Protein AF-A0A524CAF4-F1 (afdb_monomer)

Solvent-accessible surface area (backbone atoms only — not comparable to full-atom values): 29674 Å² total; per-residue (Å²): 131,69,71,62,37,31,37,41,36,33,40,44,87,54,69,48,62,70,62,27,50,52,53,35,39,77,72,39,95,65,76,50,52,75,45,46,44,61,58,38,34,19,66,76,68,76,43,53,47,80,82,45,52,65,73,47,59,65,72,56,47,36,50,42,46,53,53,22,48,51,52,51,50,52,57,52,68,76,43,79,85,58,38,35,37,42,36,45,64,45,46,44,76,36,73,95,76,74,41,79,46,64,62,75,58,63,76,65,56,53,75,47,36,72,27,42,60,36,37,39,35,46,43,70,32,53,63,64,28,48,46,53,23,42,34,90,94,32,91,44,26,66,54,81,69,52,93,46,38,67,60,36,26,54,52,34,52,51,50,48,46,49,48,51,52,47,49,54,49,30,54,49,44,47,52,49,53,23,60,76,45,72,36,55,68,44,83,42,43,37,61,40,48,29,65,57,57,44,42,61,72,78,43,62,74,88,68,46,42,26,32,21,52,42,56,64,61,68,56,48,68,73,55,67,47,82,87,41,67,56,51,68,58,54,53,29,56,49,56,56,55,50,74,80,40,76,52,51,46,78,47,58,65,73,48,46,70,70,89,31,69,34,73,56,98,93,38,40,46,73,44,68,50,85,73,74,80,75,67,63,58,49,89,44,21,25,49,57,58,80,62,80,85,64,76,74,53,47,67,56,32,53,65,68,57,64,65,86,82,45,55,69,70,56,50,51,52,52,16,52,55,48,47,55,44,50,54,52,48,53,54,46,51,51,56,48,53,50,51,49,45,64,68,12,57,42,19,39,35,39,60,44,49,82,60,48,67,81,77,44,75,65,53,52,50,50,48,52,50,54,47,56,45,32,78,72,69,44,77,63,42,42,46,36,37,42,31,24,48,69,29,57,22,39,23,31,53,52,46,44,54,51,48,48,60,72,35,36,77,66,80,94,50,71,68,57,54,54,50,51,56,54,49,51,58,49,40,69,69,35,66,72,47,42,58,30,53,65,40,69,69,48,32,64,74,43,41,67,61,53,46,54,51,49,36,74,66,68,47,90,82,52,56,42,61,83,77,67,83,52,95,68,80,83,88,62,96,46,69,70,56,55,50,50,48,43,53,55,46,49,53,52,44,55,54,55,46,70,48,56,77,58,60,82,65,42,80,50,80,84,35,58,46,78,33,87,48,74,88,70,63,48,69,62,64,69,63,74,78,111

Mean predicted aligned error: 7.25 Å

Sequence (530 aa):
MTKENIILFTGQSGIQVKKCLSRINETMDNSYQSISIEETMSELSGRDFRKEILKEKLSYQYKLWADSFKEILRRIENDNDSGFFVNLHGIFYHQDKREYVSVIDYNLIQKLKNRIKFLIVFIDDIYDIYQRLLGENEMFHEIMLNERPLDALFESIFNLKSLLEWRQIEITISRIISRMLGIRMFIIATKHPTYMIKRLVENELNDLEFYYISHPISEIRRNSNTTYETYPGELNMFIQDIKKYPQKIFFLPTTIDEYRIQNENELIIPEFYPRWPLHFDKAELINGSFSLDLSNPNPLNPLNLDYNGSQKEIKESISILLKLLLNSLYNQITSRDLSLVEQSTNGLILYRPDYPSEYSGGVVRELRYNIDLYKKGEENRNVFRLSLEKECVRNRIYSFFNLIKKYSEMPQKDEKMKKIYREIENWISEYNWLDLFEDKEKLESGISKIRELIENYLGEYSFDDTLFDLEYSLKGDDLAEKEKNRSNGYDIIIEKIFQDLLSSFMIRKEDFRKFKLSSEINLSIIFNNI

Foldseek 3Di:
DQAQQEEEEEEAALLPVVLLLVLLQVPAPAHAAEEELQVLLCVVVVDHSQPPVLQDDLVSNLVSSLVSLVVVVVVCVVDRPHHHYYYYYLWDQRLVVRDIDGSDDLVSLLVCLVRHQAYEYEDAALQSSLLSQCDVSHSLVVLVVDPDQLVSLLVLLVVSLSSLVSRVVRVVSRVVSCVSSVHYYHYDYLLDFSLLVNLSNVDRPVLAAFEEEDEDDVVLLVPVDPLSVCVLVLVLVQVVLVVVPSRYHYDYLLRHFHLFFDDDPNFTDLDGRDRRDRSDQLSGGSNSDDDPVSPQASSNRGPPPPLVPDDPVSSNVSRVSVVVSNVSVVVSSLVVLLVSQVVRLQAYEHDDARDQEDDDPSSVSSLVSLVVVCVVPSVNYFYAYEYALLSLLLNLLVLLVVLCVVFKPADPDPVLVVVVVVVSVVLSVDPLNSVCSSDLVSVVVCVVVVVVVVCVSRPDIFTHPVLPPDPDDPPDPDPVVRVVRVVVSSVSSSVVSVPDPCVVSGPDPVSYDYDNDSVVDHCCVVPVVD

pLDDT: mean 87.48, std 11.42, range [44.06, 98.69]

Structure (mmCIF, N/CA/C/O backbone):
data_AF-A0A524CAF4-F1
#
_entry.id   AF-A0A524CAF4-F1
#
loop_
_atom_site.group_PDB
_atom_site.id
_atom_site.type_symbol
_atom_site.label_atom_id
_atom_site.label_alt_id
_atom_site.label_comp_id
_atom_site.label_asym_id
_atom_site.label_entity_id
_atom_site.label_seq_id
_atom_site.pdbx_PDB_ins_code
_atom_site.Cartn_x
_atom_site.Cartn_y
_atom_site.Cartn_z
_atom_site.occupancy
_atom_site.B_iso_or_equiv
_atom_site.auth_seq_id
_atom_site.auth_comp_id
_atom_site.auth_asym_id
_atom_site.auth_atom_id
_atom_site.pdbx_PDB_model_num
ATOM 1 N N . MET A 1 1 ? -30.599 -14.657 15.084 1.00 50.91 1 MET A N 1
ATOM 2 C CA . MET A 1 1 ? -29.179 -14.321 14.852 1.00 50.91 1 MET A CA 1
ATOM 3 C C . MET A 1 1 ? -28.948 -12.932 15.415 1.00 50.91 1 MET A C 1
ATOM 5 O O . MET A 1 1 ? -29.815 -12.088 15.227 1.00 50.91 1 MET A O 1
ATOM 9 N N . THR A 1 2 ? -27.873 -12.710 16.170 1.00 60.72 2 THR A N 1
ATOM 10 C CA . THR A 1 2 ? -27.474 -11.354 16.578 1.00 60.72 2 THR A CA 1
ATOM 11 C C . THR A 1 2 ? -27.074 -10.565 15.335 1.00 60.72 2 THR A C 1
ATOM 13 O O . THR A 1 2 ? -26.378 -11.103 14.480 1.00 60.72 2 THR A O 1
ATOM 16 N N . LYS A 1 3 ? -27.550 -9.322 15.210 1.00 81.75 3 LYS A N 1
ATOM 17 C CA . LYS A 1 3 ? -27.194 -8.425 14.104 1.00 81.75 3 LYS A CA 1
ATOM 18 C C . LYS A 1 3 ? -25.697 -8.113 14.187 1.00 81.75 3 LYS A C 1
ATOM 20 O O . LYS A 1 3 ? -25.232 -7.650 15.229 1.00 81.75 3 LYS A O 1
ATOM 25 N N . GLU A 1 4 ? -24.957 -8.362 13.111 1.00 91.06 4 GLU A N 1
ATOM 26 C CA . GLU A 1 4 ? -23.572 -7.908 12.973 1.00 91.06 4 GLU A CA 1
ATOM 27 C C . GLU A 1 4 ? -23.581 -6.388 12.803 1.00 91.06 4 GLU A C 1
ATOM 29 O O . GLU A 1 4 ? -23.865 -5.858 11.732 1.00 91.06 4 GLU A O 1
ATOM 34 N N . ASN A 1 5 ? -23.359 -5.671 13.899 1.00 94.00 5 ASN A N 1
ATOM 35 C CA . ASN A 1 5 ? -23.489 -4.220 13.947 1.00 94.00 5 ASN A CA 1
ATOM 36 C C . ASN A 1 5 ? -22.183 -3.515 14.335 1.00 94.00 5 ASN A C 1
ATOM 38 O O . ASN A 1 5 ? -22.195 -2.306 14.538 1.00 94.00 5 ASN A O 1
ATOM 42 N N . ILE A 1 6 ? -21.066 -4.242 14.436 1.00 97.12 6 ILE A N 1
ATOM 43 C CA . ILE A 1 6 ? -19.755 -3.699 14.806 1.00 97.12 6 ILE A CA 1
ATOM 44 C C . ILE A 1 6 ? -18.764 -3.897 13.664 1.00 97.12 6 ILE A C 1
ATOM 46 O O . ILE A 1 6 ? -18.604 -5.003 13.146 1.00 97.12 6 ILE A O 1
ATOM 50 N N . ILE A 1 7 ? -18.031 -2.836 13.340 1.00 98.00 7 ILE A N 1
ATOM 51 C CA . ILE A 1 7 ? -16.816 -2.903 12.531 1.00 98.00 7 ILE A CA 1
ATOM 52 C C . ILE A 1 7 ? -15.633 -2.542 13.425 1.00 98.00 7 ILE A C 1
ATOM 54 O O . ILE A 1 7 ? -15.642 -1.490 14.073 1.00 98.00 7 ILE A O 1
ATOM 58 N N . LEU A 1 8 ? -14.626 -3.416 13.470 1.00 98.12 8 LEU A N 1
ATOM 59 C CA . LEU A 1 8 ? -13.391 -3.144 14.202 1.00 98.12 8 LEU A CA 1
ATOM 60 C C . LEU A 1 8 ? -12.385 -2.423 13.309 1.00 98.12 8 LEU A C 1
ATOM 62 O O . LEU A 1 8 ? -12.172 -2.822 12.164 1.00 98.12 8 LEU A O 1
ATOM 66 N N . PHE A 1 9 ? -11.719 -1.415 13.863 1.00 98.31 9 PHE A N 1
ATOM 67 C CA . PHE A 1 9 ? -10.649 -0.685 13.195 1.00 98.31 9 PHE A CA 1
ATOM 68 C C . PHE A 1 9 ? -9.374 -0.695 14.025 1.00 98.31 9 PHE A C 1
ATOM 70 O O . PHE A 1 9 ? -9.400 -0.421 15.224 1.00 98.31 9 PHE A O 1
ATOM 77 N N . THR A 1 10 ? -8.257 -0.948 13.356 1.00 97.69 10 THR A N 1
ATOM 78 C CA . THR A 1 10 ? -6.910 -0.842 13.919 1.00 97.69 10 THR A CA 1
ATOM 79 C C . THR A 1 10 ? -6.009 -0.037 12.983 1.00 97.69 10 THR A C 1
ATOM 81 O O . THR A 1 10 ? -6.394 0.319 11.862 1.00 97.69 10 THR A O 1
ATOM 84 N N . GLY A 1 11 ? -4.809 0.302 13.439 1.00 96.56 11 GLY A N 1
ATOM 85 C CA . GLY A 1 11 ? -3.849 1.094 12.683 1.00 96.56 11 GLY A CA 1
ATOM 86 C C . GLY A 1 11 ? -2.781 1.673 13.598 1.00 96.56 11 GLY A C 1
ATOM 87 O O . GLY A 1 11 ? -3.042 1.985 14.754 1.00 96.56 11 GLY A O 1
ATOM 88 N N . GLN A 1 12 ? -1.568 1.847 13.085 1.00 95.00 12 GLN A N 1
ATOM 89 C CA . GLN A 1 12 ? -0.477 2.431 13.868 1.00 95.00 12 GLN A CA 1
ATOM 90 C C . GLN A 1 12 ? -0.740 3.905 14.220 1.00 95.00 12 GLN A C 1
ATOM 92 O O . GLN A 1 12 ? -1.501 4.603 13.537 1.00 95.00 12 GLN A O 1
ATOM 97 N N . SER A 1 13 ? -0.074 4.418 15.258 1.00 91.38 13 SER A N 1
ATOM 98 C CA . SER A 1 13 ? -0.129 5.852 15.565 1.00 91.38 13 SER A CA 1
ATOM 99 C C . SER A 1 13 ? 0.326 6.696 14.371 1.00 91.38 13 SER A C 1
ATOM 101 O O . SER A 1 13 ? 1.130 6.276 13.543 1.00 91.38 13 SER A O 1
ATOM 103 N N . GLY A 1 14 ? -0.243 7.895 14.249 1.00 91.50 14 GLY A N 1
ATOM 104 C CA . GLY A 1 14 ? -0.050 8.768 13.087 1.00 91.50 14 GLY A CA 1
ATOM 105 C C . GLY A 1 14 ? -1.022 8.499 11.930 1.00 91.50 14 GLY A C 1
ATOM 106 O O . GLY A 1 14 ? -1.263 9.405 11.138 1.00 91.50 14 GLY A O 1
ATOM 107 N N . ILE A 1 15 ? -1.689 7.335 11.868 1.00 93.62 15 ILE A N 1
ATOM 108 C CA . ILE A 1 15 ? -2.769 7.083 10.889 1.00 93.62 15 ILE A CA 1
ATOM 109 C C . ILE A 1 15 ? -3.937 8.057 11.075 1.00 93.62 15 ILE A C 1
ATOM 111 O O . ILE A 1 15 ? -4.566 8.452 10.096 1.00 93.62 15 ILE A O 1
ATOM 115 N N . GLN A 1 16 ? -4.189 8.482 12.319 1.00 92.56 16 GLN A N 1
ATOM 116 C CA . GLN A 1 16 ? -5.338 9.308 12.706 1.00 92.56 16 GLN A CA 1
ATOM 117 C C . GLN A 1 16 ? -6.673 8.600 12.411 1.00 92.56 16 GLN A C 1
ATOM 119 O O . GLN A 1 16 ? -7.558 9.158 11.761 1.00 92.56 16 GLN A O 1
ATOM 124 N N . VAL A 1 17 ? -6.832 7.366 12.913 1.00 94.81 17 VAL A N 1
ATOM 125 C CA . VAL A 1 17 ? -8.022 6.518 12.687 1.00 94.81 17 VAL A CA 1
ATOM 126 C C . VAL A 1 17 ? -9.323 7.272 12.979 1.00 94.81 17 VAL A C 1
ATOM 128 O O . VAL A 1 17 ? -10.223 7.249 12.150 1.00 94.81 17 VAL A O 1
ATOM 131 N N . LYS A 1 18 ? -9.406 8.038 14.076 1.00 92.88 18 LYS A N 1
ATOM 132 C CA . LYS A 1 18 ? -10.582 8.872 14.392 1.00 92.88 18 LYS A CA 1
ATOM 133 C C . LYS A 1 18 ? -10.983 9.810 13.245 1.00 92.88 18 LYS A C 1
ATOM 135 O O . LYS A 1 18 ? -12.155 9.892 12.891 1.00 92.88 18 LYS A O 1
ATOM 140 N N . LYS A 1 19 ? -10.009 10.501 12.643 1.00 93.56 19 LYS A N 1
ATOM 141 C CA . LYS A 1 19 ? -10.244 11.407 11.509 1.00 93.56 19 LYS A CA 1
ATOM 142 C C . LYS A 1 19 ? -10.722 10.631 10.281 1.00 93.56 19 LYS A C 1
ATOM 144 O O . LYS A 1 19 ? -11.634 11.085 9.596 1.00 93.56 19 LYS A O 1
ATOM 149 N N . CYS A 1 20 ? -10.142 9.456 10.037 1.00 96.31 20 CYS A N 1
ATOM 150 C CA . CYS A 1 20 ? -10.582 8.553 8.974 1.00 96.31 20 CYS A CA 1
ATOM 151 C C . CYS A 1 20 ? -12.046 8.132 9.179 1.00 96.31 20 CYS A C 1
ATOM 153 O O . CYS A 1 20 ? -12.844 8.228 8.253 1.00 96.31 20 CYS A O 1
ATOM 155 N N . LEU A 1 21 ? -12.420 7.733 10.401 1.00 96.25 21 LEU A N 1
ATOM 156 C CA . LEU A 1 21 ? -13.783 7.312 10.735 1.00 96.25 21 LEU A CA 1
ATOM 157 C C . LEU A 1 21 ? -14.806 8.441 10.603 1.00 96.25 21 LEU A C 1
ATOM 159 O O . LEU A 1 21 ? -15.880 8.192 10.069 1.00 96.25 21 LEU A O 1
ATOM 163 N N . SER A 1 22 ? -14.469 9.672 11.009 1.00 94.69 22 SER A N 1
ATOM 164 C CA . SER A 1 22 ? -15.334 10.846 10.791 1.00 94.69 22 SER A CA 1
ATOM 165 C C . SER A 1 22 ? -15.679 11.008 9.312 1.00 94.69 22 SER A C 1
ATOM 167 O O . SER A 1 22 ? -16.848 11.068 8.947 1.00 94.69 22 SER A O 1
ATOM 169 N N . ARG A 1 23 ? -14.659 10.979 8.447 1.00 94.69 23 ARG A N 1
ATOM 170 C CA . ARG A 1 23 ? -14.829 11.136 6.995 1.00 94.69 23 ARG A CA 1
ATOM 171 C C . ARG A 1 23 ? -15.598 9.986 6.363 1.00 94.69 23 ARG A C 1
ATOM 173 O O . ARG A 1 23 ? -16.382 10.196 5.448 1.00 94.69 23 ARG A O 1
ATOM 180 N N . ILE A 1 24 ? -15.368 8.764 6.834 1.00 95.88 24 ILE A N 1
ATOM 181 C CA . ILE A 1 24 ? -16.136 7.598 6.399 1.00 95.88 24 ILE A CA 1
ATOM 182 C C . ILE A 1 24 ? -17.611 7.795 6.774 1.00 95.88 24 ILE A C 1
ATOM 184 O O . ILE A 1 24 ? -18.466 7.686 5.900 1.00 95.88 24 ILE A O 1
ATOM 188 N N . ASN A 1 25 ? -17.900 8.163 8.024 1.00 94.56 25 ASN A N 1
ATOM 189 C CA . ASN A 1 25 ? -19.255 8.425 8.516 1.00 94.56 25 ASN A CA 1
ATOM 190 C C . ASN A 1 25 ? -19.984 9.529 7.745 1.00 94.56 25 ASN A C 1
ATOM 192 O O . ASN A 1 25 ? -21.169 9.381 7.478 1.00 94.56 25 ASN A O 1
ATOM 196 N N . GLU A 1 26 ? -19.286 10.594 7.344 1.00 93.81 26 GLU A N 1
ATOM 197 C CA . GLU A 1 26 ? -19.842 11.670 6.507 1.00 93.81 26 GLU A CA 1
ATOM 198 C C . GLU A 1 26 ? -20.372 11.167 5.151 1.00 93.81 26 GLU A C 1
ATOM 200 O O . GLU A 1 26 ? -21.187 11.840 4.523 1.00 93.81 26 GLU A O 1
ATOM 205 N N . THR A 1 27 ? -19.925 9.993 4.689 1.00 92.00 27 THR A N 1
ATOM 206 C CA . THR A 1 27 ? -20.344 9.405 3.404 1.00 92.00 27 THR A CA 1
ATOM 207 C C . THR A 1 27 ? -21.363 8.273 3.518 1.00 92.00 27 THR A C 1
ATOM 209 O O . THR A 1 27 ? -21.895 7.840 2.492 1.00 92.00 27 THR A O 1
ATOM 212 N N . MET A 1 28 ? -21.624 7.781 4.730 1.00 92.12 28 MET A N 1
ATOM 213 C CA . MET A 1 28 ? -22.539 6.663 4.983 1.00 92.12 28 MET A CA 1
ATOM 214 C C . MET A 1 28 ? -23.995 7.124 4.948 1.00 92.12 28 MET A C 1
ATOM 216 O O . MET A 1 28 ? -24.298 8.249 5.341 1.00 92.12 28 MET A O 1
ATOM 220 N N . ASP A 1 29 ? -24.903 6.239 4.534 1.00 87.44 29 AS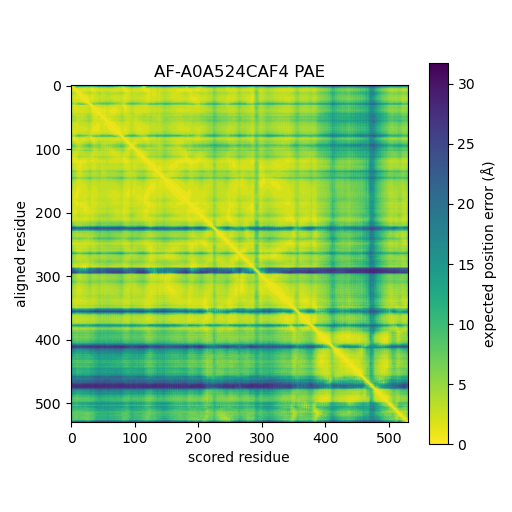P A N 1
ATOM 221 C CA . ASP A 1 29 ? -26.340 6.550 4.563 1.00 87.44 29 ASP A CA 1
ATOM 222 C C . ASP A 1 29 ? -26.890 6.517 6.000 1.00 87.44 29 ASP A C 1
ATOM 224 O O . ASP A 1 29 ? -27.790 7.278 6.355 1.00 87.44 29 ASP A O 1
ATOM 228 N N . ASN A 1 30 ? -26.306 5.663 6.847 1.00 85.50 30 ASN A N 1
ATOM 229 C CA . ASN A 1 30 ? -26.596 5.579 8.275 1.00 85.50 30 ASN A CA 1
ATOM 230 C C . ASN A 1 30 ? -25.362 5.982 9.084 1.00 85.50 30 ASN A C 1
ATOM 232 O O . ASN A 1 30 ? -24.268 5.464 8.859 1.00 85.50 30 ASN A O 1
ATOM 236 N N . SER A 1 31 ? -25.530 6.864 10.069 1.00 86.62 31 SER A N 1
ATOM 237 C CA . SER A 1 31 ? -24.428 7.259 10.948 1.00 86.62 31 SER A CA 1
ATOM 238 C C . SER A 1 31 ? -24.041 6.111 11.883 1.00 86.62 31 SER A C 1
ATOM 240 O O . SER A 1 31 ? -24.881 5.637 12.651 1.00 86.62 31 SER A O 1
ATOM 242 N N . TYR A 1 32 ? -22.769 5.710 11.877 1.00 94.81 32 TYR A N 1
ATOM 243 C CA . TYR A 1 32 ? -22.233 4.779 12.868 1.00 94.81 32 TYR A CA 1
ATOM 244 C C . TYR A 1 32 ? -21.690 5.549 14.069 1.00 94.81 32 TYR A C 1
ATOM 246 O O . TYR A 1 32 ? -20.997 6.561 13.923 1.00 94.81 32 TYR A O 1
ATOM 254 N N . GLN A 1 33 ? -21.939 5.043 15.273 1.00 95.81 33 GLN A N 1
ATOM 255 C CA . GLN A 1 33 ? -21.311 5.580 16.474 1.00 95.81 33 GLN A CA 1
ATOM 256 C C . GLN A 1 33 ? -19.833 5.181 16.481 1.00 95.81 33 GLN A C 1
ATOM 258 O O . GLN A 1 33 ? -19.495 3.998 16.499 1.00 95.81 33 GLN A O 1
ATOM 263 N N . SER A 1 34 ? -18.942 6.172 16.437 1.00 96.31 34 SER A N 1
ATOM 264 C CA . SER A 1 34 ? -17.501 5.939 16.541 1.00 96.31 34 SER A CA 1
ATOM 265 C C . SER A 1 34 ? -17.084 5.922 18.004 1.00 96.31 34 SER A C 1
ATOM 267 O O . SER A 1 34 ? -17.324 6.885 18.726 1.00 96.31 34 SER A O 1
ATOM 269 N N . ILE A 1 35 ? -16.449 4.834 18.427 1.00 96.62 35 ILE A N 1
ATOM 270 C CA . ILE A 1 35 ? -16.002 4.616 19.799 1.00 96.62 35 ILE A CA 1
ATOM 271 C C . ILE A 1 35 ? -14.516 4.247 19.770 1.00 96.62 35 ILE A C 1
ATOM 273 O O . ILE A 1 35 ? -14.118 3.327 19.057 1.00 96.62 35 ILE A O 1
ATOM 277 N N . SER A 1 36 ? -13.701 4.957 20.550 1.00 96.25 36 SER A N 1
ATOM 278 C CA . SER A 1 36 ? -12.273 4.676 20.723 1.00 96.25 36 SER A CA 1
ATOM 279 C C . SER A 1 36 ? -11.992 4.139 22.119 1.00 96.25 36 SER A C 1
ATOM 281 O O . SER A 1 36 ? -12.476 4.684 23.119 1.00 96.25 36 SER A O 1
ATOM 283 N N . ILE A 1 37 ? -11.185 3.079 22.192 1.00 95.75 37 ILE A N 1
ATOM 284 C CA . ILE A 1 37 ? -10.692 2.566 23.473 1.00 95.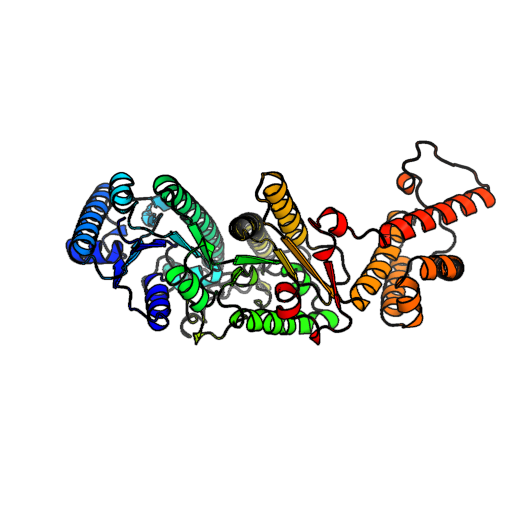75 37 ILE A CA 1
ATOM 285 C C . ILE A 1 37 ? -9.856 3.632 24.177 1.00 95.75 37 ILE A C 1
ATOM 287 O O . ILE A 1 37 ? -10.064 3.884 25.358 1.00 95.75 37 ILE A O 1
ATOM 291 N N . GLU A 1 38 ? -8.956 4.289 23.453 1.00 94.06 38 GLU A N 1
ATOM 292 C CA . GLU A 1 38 ? -8.028 5.285 23.980 1.00 94.06 38 GLU A CA 1
ATOM 293 C C . GLU A 1 38 ? -8.767 6.512 24.533 1.00 94.06 38 GLU A C 1
ATOM 295 O O . GLU A 1 38 ? -8.424 7.011 25.604 1.00 94.06 38 GLU A O 1
ATOM 300 N N . GLU A 1 39 ? -9.832 6.959 23.862 1.00 95.56 39 GLU A N 1
ATOM 301 C CA . GLU A 1 39 ? -10.689 8.037 24.378 1.00 95.56 39 GLU A CA 1
ATOM 302 C C . GLU A 1 39 ? -11.427 7.613 25.642 1.00 95.56 39 GLU A C 1
ATOM 304 O O . GLU A 1 39 ? -11.466 8.364 26.613 1.00 95.56 39 GLU A O 1
ATOM 309 N N . THR A 1 40 ? -11.932 6.379 25.678 1.00 97.31 40 THR A N 1
ATOM 310 C CA . THR A 1 40 ? -12.592 5.838 26.871 1.00 97.31 40 THR A CA 1
ATOM 311 C C . THR A 1 40 ? -11.604 5.703 28.040 1.00 97.31 40 THR A C 1
ATOM 313 O O . THR A 1 40 ? -11.960 5.981 29.184 1.00 97.31 40 THR A O 1
ATOM 316 N N . MET A 1 41 ? -10.338 5.360 27.773 1.00 96.81 41 MET A N 1
ATOM 317 C CA . MET A 1 41 ? -9.274 5.358 28.786 1.00 96.81 41 MET A CA 1
ATOM 318 C C . MET A 1 41 ? -9.045 6.763 29.351 1.00 96.81 41 MET A C 1
ATOM 320 O O . MET A 1 41 ? -8.918 6.925 30.570 1.00 96.81 41 MET A O 1
ATOM 324 N N . SER A 1 42 ? -9.023 7.782 28.489 1.00 97.06 42 SER A N 1
ATOM 325 C CA . SER A 1 42 ? -8.939 9.180 28.916 1.00 97.06 42 SER A CA 1
ATOM 326 C C . SER A 1 42 ? -10.156 9.620 29.729 1.00 97.06 42 SER A C 1
ATOM 328 O O . SER A 1 42 ? -9.985 10.214 30.791 1.00 97.06 42 SER A O 1
ATOM 330 N N . GLU A 1 43 ? -11.370 9.272 29.298 1.00 97.56 43 GLU A N 1
ATOM 331 C CA . GLU A 1 43 ? -12.617 9.571 30.015 1.00 97.56 43 GLU A CA 1
ATOM 332 C C . GLU A 1 43 ? -12.631 8.957 31.423 1.00 97.56 43 GLU A C 1
ATOM 334 O O . GLU A 1 43 ? -12.938 9.645 32.396 1.00 97.56 43 GLU A O 1
ATOM 339 N N . LEU A 1 44 ? -12.273 7.675 31.552 1.00 97.56 44 LEU A N 1
ATOM 340 C CA . LEU A 1 44 ? -12.315 6.958 32.830 1.00 97.56 44 LEU A CA 1
ATOM 341 C C . LEU A 1 44 ? -11.217 7.393 33.806 1.00 97.56 44 LEU A C 1
ATOM 343 O O . LEU A 1 44 ? -11.427 7.373 35.019 1.00 97.56 44 LEU A O 1
ATOM 347 N N . SER A 1 45 ? -10.035 7.742 33.298 1.00 97.19 45 SER A N 1
ATOM 348 C CA . SER A 1 45 ? -8.901 8.152 34.136 1.00 97.19 45 SER A CA 1
ATOM 349 C C . SER A 1 45 ? -8.867 9.652 34.433 1.00 97.19 45 SER A C 1
ATOM 351 O O . SER A 1 45 ? -8.216 10.057 35.397 1.00 97.19 45 SER A O 1
ATOM 353 N N . GLY A 1 46 ? -9.530 10.470 33.608 1.00 96.94 46 GLY A N 1
ATOM 354 C CA . GLY A 1 46 ? -9.412 11.927 33.624 1.00 96.94 46 GLY A CA 1
ATOM 355 C C . GLY A 1 46 ? -8.054 12.447 33.136 1.00 96.94 46 GLY A C 1
ATOM 356 O O . GLY A 1 46 ? -7.697 13.573 33.471 1.00 96.94 46 GLY A O 1
ATOM 357 N N . ARG A 1 47 ? -7.281 11.634 32.400 1.00 96.00 47 ARG A N 1
ATOM 358 C CA . ARG A 1 47 ? -5.911 11.944 31.951 1.00 96.00 47 ARG A CA 1
ATOM 359 C C . ARG A 1 47 ? -5.773 11.878 30.437 1.00 96.00 47 ARG A C 1
ATOM 361 O O . ARG A 1 47 ? -6.455 11.094 29.773 1.00 96.00 47 ARG A O 1
ATOM 368 N N . ASP A 1 48 ? -4.846 12.649 29.880 1.00 93.19 48 ASP A N 1
ATOM 369 C CA . ASP A 1 48 ? -4.557 12.593 28.448 1.00 93.19 48 ASP A CA 1
ATOM 370 C C . ASP A 1 48 ? -3.865 11.272 28.073 1.00 93.19 48 ASP A C 1
ATOM 372 O O . ASP A 1 48 ? -2.853 10.876 28.664 1.00 93.19 48 ASP A O 1
ATOM 376 N N . PHE A 1 49 ? -4.405 10.582 27.064 1.00 89.88 49 PHE A N 1
ATOM 377 C CA . PHE A 1 49 ? -3.892 9.283 26.641 1.00 89.88 49 PHE A CA 1
ATOM 378 C C . PHE A 1 49 ? -2.416 9.339 26.232 1.00 89.88 49 PHE A C 1
ATOM 380 O O . PHE A 1 49 ? -1.611 8.508 26.656 1.00 89.88 49 PHE A O 1
ATOM 387 N N . ARG A 1 50 ? -2.041 10.340 25.433 1.00 86.38 50 ARG A N 1
ATOM 388 C CA . ARG A 1 50 ? -0.711 10.420 24.823 1.00 86.38 50 ARG A CA 1
ATOM 389 C C . ARG A 1 50 ? 0.330 10.961 25.794 1.00 86.38 50 ARG A C 1
ATOM 391 O O . ARG A 1 50 ? 1.448 10.453 25.837 1.00 86.38 50 ARG A O 1
ATOM 398 N N . LYS A 1 51 ? -0.024 11.998 26.554 1.00 86.25 51 LYS A N 1
ATOM 399 C CA . LYS A 1 51 ? 0.900 12.726 27.433 1.00 86.25 51 LYS A CA 1
ATOM 400 C C . LYS A 1 51 ? 1.106 12.035 28.773 1.00 86.25 51 LYS A C 1
ATOM 402 O O . LYS A 1 51 ? 2.202 12.133 29.324 1.00 86.25 51 LYS A O 1
ATOM 407 N N . GLU A 1 52 ? 0.082 11.350 29.278 1.00 90.81 52 GLU A N 1
ATOM 408 C CA . GLU A 1 52 ? 0.082 10.796 30.631 1.00 90.81 52 GLU A CA 1
ATOM 409 C C . GLU A 1 52 ? -0.034 9.269 30.620 1.00 90.81 52 GLU A C 1
ATOM 411 O O . GLU A 1 52 ? 0.865 8.594 31.116 1.00 90.81 52 GLU A O 1
ATOM 416 N N . ILE A 1 53 ? -1.090 8.700 30.023 1.00 91.38 53 ILE A N 1
ATOM 417 C CA . ILE A 1 53 ? -1.370 7.255 30.136 1.00 91.38 53 ILE A CA 1
ATOM 418 C C . ILE A 1 53 ? -0.259 6.400 29.511 1.00 91.38 53 ILE A C 1
ATOM 420 O O . ILE A 1 53 ? 0.168 5.423 30.126 1.00 91.38 53 ILE A O 1
ATOM 424 N N . LEU A 1 54 ? 0.245 6.756 28.325 1.00 88.00 54 LEU A N 1
ATOM 425 C CA . LEU A 1 54 ? 1.301 5.981 27.653 1.00 88.00 54 LEU A CA 1
ATOM 426 C C . LEU A 1 54 ? 2.633 5.938 28.422 1.00 88.00 54 LEU A C 1
ATOM 428 O O . LEU A 1 54 ? 3.433 5.037 28.176 1.00 88.00 54 LEU A O 1
ATOM 432 N N . LYS A 1 55 ? 2.862 6.872 29.354 1.00 86.75 55 LYS A N 1
ATOM 433 C CA . LYS A 1 55 ? 4.068 6.931 30.199 1.00 86.75 55 LYS A CA 1
ATOM 434 C C . LYS A 1 55 ? 3.915 6.174 31.520 1.00 86.75 55 LYS A C 1
ATOM 436 O O . LYS A 1 55 ? 4.878 6.015 32.268 1.00 86.75 55 LYS A O 1
ATOM 441 N N . GLU A 1 56 ? 2.706 5.716 31.835 1.00 90.19 56 GLU A N 1
ATOM 442 C CA . GLU A 1 56 ? 2.436 4.968 33.058 1.00 90.19 56 GLU A CA 1
ATOM 443 C C . GLU A 1 56 ? 2.969 3.534 32.988 1.00 90.19 56 GLU A C 1
ATOM 445 O O . GLU A 1 56 ? 3.262 2.984 31.927 1.00 90.19 56 GLU A O 1
ATOM 450 N N . LYS A 1 57 ? 3.043 2.872 34.147 1.00 90.31 57 LYS A N 1
ATOM 451 C CA . LYS A 1 57 ? 3.423 1.453 34.213 1.00 90.31 57 LYS A CA 1
ATOM 452 C C . LYS A 1 57 ? 2.470 0.599 33.373 1.00 90.31 57 LYS A C 1
ATOM 454 O O . LYS A 1 57 ? 1.254 0.743 33.472 1.00 90.31 57 LYS A O 1
ATOM 459 N N . LEU A 1 58 ? 3.012 -0.385 32.653 1.00 90.25 58 LEU A N 1
ATOM 460 C CA . LEU A 1 58 ? 2.212 -1.271 31.797 1.00 90.25 58 LEU A CA 1
ATOM 461 C C . LEU A 1 58 ? 1.046 -1.936 32.536 1.00 90.25 58 LEU A C 1
ATOM 463 O O . LEU A 1 58 ? -0.046 -2.011 31.994 1.00 90.25 58 LEU A O 1
ATOM 467 N N . SER A 1 59 ? 1.232 -2.365 33.789 1.00 92.75 59 SER A N 1
ATOM 468 C CA . SER A 1 59 ? 0.150 -2.958 34.590 1.00 92.75 59 SER A CA 1
ATOM 469 C C . SER A 1 59 ? -1.050 -2.023 34.777 1.00 92.75 59 SER A C 1
ATOM 471 O O . SER A 1 59 ? -2.189 -2.488 34.797 1.00 92.75 59 SER A O 1
ATOM 473 N N . TYR A 1 60 ? -0.811 -0.713 34.882 1.00 93.62 60 TYR A N 1
ATOM 474 C CA . TYR A 1 60 ? -1.870 0.290 34.911 1.00 93.62 60 TYR A CA 1
ATOM 475 C C . TYR A 1 60 ? -2.539 0.424 33.540 1.00 93.62 60 TYR A C 1
ATOM 477 O O . TYR A 1 60 ? -3.766 0.401 33.472 1.00 93.62 60 TYR A O 1
ATOM 485 N N . GLN A 1 61 ? -1.753 0.474 32.459 1.00 92.19 61 GLN A N 1
ATOM 486 C CA . GLN A 1 61 ? -2.278 0.538 31.090 1.00 92.19 61 GLN A CA 1
ATOM 487 C C . GLN A 1 61 ? -3.170 -0.675 30.764 1.00 92.19 61 GLN A C 1
ATOM 489 O O . GLN A 1 61 ? -4.285 -0.485 30.289 1.00 92.19 61 GLN A O 1
ATOM 494 N N . TYR A 1 62 ? -2.747 -1.901 31.107 1.00 94.06 62 TYR A N 1
ATOM 495 C CA . TYR A 1 62 ? -3.553 -3.124 30.955 1.00 94.06 62 TYR A CA 1
ATOM 496 C C . TYR A 1 62 ? -4.883 -3.038 31.710 1.00 94.06 62 TYR A C 1
ATOM 498 O O . TYR A 1 62 ? -5.936 -3.356 31.159 1.00 94.06 62 TYR A O 1
ATOM 506 N N . LYS A 1 63 ? -4.849 -2.599 32.976 1.00 96.25 63 LYS A N 1
ATOM 507 C CA . LYS A 1 63 ? -6.062 -2.456 33.788 1.00 96.25 63 LYS A CA 1
ATOM 508 C C . LYS A 1 63 ? -7.017 -1.434 33.169 1.00 96.25 63 LYS A C 1
ATOM 510 O O . LYS A 1 63 ? -8.197 -1.729 33.002 1.00 96.25 63 LYS A O 1
ATOM 515 N N . LEU A 1 64 ? -6.505 -0.255 32.820 1.00 96.31 64 LEU A N 1
ATOM 516 C CA . LEU A 1 64 ? -7.308 0.829 32.264 1.00 96.31 64 LEU A CA 1
ATOM 517 C C . LEU A 1 64 ? -7.884 0.456 30.893 1.00 96.31 64 LEU A C 1
ATOM 519 O O . LEU A 1 64 ? -9.043 0.760 30.626 1.00 96.31 64 LEU A O 1
ATOM 523 N N . TRP A 1 65 ? -7.121 -0.257 30.061 1.00 96.00 65 TRP A N 1
ATOM 524 C CA . TRP A 1 65 ? -7.604 -0.798 28.791 1.00 96.00 65 TRP A CA 1
ATOM 525 C C . TRP A 1 65 ? -8.767 -1.768 29.020 1.00 96.00 65 TRP A C 1
ATOM 527 O O . TRP A 1 65 ? -9.828 -1.615 28.418 1.00 96.00 65 TRP A O 1
ATOM 537 N N . ALA A 1 66 ? -8.617 -2.719 29.950 1.00 96.50 66 ALA A N 1
ATOM 538 C CA . ALA A 1 66 ? -9.659 -3.694 30.266 1.00 96.50 66 ALA A CA 1
ATOM 539 C C . ALA A 1 66 ? -10.935 -3.032 30.810 1.00 96.50 66 ALA A C 1
ATOM 541 O O . ALA A 1 66 ? -12.042 -3.423 30.439 1.00 96.50 66 ALA A O 1
ATOM 542 N N . ASP A 1 67 ? -10.797 -2.030 31.679 1.00 97.75 67 ASP A N 1
ATOM 543 C CA . ASP A 1 67 ? -11.933 -1.291 32.232 1.00 97.75 67 ASP A CA 1
ATOM 544 C C . ASP A 1 67 ? -12.625 -0.428 31.161 1.00 97.75 67 ASP A C 1
ATOM 546 O O . ASP A 1 67 ? -13.854 -0.418 31.082 1.00 97.75 67 ASP A O 1
ATOM 550 N N . SER A 1 68 ? -11.856 0.184 30.257 1.00 97.69 68 SER A N 1
ATOM 551 C CA . SER A 1 68 ? -12.381 0.934 29.105 1.00 97.69 68 SER A CA 1
ATOM 552 C C . SER A 1 68 ? -13.126 0.035 28.126 1.00 97.69 68 SER A C 1
ATOM 554 O O . SER A 1 68 ? -14.221 0.366 27.676 1.00 97.69 68 SER A O 1
ATOM 556 N N . PHE A 1 69 ? -12.588 -1.153 27.850 1.00 96.94 69 PHE A N 1
ATOM 557 C CA . PHE A 1 69 ? -13.252 -2.126 26.993 1.00 96.94 69 PHE A CA 1
ATOM 558 C C . PHE A 1 69 ? -14.581 -2.601 27.600 1.00 96.94 69 PHE A C 1
ATOM 560 O O . PHE A 1 69 ? -15.576 -2.712 26.887 1.00 96.94 69 PHE A O 1
ATOM 567 N N . LYS A 1 70 ? -14.644 -2.844 28.919 1.00 96.94 70 LYS A N 1
ATOM 568 C CA . LYS A 1 70 ? -15.907 -3.193 29.604 1.00 96.94 70 LYS A CA 1
ATOM 569 C C . LYS A 1 70 ? -16.947 -2.079 29.499 1.00 96.94 70 LYS A C 1
ATOM 571 O O . LYS A 1 70 ? -18.123 -2.373 29.303 1.00 96.94 70 LYS A O 1
ATOM 576 N N . GLU A 1 71 ? -16.529 -0.823 29.620 1.00 97.38 71 GLU A N 1
ATOM 577 C CA . GLU A 1 71 ? -17.429 0.317 29.441 1.00 97.38 71 GLU A CA 1
ATOM 578 C C . GLU A 1 71 ? -17.958 0.391 28.001 1.00 97.38 71 GLU A C 1
ATOM 580 O O . GLU A 1 71 ? -19.150 0.605 27.789 1.00 97.38 71 GLU A O 1
ATOM 585 N N . ILE A 1 72 ? -17.113 0.112 27.008 1.00 96.25 72 ILE A N 1
ATOM 586 C CA . ILE A 1 72 ? -17.525 0.048 25.600 1.00 96.25 72 ILE A CA 1
ATOM 587 C C . ILE A 1 72 ? -18.510 -1.096 25.351 1.00 96.25 72 ILE A C 1
ATOM 589 O O . ILE A 1 72 ? -19.533 -0.878 24.703 1.00 96.25 72 ILE A O 1
ATOM 593 N N . LEU A 1 73 ? -18.265 -2.282 25.918 1.00 95.12 73 LEU A N 1
ATOM 594 C CA . LEU A 1 73 ? -19.227 -3.389 25.882 1.00 95.12 73 LEU A CA 1
ATOM 595 C C . LEU A 1 73 ? -20.587 -2.952 26.429 1.00 95.12 73 LEU A C 1
ATOM 597 O O . LEU A 1 73 ? -21.601 -3.144 25.764 1.00 95.12 73 LEU A O 1
ATOM 601 N N . ARG A 1 74 ? -20.603 -2.288 27.591 1.00 95.38 74 ARG A N 1
ATOM 602 C CA . ARG A 1 74 ? -21.830 -1.782 28.213 1.00 95.38 74 ARG A CA 1
ATOM 603 C C . ARG A 1 74 ? -22.557 -0.777 27.312 1.00 95.38 74 ARG A C 1
ATOM 605 O O . ARG A 1 74 ? -23.779 -0.831 27.212 1.00 95.38 74 ARG A O 1
ATOM 612 N N . ARG A 1 75 ? -21.837 0.138 26.648 1.00 94.75 75 ARG A N 1
ATOM 613 C CA . ARG A 1 75 ? -22.425 1.098 25.690 1.00 94.75 75 ARG A CA 1
ATOM 614 C C . ARG A 1 75 ? -23.084 0.375 24.509 1.00 94.75 75 ARG A C 1
ATOM 616 O O . ARG A 1 75 ? -24.225 0.677 24.184 1.00 94.75 75 ARG A O 1
ATOM 623 N N . ILE A 1 76 ? -22.407 -0.622 23.940 1.00 94.12 76 ILE A N 1
ATOM 624 C CA . ILE A 1 76 ? -22.890 -1.407 22.790 1.00 94.12 76 ILE A CA 1
ATOM 625 C C . ILE A 1 76 ? -24.047 -2.357 23.169 1.00 94.12 76 ILE A C 1
ATOM 627 O O . ILE A 1 76 ? -24.901 -2.676 22.343 1.00 94.12 76 ILE A O 1
ATOM 631 N N . GLU A 1 77 ? -24.101 -2.843 24.408 1.00 91.44 77 GLU A N 1
ATOM 632 C CA . GLU A 1 77 ? -25.213 -3.664 24.917 1.00 91.44 77 GLU A CA 1
ATOM 633 C C . GLU A 1 77 ? -26.485 -2.844 25.175 1.00 91.44 77 GLU A C 1
ATOM 635 O O . GLU A 1 77 ? -27.591 -3.355 24.988 1.00 91.44 77 GLU A O 1
ATOM 640 N N . ASN A 1 78 ? -26.335 -1.575 25.567 1.00 93.00 78 ASN A N 1
ATOM 641 C CA . ASN A 1 78 ? -27.457 -0.669 25.825 1.00 93.00 78 ASN A CA 1
ATOM 642 C C . ASN A 1 78 ? -28.091 -0.089 24.550 1.00 93.00 78 ASN A C 1
ATOM 644 O O . ASN A 1 78 ? -29.195 0.445 24.623 1.00 93.00 78 ASN A O 1
ATOM 648 N N . ASP A 1 79 ? -27.419 -0.190 23.403 1.00 89.38 79 ASP A N 1
ATOM 649 C CA . ASP A 1 79 ? -27.911 0.279 22.107 1.00 89.38 79 ASP A CA 1
ATOM 650 C C . ASP A 1 79 ? -27.692 -0.809 21.044 1.00 89.38 79 ASP A C 1
ATOM 652 O O . ASP A 1 79 ? -26.610 -0.978 20.480 1.00 89.38 79 ASP A O 1
ATOM 656 N N . ASN A 1 80 ? -28.739 -1.603 20.805 1.00 82.19 80 ASN A N 1
ATOM 657 C CA . ASN A 1 80 ? -28.695 -2.723 19.862 1.00 82.19 80 ASN A CA 1
ATOM 658 C C . ASN A 1 80 ? -29.098 -2.342 18.433 1.00 82.19 80 ASN A C 1
ATOM 660 O O . ASN A 1 80 ? -28.878 -3.136 17.514 1.00 82.19 80 ASN A O 1
ATOM 664 N N . ASP A 1 81 ? -29.663 -1.152 18.238 1.00 85.88 81 ASP A N 1
ATOM 665 C CA . ASP A 1 81 ? -30.187 -0.729 16.942 1.00 85.88 81 ASP A CA 1
ATOM 666 C C . ASP A 1 81 ? -29.112 -0.022 16.106 1.00 85.88 81 ASP A C 1
ATOM 668 O O . ASP A 1 81 ? -29.063 -0.212 14.881 1.00 85.88 81 ASP A O 1
ATOM 672 N N . SER A 1 82 ? -28.201 0.700 16.769 1.00 90.25 82 SER A N 1
ATOM 673 C CA . SER A 1 82 ? -27.092 1.421 16.142 1.00 90.25 82 SER A CA 1
ATOM 674 C C . SER A 1 82 ? -25.999 0.508 15.575 1.00 90.25 82 SER A C 1
ATOM 676 O O . SER A 1 82 ? -25.729 -0.594 16.064 1.00 90.25 82 SER A O 1
ATOM 678 N N . GLY A 1 83 ? -25.326 1.000 14.534 1.00 95.38 83 GLY A N 1
ATOM 679 C CA . GLY A 1 83 ? -24.039 0.480 14.079 1.00 95.38 83 GLY A CA 1
ATOM 680 C C . GLY A 1 83 ? -22.879 1.153 14.818 1.00 95.38 83 GLY A C 1
ATOM 681 O O . GLY A 1 83 ? -22.940 2.346 15.116 1.00 95.38 83 GLY A O 1
ATOM 682 N N . PHE A 1 84 ? -21.807 0.407 15.081 1.00 97.19 84 PHE A N 1
ATOM 683 C CA . PHE A 1 84 ? -20.631 0.884 15.808 1.00 97.19 84 PHE A CA 1
ATOM 684 C C . PHE A 1 84 ? -19.349 0.728 14.996 1.00 97.19 84 PHE A C 1
ATOM 686 O O . PHE A 1 84 ? -19.051 -0.344 14.465 1.00 97.19 84 PHE A O 1
ATOM 693 N N . PHE A 1 85 ? -18.548 1.788 14.971 1.00 97.81 85 PHE A N 1
ATOM 694 C CA . PHE A 1 85 ? -17.146 1.742 14.577 1.00 97.81 85 PHE A CA 1
ATOM 695 C C . PHE A 1 85 ? -16.301 1.761 15.839 1.00 97.81 85 PHE A C 1
ATOM 697 O O . PHE A 1 85 ? -16.152 2.801 16.478 1.00 97.81 85 PHE A O 1
ATOM 704 N N . VAL A 1 86 ? -15.761 0.606 16.210 1.00 97.56 86 VAL A N 1
ATOM 705 C CA . VAL A 1 86 ? -14.905 0.486 17.390 1.00 97.56 86 VAL A CA 1
ATOM 706 C C . VAL A 1 86 ? -13.462 0.510 16.919 1.00 97.56 86 VAL A C 1
ATOM 708 O O . VAL A 1 86 ? -13.042 -0.373 16.172 1.00 97.56 86 VAL A O 1
ATOM 711 N N . ASN A 1 87 ? -12.707 1.521 17.339 1.00 96.62 87 ASN A N 1
ATOM 712 C CA . ASN A 1 87 ? -11.278 1.595 17.072 1.00 96.62 87 ASN A CA 1
ATOM 713 C C . ASN A 1 87 ? -10.450 1.293 18.321 1.00 96.62 87 ASN A C 1
ATOM 715 O O . ASN A 1 87 ? -10.846 1.594 19.449 1.00 96.62 87 ASN A O 1
ATOM 719 N N . LEU A 1 88 ? -9.312 0.652 18.077 1.00 95.44 88 LEU A N 1
ATOM 720 C CA . LEU A 1 88 ? -8.300 0.332 19.071 1.00 95.44 88 LEU A CA 1
ATOM 721 C C . LEU A 1 88 ? -6.952 0.151 18.377 1.00 95.44 88 LEU A C 1
ATOM 723 O O . LEU A 1 88 ? -6.895 -0.319 17.240 1.00 95.44 88 LEU A O 1
ATOM 727 N N . HIS A 1 89 ? -5.861 0.461 19.062 1.00 93.81 89 HIS A N 1
ATOM 728 C CA . HIS A 1 89 ? -4.534 0.072 18.594 1.00 93.81 89 HIS A CA 1
ATOM 729 C C . HIS A 1 89 ? -4.255 -1.408 18.890 1.00 93.81 89 HIS A C 1
ATOM 731 O O . HIS A 1 89 ? -4.434 -1.881 20.017 1.00 93.81 89 HIS A O 1
ATOM 737 N N . GLY A 1 90 ? -3.784 -2.148 17.881 1.00 92.06 90 GLY A N 1
ATOM 738 C CA . GLY A 1 90 ? -3.278 -3.510 18.058 1.00 92.06 90 GLY A CA 1
ATOM 739 C C . GLY A 1 90 ? -2.031 -3.531 18.942 1.00 92.06 90 GLY A C 1
ATOM 740 O O . GLY A 1 90 ? -1.853 -4.402 19.803 1.00 92.06 90 GLY A O 1
ATOM 741 N N . ILE A 1 91 ? -1.167 -2.540 18.735 1.00 94.00 91 ILE A N 1
ATOM 742 C CA . ILE A 1 91 ? 0.075 -2.384 19.470 1.00 94.00 91 ILE A CA 1
ATOM 743 C C . ILE A 1 91 ? 0.469 -0.916 19.647 1.00 94.00 91 ILE A C 1
ATOM 745 O O . ILE A 1 91 ? 0.352 -0.095 18.736 1.00 94.00 91 ILE A O 1
ATOM 749 N N . PHE A 1 92 ? 1.000 -0.603 20.825 1.00 90.38 92 PHE A N 1
ATOM 750 C CA . PHE A 1 92 ? 1.587 0.688 21.158 1.00 90.38 92 PHE A CA 1
ATOM 751 C C . PHE A 1 92 ? 3.109 0.627 21.069 1.00 90.38 92 PHE A C 1
ATOM 753 O O . PHE A 1 92 ? 3.714 -0.396 21.388 1.00 90.38 92 PHE A O 1
ATOM 760 N N . TYR A 1 93 ? 3.737 1.738 20.689 1.00 88.19 93 TYR A N 1
ATOM 761 C CA . TYR A 1 93 ? 5.180 1.918 20.823 1.00 88.19 93 TYR A CA 1
ATOM 762 C C . TYR A 1 93 ? 5.480 2.781 22.050 1.00 88.19 93 TYR A C 1
ATOM 764 O O . TYR A 1 93 ? 5.127 3.962 22.099 1.00 88.19 93 TYR A O 1
ATOM 772 N N . HIS A 1 94 ? 6.128 2.190 23.049 1.00 83.12 94 HIS A N 1
ATOM 773 C CA . HIS A 1 94 ? 6.511 2.881 24.272 1.00 83.12 94 HIS A CA 1
ATOM 774 C C . HIS A 1 94 ? 7.842 3.605 24.055 1.00 83.12 94 HIS A C 1
ATOM 776 O O . HIS A 1 94 ? 8.897 2.975 24.035 1.00 83.12 94 HIS A O 1
ATOM 782 N N . GLN A 1 95 ? 7.809 4.934 23.937 1.00 72.94 95 GLN A N 1
ATOM 783 C CA . GLN A 1 95 ? 8.973 5.746 23.547 1.00 72.94 95 GLN A CA 1
ATOM 784 C C . GLN A 1 95 ? 10.159 5.606 24.511 1.00 72.94 95 GLN A C 1
ATOM 786 O O . GLN A 1 95 ? 11.260 5.295 24.063 1.00 72.94 95 GLN A O 1
ATOM 791 N N . ASP A 1 96 ? 9.925 5.728 25.823 1.00 76.88 96 ASP A N 1
ATOM 792 C CA . ASP A 1 96 ? 11.012 5.704 26.819 1.00 76.88 96 ASP A CA 1
ATOM 793 C C . ASP A 1 96 ? 11.775 4.373 26.848 1.00 76.88 96 ASP A C 1
ATOM 795 O O . ASP A 1 96 ? 12.983 4.331 27.064 1.00 76.88 96 ASP A O 1
ATOM 799 N N . LYS A 1 97 ? 11.062 3.268 26.621 1.00 81.62 97 LYS A N 1
ATOM 800 C CA . LYS A 1 97 ? 11.616 1.911 26.654 1.00 81.62 97 LYS A CA 1
ATOM 801 C C . LYS A 1 97 ? 11.975 1.370 25.275 1.00 81.62 97 LYS A C 1
ATOM 803 O O . LYS A 1 97 ? 12.617 0.329 25.188 1.00 81.62 97 LYS A O 1
ATOM 808 N N . ARG A 1 98 ? 11.543 2.059 24.215 1.00 81.88 98 ARG A N 1
ATOM 809 C CA . ARG A 1 98 ? 11.669 1.644 22.813 1.00 81.88 98 ARG A CA 1
ATOM 810 C C . ARG A 1 98 ? 11.155 0.219 22.574 1.00 81.88 98 ARG A C 1
ATOM 812 O O . ARG A 1 98 ? 11.760 -0.552 21.835 1.00 81.88 98 ARG A O 1
ATOM 819 N N . GLU A 1 99 ? 10.043 -0.130 23.220 1.00 87.44 99 GLU A N 1
ATOM 820 C CA . GLU A 1 99 ? 9.417 -1.454 23.128 1.00 87.44 99 GLU A CA 1
ATOM 821 C C . GLU A 1 99 ? 8.016 -1.371 22.515 1.00 87.44 99 GLU A C 1
ATOM 823 O O . GLU A 1 99 ? 7.289 -0.394 22.709 1.00 87.44 99 GLU A O 1
ATOM 828 N N . TYR A 1 100 ? 7.627 -2.419 21.790 1.00 91.56 100 TYR A N 1
ATOM 829 C CA . TYR A 1 100 ? 6.263 -2.581 21.305 1.00 91.56 100 TYR A CA 1
ATOM 830 C C . TYR A 1 100 ? 5.432 -3.365 22.322 1.00 91.56 100 TYR A C 1
ATOM 832 O O . TYR A 1 100 ? 5.826 -4.456 22.736 1.00 91.56 100 TYR A O 1
ATOM 840 N N . VAL A 1 101 ? 4.270 -2.835 22.705 1.00 91.06 101 VAL A N 1
ATOM 841 C CA . VAL A 1 101 ? 3.408 -3.424 23.737 1.00 91.06 101 VAL A CA 1
ATOM 842 C C . VAL A 1 101 ? 1.980 -3.544 23.239 1.00 91.06 101 VAL A C 1
ATOM 844 O O . VAL A 1 101 ? 1.356 -2.556 22.858 1.00 91.06 101 VAL A O 1
ATOM 847 N N . SER A 1 102 ? 1.440 -4.761 23.270 1.00 91.94 102 SER A N 1
ATOM 848 C CA . SER A 1 102 ? 0.016 -4.996 23.038 1.00 91.94 102 SER A CA 1
ATOM 849 C C . SER A 1 102 ? -0.679 -5.144 24.384 1.00 91.94 102 SER A C 1
ATOM 851 O O . SER A 1 102 ? -0.365 -6.057 25.143 1.00 91.94 102 SER A O 1
ATOM 853 N N . VAL A 1 103 ? -1.611 -4.239 24.685 1.00 89.50 103 VAL A N 1
ATOM 854 C CA . VAL A 1 103 ? -2.401 -4.270 25.932 1.00 89.50 103 VAL A CA 1
ATOM 855 C C . VAL A 1 103 ? -3.762 -4.948 25.767 1.00 89.50 103 VAL A C 1
ATOM 857 O O . VAL A 1 103 ? -4.606 -4.881 26.658 1.00 89.50 103 VAL A O 1
ATOM 860 N N . ILE A 1 104 ? -3.978 -5.601 24.625 1.00 92.56 104 ILE A N 1
ATOM 861 C CA . ILE A 1 104 ? -5.236 -6.259 24.293 1.00 92.56 104 ILE A CA 1
ATOM 862 C C . ILE A 1 104 ? -5.489 -7.438 25.234 1.00 92.56 104 ILE A C 1
ATOM 864 O O . ILE A 1 104 ? -4.714 -8.393 25.285 1.00 92.56 104 ILE A O 1
ATOM 868 N N . ASP A 1 105 ? -6.644 -7.418 25.897 1.00 93.69 105 ASP A N 1
ATOM 869 C CA . ASP A 1 105 ? -7.216 -8.609 26.519 1.00 93.69 105 ASP A CA 1
ATOM 870 C C . ASP A 1 105 ? -8.115 -9.334 25.511 1.00 93.69 105 ASP A C 1
ATOM 872 O O . ASP A 1 105 ? -9.266 -8.958 25.257 1.00 93.69 105 ASP A O 1
ATOM 876 N N . TYR A 1 106 ? -7.582 -10.410 24.938 1.00 92.62 106 TYR A N 1
ATOM 877 C CA . TYR A 1 106 ? -8.295 -11.209 23.951 1.00 92.62 106 TYR A CA 1
ATOM 878 C C . TYR A 1 106 ? -9.575 -11.857 24.499 1.00 92.62 106 TYR A C 1
ATOM 880 O O . TYR A 1 106 ? -10.518 -12.055 23.735 1.00 92.62 106 TYR A O 1
ATOM 888 N N . ASN A 1 107 ? -9.661 -12.145 25.805 1.00 94.38 107 ASN A N 1
ATOM 889 C CA . ASN A 1 107 ? -10.881 -12.706 26.396 1.00 94.38 107 ASN A CA 1
ATOM 890 C C . ASN A 1 107 ? -12.019 -11.685 26.390 1.00 94.38 107 ASN A C 1
ATOM 892 O O . ASN A 1 107 ? -13.184 -12.053 26.236 1.00 94.38 107 ASN A O 1
ATOM 896 N N . LEU A 1 108 ? -11.692 -10.402 26.561 1.00 94.38 108 LEU A N 1
ATOM 897 C CA . LEU A 1 108 ? -12.672 -9.327 26.471 1.00 94.38 108 LEU A CA 1
ATOM 898 C C . LEU A 1 108 ? -13.106 -9.103 25.024 1.00 94.38 108 LEU A C 1
ATOM 900 O O . LEU A 1 108 ? -14.309 -9.067 24.770 1.00 94.38 108 LEU A O 1
ATOM 904 N N . ILE A 1 109 ? -12.163 -9.054 24.077 1.00 94.06 109 ILE A N 1
ATOM 905 C CA . ILE A 1 109 ? -12.486 -8.922 22.647 1.00 94.06 109 ILE A CA 1
ATOM 906 C C . ILE A 1 109 ? -13.385 -10.066 22.164 1.00 94.06 109 ILE A C 1
ATOM 908 O O . ILE A 1 109 ? -14.349 -9.820 21.438 1.00 94.06 109 ILE A O 1
ATOM 912 N N . GLN A 1 110 ? -13.147 -11.299 22.623 1.00 95.06 110 GLN A N 1
ATOM 913 C CA . GLN A 1 110 ? -13.952 -12.469 22.258 1.00 95.06 110 GLN A CA 1
ATOM 914 C C . GLN A 1 110 ? -15.450 -12.293 22.561 1.00 95.06 110 GLN A C 1
ATOM 916 O O . GLN A 1 110 ? -16.286 -12.887 21.878 1.00 95.06 110 GLN A O 1
ATOM 921 N N . LYS A 1 111 ? -15.816 -11.451 23.540 1.00 94.44 111 LYS A N 1
ATOM 922 C CA . LYS A 1 111 ? -17.220 -11.166 23.883 1.00 94.44 111 LYS A CA 1
ATOM 923 C C . LYS A 1 111 ? -17.989 -10.485 22.748 1.00 94.44 111 LYS A C 1
ATOM 925 O O . LYS A 1 111 ? -19.211 -10.576 22.714 1.00 94.44 111 LYS A O 1
ATOM 930 N N . LEU A 1 112 ? -17.292 -9.854 21.801 1.00 92.00 112 LEU A N 1
ATOM 931 C CA . LEU A 1 112 ? -17.892 -9.204 20.635 1.00 92.00 112 LEU A CA 1
ATOM 932 C C . LEU A 1 112 ? -18.041 -10.119 19.411 1.00 92.00 112 LEU A C 1
ATOM 934 O O . LEU A 1 112 ? -18.636 -9.698 18.422 1.00 92.00 112 LEU A O 1
ATOM 938 N N . LYS A 1 113 ? -17.530 -11.359 19.452 1.00 92.44 113 LYS A N 1
ATOM 939 C CA . LYS A 1 113 ? -17.378 -12.241 18.279 1.00 92.44 113 LYS A CA 1
ATOM 940 C C . LYS A 1 113 ? -18.595 -12.306 17.349 1.00 92.44 113 LYS A C 1
ATOM 942 O O . LYS A 1 113 ? -18.433 -12.166 16.148 1.00 92.44 113 LYS A O 1
ATOM 947 N N . ASN A 1 114 ? -19.802 -12.457 17.890 1.00 92.94 114 ASN A N 1
ATOM 948 C CA . ASN A 1 114 ? -21.025 -12.637 17.089 1.00 92.94 114 ASN A CA 1
ATOM 949 C C . ASN A 1 114 ? -21.714 -11.320 16.681 1.00 92.94 114 ASN A C 1
ATOM 951 O O . ASN A 1 114 ? -22.858 -11.342 16.225 1.00 92.94 114 ASN A O 1
ATOM 955 N N . ARG A 1 115 ? -21.073 -10.174 16.932 1.00 94.81 115 ARG A N 1
ATOM 956 C CA . ARG A 1 115 ? -21.558 -8.839 16.552 1.00 94.81 115 ARG A CA 1
ATOM 957 C C . ARG A 1 115 ? -20.623 -8.134 15.573 1.00 94.81 115 ARG A C 1
ATOM 959 O O . ARG A 1 115 ? -21.010 -7.109 15.018 1.00 94.81 115 ARG A O 1
ATOM 966 N N . ILE A 1 116 ? -19.406 -8.644 15.385 1.00 96.69 116 ILE A N 1
ATOM 967 C CA . ILE A 1 116 ? -18.408 -8.027 14.513 1.00 96.69 116 ILE A CA 1
ATOM 968 C C . ILE A 1 116 ? -18.530 -8.605 13.109 1.00 96.69 116 ILE A C 1
ATOM 970 O O . ILE A 1 116 ? -18.357 -9.804 12.928 1.00 96.69 116 ILE A O 1
ATOM 974 N N . LYS A 1 117 ? -18.743 -7.732 12.123 1.00 96.75 117 LYS A N 1
ATOM 975 C CA . LYS A 1 117 ? -18.823 -8.111 10.706 1.00 96.75 117 LYS A CA 1
ATOM 976 C C . LYS A 1 117 ? -17.438 -8.427 10.127 1.00 96.75 117 LYS A C 1
ATOM 978 O O . LYS A 1 117 ? -17.216 -9.448 9.485 1.00 96.75 117 LYS A O 1
ATOM 983 N N . PHE A 1 118 ? -16.475 -7.535 10.357 1.00 98.06 118 PHE A N 1
ATOM 984 C CA . PHE A 1 118 ? -15.079 -7.680 9.932 1.00 98.06 118 PHE A CA 1
ATOM 985 C C . PHE A 1 118 ? -14.168 -6.692 10.671 1.00 98.06 118 PHE A C 1
ATOM 987 O O . PHE A 1 118 ? -14.626 -5.807 11.401 1.00 98.06 118 PHE A O 1
ATOM 994 N N . LEU A 1 119 ? -12.861 -6.849 10.455 1.00 98.50 119 LEU A N 1
ATOM 995 C CA . LEU A 1 119 ? -11.814 -5.953 10.939 1.00 98.50 119 LEU A CA 1
ATOM 996 C C . LEU A 1 119 ? -11.139 -5.235 9.763 1.00 98.50 119 LEU A C 1
ATOM 998 O O . LEU A 1 119 ? -10.777 -5.872 8.774 1.00 98.50 119 LEU A O 1
ATOM 1002 N N . ILE A 1 120 ? -10.918 -3.927 9.879 1.00 98.69 120 ILE A N 1
ATOM 1003 C CA . ILE A 1 120 ? -10.104 -3.139 8.946 1.00 98.69 120 ILE A CA 1
ATOM 1004 C C . ILE A 1 120 ? -8.835 -2.661 9.651 1.00 98.69 120 ILE A C 1
ATOM 1006 O O . ILE A 1 120 ? -8.900 -2.003 10.686 1.00 98.69 120 ILE A O 1
ATOM 1010 N N . VAL A 1 121 ? -7.682 -2.937 9.047 1.00 98.44 121 VAL A N 1
ATOM 1011 C CA . VAL A 1 121 ? -6.393 -2.356 9.432 1.00 98.44 121 VAL A CA 1
ATOM 1012 C C . VAL A 1 121 ? -6.086 -1.212 8.483 1.00 98.44 121 VAL A C 1
ATOM 1014 O O . VAL A 1 121 ? -5.854 -1.435 7.289 1.00 98.44 121 VAL A O 1
ATOM 1017 N N . PHE A 1 122 ? -6.056 0.011 9.004 1.00 98.38 122 PHE A N 1
ATOM 1018 C CA . PHE A 1 122 ? -5.583 1.146 8.230 1.00 98.38 122 PHE A CA 1
ATOM 1019 C C . PHE A 1 122 ? -4.061 1.186 8.192 1.00 98.38 122 PHE A C 1
ATOM 1021 O O . PHE A 1 122 ? -3.384 1.132 9.220 1.00 98.38 122 PHE A O 1
ATOM 1028 N N . ILE A 1 123 ? -3.532 1.329 6.982 1.00 97.50 123 ILE A N 1
ATOM 1029 C CA . ILE A 1 123 ? -2.103 1.492 6.731 1.00 97.50 123 ILE A CA 1
ATOM 1030 C C . ILE A 1 123 ? -1.844 2.729 5.877 1.00 97.50 123 ILE A C 1
ATOM 1032 O O . ILE A 1 123 ? -2.750 3.297 5.265 1.00 97.50 123 ILE A O 1
ATOM 1036 N N . ASP A 1 124 ? -0.598 3.178 5.851 1.00 95.69 124 ASP A N 1
ATOM 1037 C CA . ASP A 1 124 ? -0.200 4.318 5.042 1.00 95.69 124 ASP A CA 1
ATOM 1038 C C . ASP A 1 124 ? 1.298 4.269 4.730 1.00 95.69 124 ASP A C 1
ATOM 1040 O O . ASP A 1 124 ? 2.032 3.386 5.191 1.00 95.69 124 ASP A O 1
ATOM 1044 N N . ASP A 1 125 ? 1.716 5.232 3.925 1.00 94.12 125 ASP A N 1
ATOM 1045 C CA . ASP A 1 125 ? 3.099 5.542 3.601 1.00 94.12 125 ASP A CA 1
ATOM 1046 C C . ASP A 1 125 ? 3.859 5.988 4.852 1.00 94.12 125 ASP A C 1
ATOM 1048 O O . ASP A 1 125 ? 3.411 6.878 5.582 1.00 94.12 125 ASP A O 1
ATOM 1052 N N . ILE A 1 126 ? 5.006 5.363 5.118 1.00 95.69 126 ILE A N 1
ATOM 1053 C CA . ILE A 1 126 ? 5.777 5.657 6.329 1.00 95.69 126 ILE A CA 1
ATOM 1054 C C . ILE A 1 126 ? 6.265 7.103 6.378 1.00 95.69 126 ILE A C 1
ATOM 1056 O O . ILE A 1 126 ? 6.391 7.651 7.469 1.00 95.69 126 ILE A O 1
ATOM 1060 N N . TYR A 1 127 ? 6.489 7.738 5.225 1.00 94.69 127 TYR A N 1
ATOM 1061 C CA . TYR A 1 127 ? 6.913 9.132 5.158 1.00 94.69 127 TYR A CA 1
ATOM 1062 C C . TYR A 1 127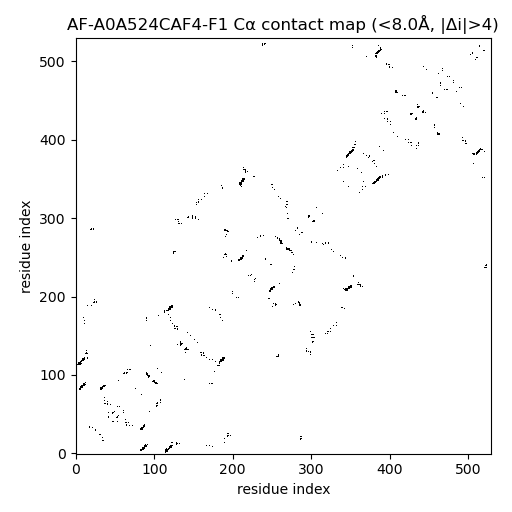 ? 5.795 10.051 5.644 1.00 94.69 127 TYR A C 1
ATOM 1064 O O . TYR A 1 127 ? 6.028 10.969 6.426 1.00 94.69 127 TYR A O 1
ATOM 1072 N N . ASP A 1 128 ? 4.563 9.732 5.256 1.00 92.56 128 ASP A N 1
ATOM 1073 C CA . ASP A 1 128 ? 3.375 10.492 5.619 1.00 92.56 128 ASP A CA 1
ATOM 1074 C C . ASP A 1 128 ? 3.010 10.321 7.097 1.00 92.56 128 ASP A C 1
ATOM 1076 O O . ASP A 1 128 ? 2.471 11.226 7.740 1.00 92.56 128 ASP A O 1
ATOM 1080 N N . ILE A 1 129 ? 3.277 9.136 7.642 1.00 94.25 129 ILE A N 1
ATOM 1081 C CA . ILE A 1 129 ? 3.111 8.849 9.066 1.00 94.25 129 ILE A CA 1
ATOM 1082 C C . ILE A 1 129 ? 4.191 9.556 9.874 1.00 94.25 129 ILE A C 1
ATOM 1084 O O . ILE A 1 129 ? 3.867 10.229 10.848 1.00 94.25 129 ILE A O 1
ATOM 1088 N N . TYR A 1 130 ? 5.446 9.470 9.438 1.00 94.50 130 TYR A N 1
ATOM 1089 C CA . TYR A 1 130 ? 6.562 10.147 10.084 1.00 94.50 130 TYR A CA 1
ATOM 1090 C C . TYR A 1 130 ? 6.333 11.655 10.166 1.00 94.50 130 TYR A C 1
ATOM 1092 O O . TYR A 1 130 ? 6.415 12.217 11.251 1.00 94.50 130 TYR A O 1
ATOM 1100 N N . GLN A 1 131 ? 5.928 12.294 9.064 1.00 91.94 131 GLN A N 1
ATOM 1101 C CA . GLN A 1 131 ? 5.613 13.726 9.053 1.00 91.94 131 GLN A CA 1
ATOM 1102 C C . GLN A 1 131 ? 4.520 14.097 10.055 1.00 91.94 131 GLN A C 1
ATOM 1104 O O . GLN A 1 131 ? 4.661 15.075 10.780 1.00 91.94 131 GLN A O 1
ATOM 1109 N N . ARG A 1 132 ? 3.448 13.302 10.154 1.00 90.50 132 ARG A N 1
ATOM 1110 C CA . ARG A 1 132 ? 2.408 13.533 11.170 1.00 90.50 132 ARG A CA 1
ATOM 1111 C C . ARG A 1 132 ? 2.945 13.401 12.588 1.00 90.50 132 ARG A C 1
ATOM 1113 O O . ARG A 1 132 ? 2.522 14.148 13.459 1.00 90.50 132 ARG A O 1
ATOM 1120 N N . LEU A 1 133 ? 3.876 12.482 12.803 1.00 92.25 133 LEU A N 1
ATOM 1121 C CA . LEU A 1 133 ? 4.491 12.224 14.099 1.00 92.25 133 LEU A CA 1
ATOM 1122 C C . LEU A 1 133 ? 5.629 13.200 14.456 1.00 92.25 133 LEU A C 1
ATOM 1124 O O . LEU A 1 133 ? 6.102 13.171 15.589 1.00 92.25 133 LEU A O 1
ATOM 1128 N N . LEU A 1 134 ? 6.041 14.072 13.528 1.00 91.00 134 LEU A N 1
ATOM 1129 C CA . LEU A 1 134 ? 6.934 15.214 13.778 1.00 91.00 134 LEU A CA 1
ATOM 1130 C C . LEU A 1 134 ? 6.200 16.448 14.331 1.00 91.00 134 LEU A C 1
ATOM 1132 O O . LEU A 1 134 ? 6.850 17.407 14.755 1.00 91.00 134 LEU A O 1
ATOM 1136 N N . GLY A 1 135 ? 4.863 16.448 14.291 1.00 88.06 135 GLY A N 1
ATOM 1137 C CA . GLY A 1 135 ? 4.040 17.554 14.774 1.00 88.06 135 GLY A CA 1
ATOM 1138 C C . GLY A 1 135 ? 4.323 17.916 16.234 1.00 88.06 135 GLY A C 1
ATOM 1139 O O . GLY A 1 135 ? 4.860 17.120 17.003 1.00 88.06 135 GLY A O 1
ATOM 1140 N N . GLU A 1 136 ? 3.961 19.132 16.635 1.00 85.31 136 GLU A N 1
ATOM 1141 C CA . GLU A 1 136 ? 4.121 19.558 18.026 1.00 85.31 136 GLU A CA 1
ATOM 1142 C C . GLU A 1 136 ? 3.382 18.599 18.976 1.00 85.31 136 GLU A C 1
ATOM 1144 O O . GLU A 1 136 ? 2.222 18.257 18.746 1.00 85.31 136 GLU A O 1
ATOM 1149 N N . ASN A 1 137 ? 4.040 18.188 20.064 1.00 85.00 137 ASN A N 1
ATOM 1150 C CA . ASN A 1 137 ? 3.551 17.183 21.020 1.00 85.00 137 ASN A CA 1
ATOM 1151 C C . ASN A 1 137 ? 3.393 15.753 20.459 1.00 85.00 137 ASN A C 1
ATOM 1153 O O . ASN A 1 137 ? 2.816 14.901 21.140 1.00 85.00 137 ASN A O 1
ATOM 1157 N N . GLU A 1 138 ? 3.889 15.469 19.255 1.00 89.06 138 GLU A N 1
ATOM 1158 C CA . GLU A 1 138 ? 3.936 14.116 18.700 1.00 89.06 138 GLU A CA 1
ATOM 1159 C C . GLU A 1 138 ? 5.293 13.444 18.971 1.00 89.06 138 GLU A C 1
ATOM 1161 O O . GLU A 1 138 ? 6.270 14.076 19.375 1.00 89.06 138 GLU A O 1
ATOM 1166 N N . MET A 1 139 ? 5.351 12.124 18.782 1.00 88.12 139 MET A N 1
ATOM 1167 C CA . MET A 1 139 ? 6.443 11.283 19.292 1.00 88.12 139 MET A CA 1
ATOM 1168 C C . MET A 1 139 ? 7.842 11.578 18.746 1.00 88.12 139 MET A C 1
ATOM 1170 O O . MET A 1 139 ? 8.824 11.207 19.378 1.00 88.12 139 MET A O 1
ATOM 1174 N N . PHE A 1 140 ? 7.942 12.176 17.560 1.00 91.38 140 PHE A N 1
ATOM 1175 C CA . PHE A 1 140 ? 9.219 12.483 16.917 1.00 91.38 140 PHE A CA 1
ATOM 1176 C C . PHE A 1 140 ? 9.503 13.984 16.883 1.00 91.38 140 PHE A C 1
ATOM 1178 O O . PHE A 1 140 ? 10.442 14.404 16.213 1.00 91.38 140 PHE A O 1
ATOM 1185 N N . HIS A 1 141 ? 8.734 14.798 17.612 1.00 90.81 141 HIS A N 1
ATOM 1186 C CA . HIS A 1 141 ? 8.919 16.246 17.632 1.00 90.81 141 HIS A CA 1
ATOM 1187 C C . HIS A 1 141 ? 10.349 16.667 18.012 1.00 90.81 141 HIS A C 1
ATOM 1189 O O . HIS A 1 141 ? 10.875 17.624 17.450 1.00 90.81 141 HIS A O 1
ATOM 1195 N N . GLU A 1 142 ? 11.011 15.917 18.900 1.00 90.19 142 GLU A N 1
ATOM 1196 C CA . GLU A 1 142 ? 12.388 16.187 19.343 1.00 90.19 142 GLU A CA 1
ATOM 1197 C C . GLU A 1 142 ? 13.407 16.224 18.192 1.00 90.19 142 GLU A C 1
ATOM 1199 O O . GLU A 1 142 ? 14.394 16.951 18.279 1.00 90.19 142 GLU A O 1
ATOM 1204 N N . ILE A 1 143 ? 13.139 15.539 17.073 1.00 91.88 143 ILE A N 1
ATOM 1205 C CA . ILE A 1 143 ? 13.978 15.601 15.865 1.00 91.88 143 ILE A CA 1
ATOM 1206 C C . ILE A 1 143 ? 14.074 17.033 15.332 1.00 91.88 143 ILE A C 1
ATOM 1208 O O . ILE A 1 143 ? 15.136 17.464 14.888 1.00 91.88 143 ILE A O 1
ATOM 1212 N N . MET A 1 144 ? 12.974 17.786 15.407 1.00 90.81 144 MET A N 1
ATOM 1213 C CA . MET A 1 144 ? 12.915 19.176 14.952 1.00 90.81 144 MET A CA 1
ATOM 1214 C C . MET A 1 144 ? 13.626 20.143 15.906 1.00 90.81 144 MET A C 1
ATOM 1216 O O . MET A 1 144 ? 13.862 21.290 15.537 1.00 90.81 144 MET A O 1
ATOM 1220 N N . LEU A 1 145 ? 13.962 19.693 17.119 1.00 90.88 145 LEU A N 1
ATOM 1221 C CA . LEU A 1 145 ? 14.680 20.466 18.136 1.00 90.88 145 LEU A CA 1
ATOM 1222 C C . LEU A 1 145 ? 16.187 20.162 18.149 1.00 90.88 145 LEU A C 1
ATOM 1224 O O . LEU A 1 145 ? 16.926 20.756 18.931 1.00 90.88 145 LEU A O 1
ATOM 1228 N N . ASN A 1 146 ? 16.648 19.231 17.311 1.00 90.00 146 ASN A N 1
ATOM 1229 C CA . ASN A 1 146 ? 18.049 18.840 17.250 1.00 90.00 146 ASN A CA 1
ATOM 1230 C C . ASN A 1 146 ? 18.900 19.953 16.605 1.00 90.00 146 ASN A C 1
ATOM 1232 O O . ASN A 1 146 ? 18.535 20.528 15.582 1.00 90.00 146 ASN A O 1
ATOM 1236 N N . GLU A 1 147 ? 20.066 20.244 17.182 1.00 92.94 147 GLU A N 1
ATOM 1237 C CA . GLU A 1 147 ? 20.994 21.264 16.672 1.00 92.94 147 GLU A CA 1
ATOM 1238 C C . GLU A 1 147 ? 21.927 20.728 15.571 1.00 92.94 147 GLU A C 1
ATOM 1240 O O . GLU A 1 147 ? 22.622 21.499 14.907 1.00 92.94 147 GLU A O 1
ATOM 1245 N N . ARG A 1 148 ? 21.977 19.403 15.375 1.00 96.00 148 ARG A N 1
ATOM 1246 C CA . ARG A 1 148 ? 22.907 18.723 14.465 1.00 96.00 148 ARG A CA 1
ATOM 1247 C C . ARG A 1 148 ? 22.149 18.051 13.316 1.00 96.00 148 ARG A C 1
ATOM 1249 O O . ARG A 1 148 ? 21.594 16.967 13.503 1.00 96.00 148 ARG A O 1
ATOM 1256 N N . PRO A 1 149 ? 22.178 18.623 12.095 1.00 95.56 149 PRO A N 1
ATOM 1257 C CA . PRO A 1 149 ? 21.429 18.088 10.957 1.00 95.56 149 PRO A CA 1
ATOM 1258 C C . PRO A 1 149 ? 21.760 16.635 10.595 1.00 95.56 149 PRO A C 1
ATOM 1260 O O . PRO A 1 149 ? 20.872 15.890 10.189 1.00 95.56 149 PRO A O 1
ATOM 1263 N N . LEU A 1 150 ? 23.020 16.218 10.762 1.00 96.25 150 LEU A N 1
ATOM 1264 C CA . LEU A 1 150 ? 23.437 14.839 10.494 1.00 96.25 150 LEU A CA 1
ATOM 1265 C C . LEU A 1 150 ? 22.824 13.844 11.492 1.00 96.25 150 LEU A C 1
ATOM 1267 O O . LEU A 1 150 ? 22.320 12.802 11.076 1.00 96.25 150 LEU A O 1
ATOM 1271 N N . ASP A 1 151 ? 22.818 14.188 12.783 1.00 96.50 151 ASP A N 1
ATOM 1272 C CA . ASP A 1 151 ? 22.241 13.345 13.835 1.00 96.50 151 ASP A CA 1
ATOM 1273 C C . ASP A 1 151 ? 20.722 13.216 13.627 1.00 96.50 151 ASP A C 1
ATOM 1275 O O . ASP A 1 151 ? 20.187 12.108 13.633 1.00 96.50 151 ASP A O 1
ATOM 1279 N N . ALA A 1 152 ? 20.041 14.325 13.312 1.00 96.06 152 ALA A N 1
ATOM 1280 C CA . ALA A 1 152 ? 18.613 14.331 12.987 1.00 96.06 152 ALA A CA 1
ATOM 1281 C C . ALA A 1 152 ? 18.271 13.469 11.757 1.00 96.06 152 ALA A C 1
ATOM 1283 O O . ALA A 1 152 ? 17.257 12.768 11.746 1.00 96.06 152 ALA A O 1
ATOM 1284 N N . LEU A 1 153 ? 19.117 13.490 10.720 1.00 96.75 153 LEU A N 1
ATOM 1285 C CA . LEU A 1 153 ? 18.956 12.641 9.539 1.00 96.75 153 LEU A CA 1
ATOM 1286 C C . LEU A 1 153 ? 19.097 11.158 9.902 1.00 96.75 153 LEU A C 1
ATOM 1288 O O . LEU A 1 153 ? 18.253 10.350 9.509 1.00 96.75 153 LEU A O 1
ATOM 1292 N N . PHE A 1 154 ? 20.127 10.787 10.668 1.00 97.06 154 PHE A N 1
ATOM 1293 C CA . PHE A 1 154 ? 20.320 9.404 11.108 1.00 97.06 154 PHE A CA 1
ATOM 1294 C C . PHE A 1 154 ? 19.149 8.912 11.959 1.00 97.06 154 PHE A C 1
ATOM 1296 O O . PHE A 1 154 ? 18.595 7.846 11.680 1.00 97.06 154 PHE A O 1
ATOM 1303 N N . GLU A 1 155 ? 18.726 9.699 12.947 1.00 95.94 155 GLU A N 1
ATOM 1304 C CA . GLU A 1 155 ? 17.573 9.378 13.785 1.00 95.94 155 GLU A CA 1
ATOM 1305 C C . GLU A 1 155 ? 16.287 9.248 12.963 1.00 95.94 155 GLU A C 1
ATOM 1307 O O . GLU A 1 155 ? 15.516 8.314 13.185 1.00 95.94 155 GLU A O 1
ATOM 1312 N N . SER A 1 156 ? 16.077 10.106 11.961 1.00 96.62 156 SER A N 1
ATOM 1313 C CA . SER A 1 156 ? 14.938 9.984 11.051 1.00 96.62 156 SER A CA 1
ATOM 1314 C C . SER A 1 156 ? 14.932 8.657 10.285 1.00 96.62 156 SER A C 1
ATOM 1316 O O . SER A 1 156 ? 13.908 7.972 10.247 1.00 96.62 156 SER A O 1
ATOM 1318 N N . ILE A 1 157 ? 16.075 8.226 9.735 1.00 97.31 157 ILE A N 1
ATOM 1319 C CA . ILE A 1 157 ? 16.174 6.937 9.028 1.00 97.31 157 ILE A CA 1
ATOM 1320 C C . ILE A 1 157 ? 15.836 5.769 9.968 1.00 97.31 157 ILE A C 1
ATOM 1322 O O . ILE A 1 157 ? 15.096 4.857 9.581 1.00 97.31 157 ILE A O 1
ATOM 1326 N N . PHE A 1 158 ? 16.326 5.796 11.212 1.00 95.88 158 PHE A N 1
ATOM 1327 C CA . PHE A 1 158 ? 15.983 4.777 12.206 1.00 95.88 158 PHE A CA 1
ATOM 1328 C C . PHE A 1 158 ? 14.500 4.813 12.584 1.00 95.88 158 PHE A C 1
ATOM 1330 O O . PHE A 1 158 ? 13.868 3.759 12.637 1.00 95.88 158 PHE A O 1
ATOM 1337 N N . ASN A 1 159 ? 13.918 5.998 12.771 1.00 95.12 159 ASN A N 1
ATOM 1338 C CA . ASN A 1 159 ? 12.496 6.155 13.070 1.00 95.12 159 ASN A CA 1
ATOM 1339 C C . ASN A 1 159 ? 11.611 5.642 11.927 1.00 95.12 159 ASN A C 1
ATOM 1341 O O . ASN A 1 159 ? 10.640 4.933 12.179 1.00 95.12 159 ASN A O 1
ATOM 1345 N N . LEU A 1 160 ? 11.970 5.914 10.670 1.00 96.94 160 LEU A N 1
ATOM 1346 C CA . LEU A 1 160 ? 11.288 5.370 9.492 1.00 96.94 160 LEU A CA 1
ATOM 1347 C C . LEU A 1 160 ? 11.335 3.836 9.461 1.00 96.94 160 LEU A C 1
ATOM 1349 O O . LEU A 1 160 ? 10.327 3.193 9.165 1.00 96.94 160 LEU A O 1
ATOM 1353 N N . LYS A 1 161 ? 12.474 3.234 9.824 1.00 95.75 161 LYS A N 1
ATOM 1354 C CA . LYS A 1 161 ? 12.584 1.776 9.970 1.00 95.75 161 LYS A CA 1
ATOM 1355 C C . LYS A 1 161 ? 11.706 1.246 11.111 1.00 95.75 161 LYS A C 1
ATOM 1357 O O . LYS A 1 161 ? 11.035 0.233 10.926 1.00 95.75 161 LYS A O 1
ATOM 1362 N N . SER A 1 162 ? 11.653 1.931 12.251 1.00 94.62 162 SER A N 1
ATOM 1363 C CA . SER A 1 162 ? 10.749 1.569 13.351 1.00 94.62 162 SER A CA 1
ATOM 1364 C C . SER A 1 162 ? 9.280 1.667 12.928 1.00 94.62 162 SER A C 1
ATOM 1366 O O . SER A 1 162 ? 8.496 0.776 13.225 1.00 94.62 162 SER A O 1
ATOM 1368 N N . LEU A 1 163 ? 8.889 2.684 12.152 1.00 96.00 163 LEU A N 1
ATOM 1369 C CA . LEU A 1 163 ? 7.524 2.795 11.622 1.00 96.00 163 LEU A CA 1
ATOM 1370 C C . LEU A 1 163 ? 7.158 1.645 10.678 1.00 96.00 163 LEU A C 1
ATOM 1372 O O . LEU A 1 163 ? 6.023 1.170 10.701 1.00 96.00 163 LEU A O 1
ATOM 1376 N N . LEU A 1 164 ? 8.109 1.164 9.874 1.00 96.31 164 LEU A N 1
ATOM 1377 C CA . LEU A 1 164 ? 7.914 -0.050 9.084 1.00 96.31 164 LEU A CA 1
ATOM 1378 C C . LEU A 1 164 ? 7.622 -1.243 10.002 1.00 96.31 164 LEU A C 1
ATOM 1380 O O . LEU A 1 164 ? 6.634 -1.956 9.805 1.00 96.31 164 LEU A O 1
ATOM 1384 N N . GLU A 1 165 ? 8.462 -1.479 11.006 1.00 95.06 165 GLU A N 1
ATOM 1385 C CA . GLU A 1 165 ? 8.277 -2.583 11.954 1.00 95.06 165 GLU A CA 1
ATOM 1386 C C . GLU A 1 165 ? 6.939 -2.488 12.688 1.00 95.06 165 GLU A C 1
ATOM 1388 O O . GLU A 1 165 ? 6.201 -3.473 12.732 1.00 95.06 165 GLU A O 1
ATOM 1393 N N . TRP A 1 166 ? 6.579 -1.297 13.168 1.00 95.75 166 TRP A N 1
ATOM 1394 C CA . TRP A 1 166 ? 5.301 -1.048 13.821 1.00 95.75 166 TRP A CA 1
ATOM 1395 C C . TRP A 1 166 ? 4.128 -1.439 12.922 1.00 95.75 166 TRP A C 1
ATOM 1397 O O . TRP A 1 166 ? 3.297 -2.249 13.334 1.00 95.75 166 TRP A O 1
ATOM 1407 N N . ARG A 1 167 ? 4.091 -0.962 11.671 1.00 96.62 167 ARG A N 1
ATOM 1408 C CA . ARG A 1 167 ? 3.042 -1.317 10.702 1.00 96.62 167 ARG A CA 1
ATOM 1409 C C . ARG A 1 167 ? 2.900 -2.829 10.552 1.00 96.62 167 ARG A C 1
ATOM 1411 O O . ARG A 1 167 ? 1.786 -3.352 10.554 1.00 96.62 167 ARG A O 1
ATOM 1418 N N . GLN A 1 168 ? 4.018 -3.543 10.429 1.00 96.00 168 GLN A N 1
ATOM 1419 C CA . GLN A 1 168 ? 4.011 -4.996 10.263 1.00 96.00 168 GLN A CA 1
ATOM 1420 C C . GLN A 1 168 ? 3.489 -5.717 11.513 1.00 96.00 168 GLN A C 1
ATOM 1422 O O . GLN A 1 168 ? 2.738 -6.693 11.393 1.00 96.00 168 GLN A O 1
ATOM 1427 N N . ILE A 1 169 ? 3.864 -5.253 12.707 1.00 96.31 169 ILE A N 1
ATOM 1428 C CA . ILE A 1 169 ? 3.377 -5.839 13.956 1.00 96.31 169 ILE A CA 1
ATOM 1429 C C . ILE A 1 169 ? 1.884 -5.533 14.142 1.00 96.31 169 ILE A C 1
ATOM 1431 O O . ILE A 1 169 ? 1.129 -6.445 14.467 1.00 96.31 169 ILE A O 1
ATOM 1435 N N . GLU A 1 170 ? 1.428 -4.318 13.833 1.00 97.12 170 GLU A N 1
ATOM 1436 C CA . GLU A 1 170 ? 0.011 -3.928 13.876 1.00 97.12 170 GLU A CA 1
ATOM 1437 C C . GLU A 1 170 ? -0.852 -4.827 12.974 1.00 97.12 170 GLU A C 1
ATOM 1439 O O . GLU A 1 170 ? -1.866 -5.373 13.418 1.00 97.12 170 GLU A O 1
ATOM 1444 N N . ILE A 1 171 ? -0.419 -5.065 11.728 1.00 97.12 171 ILE A N 1
ATOM 1445 C CA . ILE A 1 171 ? -1.078 -6.009 10.807 1.00 97.12 171 ILE A CA 1
ATOM 1446 C C . ILE A 1 171 ? -1.093 -7.424 11.402 1.00 97.12 171 ILE A C 1
ATOM 1448 O O . ILE A 1 171 ? -2.089 -8.141 11.294 1.00 97.12 171 ILE A O 1
ATOM 1452 N N . THR A 1 172 ? 0.003 -7.844 12.034 1.00 96.81 172 THR A N 1
ATOM 1453 C CA . THR A 1 172 ? 0.133 -9.189 12.611 1.00 96.81 172 THR A CA 1
ATOM 1454 C C . THR A 1 172 ? -0.812 -9.390 13.792 1.00 96.81 172 THR A C 1
ATOM 1456 O O . THR A 1 172 ? -1.536 -10.385 13.818 1.00 96.81 172 THR A O 1
ATOM 1459 N N . ILE A 1 173 ? -0.864 -8.443 14.732 1.00 97.25 173 ILE A N 1
ATOM 1460 C CA . ILE A 1 173 ? -1.796 -8.485 15.864 1.00 97.25 173 ILE A CA 1
ATOM 1461 C C . ILE A 1 173 ? -3.241 -8.445 15.366 1.00 97.25 173 ILE A C 1
ATOM 1463 O O . ILE A 1 173 ? -4.061 -9.258 15.787 1.00 97.25 173 ILE A O 1
ATOM 1467 N N . SER A 1 174 ? -3.542 -7.591 14.390 1.00 97.56 174 SER A N 1
ATOM 1468 C CA . SER A 1 174 ? -4.874 -7.521 13.784 1.00 97.56 174 SER A CA 1
ATOM 1469 C C . SER A 1 174 ? -5.294 -8.845 13.134 1.00 97.56 174 SER A C 1
ATOM 1471 O O . SER A 1 174 ? -6.445 -9.265 13.259 1.00 97.56 174 SER A O 1
ATOM 1473 N N . ARG A 1 175 ? -4.348 -9.563 12.513 1.00 97.25 175 ARG A N 1
ATOM 1474 C CA . ARG A 1 175 ? -4.572 -10.909 11.965 1.00 97.25 175 ARG A CA 1
ATOM 1475 C C . ARG A 1 175 ? -4.820 -11.952 13.059 1.00 97.25 175 ARG A C 1
ATOM 1477 O O . ARG A 1 175 ? -5.566 -12.902 12.838 1.00 97.25 175 ARG A O 1
ATOM 1484 N N . ILE A 1 176 ? -4.200 -11.808 14.231 1.00 97.19 176 ILE A N 1
ATOM 1485 C CA . ILE A 1 176 ? -4.475 -12.674 15.388 1.00 97.19 176 ILE A CA 1
ATOM 1486 C C . ILE A 1 176 ? -5.892 -12.410 15.902 1.00 97.19 176 ILE A C 1
ATOM 1488 O O . ILE A 1 176 ? -6.660 -13.361 16.048 1.00 97.19 176 ILE A O 1
ATOM 1492 N N . ILE A 1 177 ? -6.266 -11.139 16.090 1.00 97.12 177 ILE A N 1
ATOM 1493 C CA . ILE A 1 177 ? -7.619 -10.740 16.504 1.00 97.12 177 ILE A CA 1
ATOM 1494 C C . ILE A 1 177 ? -8.662 -11.324 15.546 1.00 97.12 177 ILE A C 1
ATOM 1496 O O . ILE A 1 177 ? -9.603 -11.984 15.987 1.00 97.12 177 ILE A O 1
ATOM 1500 N N . SER A 1 178 ? -8.480 -11.140 14.235 1.00 97.38 178 SER A N 1
ATOM 1501 C CA . SER A 1 178 ? -9.444 -11.616 13.241 1.00 97.38 178 SER A CA 1
ATOM 1502 C C . SER A 1 178 ? -9.598 -13.138 13.254 1.00 97.38 178 SER A C 1
ATOM 1504 O O . SER A 1 178 ? -10.722 -13.637 13.250 1.00 97.38 178 SER A O 1
ATOM 1506 N N . ARG A 1 179 ? -8.494 -13.890 13.375 1.00 96.75 179 ARG A N 1
ATOM 1507 C CA . ARG A 1 179 ? -8.519 -15.359 13.497 1.00 96.75 179 ARG A CA 1
ATOM 1508 C C . ARG A 1 179 ? -9.223 -15.836 14.763 1.00 96.75 179 ARG A C 1
ATOM 1510 O O . ARG A 1 179 ? -10.015 -16.770 14.690 1.00 96.75 179 ARG A O 1
ATOM 1517 N N . MET A 1 180 ? -8.964 -15.208 15.910 1.00 96.31 180 MET A N 1
ATOM 1518 C CA . MET A 1 180 ? -9.609 -15.571 17.181 1.00 96.31 180 MET A CA 1
ATOM 1519 C C . MET A 1 180 ? -11.125 -15.350 17.145 1.00 96.31 180 MET A C 1
ATOM 1521 O O . MET A 1 180 ? -11.913 -16.174 17.630 1.00 96.31 180 MET A O 1
ATOM 1525 N N . LEU A 1 181 ? -11.530 -14.252 16.512 1.00 96.38 181 LEU A N 1
ATOM 1526 C CA . LEU A 1 181 ? -12.926 -13.908 16.300 1.00 96.38 181 LEU A CA 1
ATOM 1527 C C . LEU A 1 181 ? -13.561 -14.694 15.143 1.00 96.38 181 LEU A C 1
ATOM 1529 O O . LEU A 1 181 ? -14.777 -14.805 15.093 1.00 96.38 181 LEU A O 1
ATOM 1533 N N . GLY A 1 182 ? -12.775 -15.310 14.259 1.00 96.44 182 GLY A N 1
ATOM 1534 C CA . GLY A 1 182 ? -13.292 -15.997 13.074 1.00 96.44 182 GLY A CA 1
ATOM 1535 C C . GLY A 1 182 ? -13.944 -15.042 12.071 1.00 96.44 182 GLY A C 1
ATOM 1536 O O . GLY A 1 182 ? -14.901 -15.426 11.410 1.00 96.44 182 GLY A O 1
ATOM 1537 N N . ILE A 1 183 ? -13.447 -13.805 11.985 1.00 96.81 183 ILE A N 1
ATOM 1538 C CA . ILE A 1 183 ? -13.960 -12.750 11.099 1.00 96.81 183 ILE A CA 1
ATOM 1539 C C . ILE A 1 183 ? -12.956 -12.441 9.986 1.00 96.81 183 ILE A C 1
ATOM 1541 O O . ILE A 1 183 ? -11.750 -12.660 10.137 1.00 96.81 183 ILE A O 1
ATOM 1545 N N . ARG A 1 184 ? -13.434 -11.875 8.872 1.00 96.94 184 ARG A N 1
ATOM 1546 C CA . ARG A 1 184 ? -12.554 -11.408 7.791 1.00 96.94 184 ARG A CA 1
ATOM 1547 C C . ARG A 1 184 ? -11.780 -10.160 8.228 1.00 96.94 184 ARG A C 1
ATOM 1549 O O . ARG A 1 184 ? -12.293 -9.321 8.968 1.00 96.94 184 ARG A O 1
ATOM 1556 N N . MET A 1 185 ? -10.543 -10.039 7.750 1.00 98.06 185 MET A N 1
ATOM 1557 C CA . MET A 1 185 ? -9.702 -8.856 7.922 1.00 98.06 185 MET A CA 1
ATOM 1558 C C . MET A 1 185 ? -9.400 -8.226 6.565 1.00 98.06 185 MET A C 1
ATOM 1560 O O . MET A 1 185 ? -9.082 -8.947 5.621 1.00 98.06 185 MET A O 1
ATOM 1564 N N . PHE A 1 186 ? -9.428 -6.898 6.498 1.00 98.50 186 PHE A N 1
ATOM 1565 C CA . PHE A 1 186 ? -8.993 -6.124 5.340 1.00 98.50 186 PHE A CA 1
ATOM 1566 C C . PHE A 1 186 ? -7.828 -5.213 5.704 1.00 98.50 186 PHE A C 1
ATOM 1568 O O . PHE A 1 186 ? -7.864 -4.525 6.722 1.00 98.50 186 PHE A O 1
ATOM 1575 N N . ILE A 1 187 ? -6.814 -5.174 4.845 1.00 98.31 187 ILE A N 1
ATOM 1576 C CA . ILE A 1 187 ? -5.742 -4.182 4.906 1.00 98.31 187 ILE A CA 1
ATOM 1577 C C . ILE A 1 187 ? -6.081 -3.089 3.897 1.00 98.31 187 ILE A C 1
ATOM 1579 O O . ILE A 1 187 ? -6.211 -3.364 2.701 1.00 98.31 187 ILE A O 1
ATOM 1583 N N . ILE A 1 188 ? -6.248 -1.855 4.377 1.00 98.25 188 ILE A N 1
ATOM 1584 C CA . ILE A 1 188 ? -6.698 -0.736 3.547 1.00 98.25 188 ILE A CA 1
ATOM 1585 C C . ILE A 1 188 ? -5.788 0.467 3.769 1.00 98.25 188 ILE A C 1
ATOM 1587 O O . ILE A 1 188 ? -5.659 0.982 4.879 1.00 98.25 188 ILE A O 1
ATOM 1591 N N . ALA A 1 189 ? -5.160 0.941 2.696 1.00 97.00 189 ALA A N 1
ATOM 1592 C CA . ALA A 1 189 ? -4.416 2.190 2.736 1.00 97.00 189 ALA A CA 1
ATOM 1593 C C . ALA A 1 189 ? -5.360 3.388 2.902 1.00 97.00 189 ALA A C 1
ATOM 1595 O O . ALA A 1 189 ? -6.389 3.459 2.233 1.00 97.00 189 ALA A O 1
ATOM 1596 N N . THR A 1 190 ? -4.999 4.383 3.713 1.00 96.38 190 THR A N 1
ATOM 1597 C CA . THR A 1 190 ? -5.867 5.563 3.919 1.00 96.38 190 THR A CA 1
ATOM 1598 C C . THR A 1 190 ? -5.995 6.476 2.688 1.00 96.38 190 THR A C 1
ATOM 1600 O O . THR A 1 190 ? -6.810 7.401 2.674 1.00 96.38 190 THR A O 1
ATOM 1603 N N . LYS A 1 191 ? -5.219 6.204 1.630 1.00 94.44 191 LYS A N 1
ATOM 1604 C CA . LYS A 1 191 ? -5.342 6.843 0.310 1.00 94.44 191 LYS A CA 1
ATOM 1605 C C . LYS A 1 191 ? -6.285 6.103 -0.641 1.00 94.44 191 LYS A C 1
ATOM 1607 O O . LYS A 1 191 ? -6.392 6.470 -1.808 1.00 94.44 191 LYS A O 1
ATOM 1612 N N . HIS A 1 192 ? -6.966 5.066 -0.164 1.00 95.75 192 HIS A N 1
ATOM 1613 C CA . HIS A 1 192 ? -8.175 4.585 -0.814 1.00 95.75 192 HIS A CA 1
ATOM 1614 C C . HIS A 1 192 ? -9.346 5.549 -0.568 1.00 95.75 192 HIS A C 1
ATOM 1616 O O . HIS A 1 192 ? -9.317 6.333 0.386 1.00 95.75 192 HIS A O 1
ATOM 1622 N N . PRO A 1 193 ? -10.377 5.514 -1.424 1.00 95.12 193 PRO A N 1
ATOM 1623 C CA . PRO A 1 193 ? -11.537 6.377 -1.291 1.00 95.12 193 PRO A CA 1
ATOM 1624 C C . PRO A 1 193 ? -12.523 5.849 -0.237 1.00 95.12 193 PRO A C 1
ATOM 1626 O O . PRO A 1 193 ? -12.668 4.640 -0.053 1.00 95.12 193 PRO A O 1
ATOM 1629 N N . THR A 1 194 ? -13.248 6.745 0.433 1.00 96.25 194 THR A N 1
ATOM 1630 C CA . THR A 1 194 ? -14.227 6.417 1.488 1.00 96.25 194 THR A CA 1
ATOM 1631 C C . THR A 1 194 ? -15.343 5.498 0.998 1.00 96.25 194 THR A C 1
ATOM 1633 O O . THR A 1 194 ? -15.778 4.623 1.751 1.00 96.25 194 THR A O 1
ATOM 1636 N N . TYR A 1 195 ? -15.746 5.610 -0.277 1.00 94.75 195 TYR A N 1
ATOM 1637 C CA . TYR A 1 195 ? -16.779 4.745 -0.861 1.00 94.75 195 TYR A CA 1
ATOM 1638 C C . TYR A 1 195 ? -16.418 3.257 -0.769 1.00 94.75 195 TYR A C 1
ATOM 1640 O O . TYR A 1 195 ? -17.304 2.407 -0.740 1.00 94.75 195 TYR A O 1
ATOM 1648 N N . MET A 1 196 ? -15.125 2.922 -0.732 1.00 96.19 196 MET A N 1
ATOM 1649 C CA . MET A 1 196 ? -14.669 1.544 -0.597 1.00 96.19 196 MET A CA 1
ATOM 1650 C C . MET A 1 196 ? -15.077 0.972 0.762 1.00 96.19 196 MET A C 1
ATOM 1652 O O . MET A 1 196 ? -15.588 -0.141 0.828 1.00 96.19 196 MET A O 1
ATOM 1656 N N . ILE A 1 197 ? -14.915 1.752 1.836 1.00 97.19 197 ILE A N 1
ATOM 1657 C CA . ILE A 1 197 ? -15.364 1.355 3.175 1.00 97.19 197 ILE A CA 1
ATOM 1658 C C . ILE A 1 197 ? -16.887 1.326 3.233 1.00 97.19 197 ILE A C 1
ATOM 1660 O O . ILE A 1 197 ? -17.444 0.363 3.749 1.00 97.19 197 ILE A O 1
ATOM 1664 N N . LYS A 1 198 ? -17.557 2.324 2.640 1.00 96.31 198 LYS A N 1
ATOM 1665 C CA . LYS A 1 198 ? -19.021 2.349 2.509 1.00 96.31 198 LYS A CA 1
ATOM 1666 C C . LYS A 1 198 ? -19.565 1.049 1.928 1.00 96.31 198 LYS A C 1
ATOM 1668 O O . LYS A 1 198 ? -20.385 0.393 2.560 1.00 96.31 198 LYS A O 1
ATOM 1673 N N . ARG A 1 199 ? -19.019 0.606 0.793 1.00 95.81 199 ARG A N 1
ATOM 1674 C CA . ARG A 1 199 ? -19.408 -0.656 0.149 1.00 95.81 199 ARG A CA 1
ATOM 1675 C C . ARG A 1 199 ? -19.231 -1.864 1.070 1.00 95.81 199 ARG A C 1
ATOM 1677 O O . ARG A 1 199 ? -20.158 -2.657 1.179 1.00 95.81 199 ARG A O 1
ATOM 1684 N N . LEU A 1 200 ? -18.093 -1.983 1.760 1.00 96.62 200 LEU A N 1
ATOM 1685 C CA . LEU A 1 200 ? -17.846 -3.082 2.709 1.00 96.62 200 LEU A CA 1
ATOM 1686 C C . LEU A 1 200 ? -18.862 -3.092 3.860 1.00 96.62 200 LEU A C 1
ATOM 1688 O O . LEU A 1 200 ? -19.344 -4.145 4.277 1.00 96.62 200 LEU A O 1
ATOM 1692 N N . VAL A 1 201 ? -19.172 -1.914 4.397 1.00 95.81 201 VAL A N 1
ATOM 1693 C CA . VAL A 1 201 ? -20.061 -1.762 5.552 1.00 95.81 201 VAL A CA 1
ATOM 1694 C C . VAL A 1 201 ? -21.515 -2.039 5.171 1.00 95.81 201 VAL A C 1
ATOM 1696 O O . VAL A 1 201 ? -22.181 -2.801 5.871 1.00 95.81 201 VAL A O 1
ATOM 1699 N N . GLU A 1 202 ? -21.983 -1.490 4.052 1.00 93.94 202 GLU A N 1
ATOM 1700 C CA . GLU A 1 202 ? -23.400 -1.501 3.663 1.00 93.94 202 GLU A CA 1
ATOM 1701 C C . GLU A 1 202 ? -23.832 -2.739 2.860 1.00 93.94 202 GLU A C 1
ATOM 1703 O O . GLU A 1 202 ? -25.023 -3.024 2.810 1.00 93.94 202 GLU A O 1
ATOM 1708 N N . ASN A 1 203 ? -22.902 -3.497 2.265 1.00 94.44 203 ASN A N 1
ATOM 1709 C CA . ASN A 1 203 ? -23.224 -4.691 1.468 1.00 94.44 203 ASN A CA 1
ATOM 1710 C C . ASN A 1 203 ? -22.774 -5.974 2.169 1.00 94.44 203 ASN A C 1
ATOM 1712 O O . ASN A 1 203 ? -21.838 -5.963 2.975 1.00 94.44 203 ASN A O 1
ATOM 1716 N N . GLU A 1 204 ? -23.410 -7.097 1.851 1.00 94.31 204 GLU A N 1
ATOM 1717 C CA . GLU A 1 204 ? -22.938 -8.406 2.297 1.00 94.31 204 GLU A CA 1
ATOM 1718 C C . GLU A 1 204 ? -21.619 -8.762 1.606 1.00 94.31 204 GLU A C 1
ATOM 1720 O O . GLU A 1 204 ? -21.430 -8.521 0.416 1.00 94.31 204 GLU A O 1
ATOM 1725 N N . LEU A 1 205 ? -20.677 -9.354 2.348 1.00 93.94 205 LEU A N 1
ATOM 1726 C CA . LEU A 1 205 ? -19.337 -9.626 1.812 1.00 93.94 205 LEU A CA 1
ATOM 1727 C C . LEU A 1 205 ? -19.344 -10.620 0.642 1.00 93.94 205 LEU A C 1
ATOM 1729 O O . LEU A 1 205 ? -18.419 -10.592 -0.164 1.00 93.94 205 LEU A O 1
ATOM 1733 N N . ASN A 1 206 ? -20.359 -11.483 0.567 1.00 93.38 206 ASN A N 1
ATOM 1734 C CA . ASN A 1 206 ? -20.521 -12.464 -0.508 1.00 93.38 206 ASN A CA 1
ATOM 1735 C C . ASN A 1 206 ? -21.058 -11.844 -1.806 1.00 93.38 206 ASN A C 1
ATOM 1737 O O . ASN A 1 206 ? -20.898 -12.449 -2.862 1.00 93.38 206 ASN A O 1
ATOM 1741 N N . ASP A 1 207 ? -21.650 -10.649 -1.732 1.00 94.94 207 ASP A N 1
ATOM 1742 C CA . ASP A 1 207 ? -22.155 -9.917 -2.899 1.00 94.94 207 ASP A CA 1
ATOM 1743 C C . ASP A 1 207 ? -21.068 -9.035 -3.534 1.00 94.94 207 ASP A C 1
ATOM 1745 O O . ASP A 1 207 ? -21.259 -8.471 -4.612 1.00 94.94 207 ASP A O 1
ATOM 1749 N N . LEU A 1 208 ? -19.919 -8.907 -2.862 1.00 96.12 208 LEU A N 1
ATOM 1750 C CA . LEU A 1 208 ? -18.795 -8.094 -3.298 1.00 96.12 208 LEU A CA 1
ATOM 1751 C C . LEU A 1 208 ? -17.716 -8.942 -3.972 1.00 96.12 208 LEU A C 1
ATOM 1753 O O . LEU A 1 208 ? -17.282 -9.971 -3.455 1.00 96.12 208 LEU A O 1
ATOM 1757 N N . GLU A 1 209 ? -17.193 -8.431 -5.082 1.00 95.62 209 GLU A N 1
ATOM 1758 C CA . GLU A 1 209 ? -16.007 -8.972 -5.736 1.00 95.62 209 GLU A CA 1
ATOM 1759 C C . GLU A 1 209 ? -14.766 -8.132 -5.413 1.00 95.62 209 GLU A C 1
ATOM 1761 O O . GLU A 1 209 ? -14.803 -6.900 -5.430 1.00 95.62 209 GLU A O 1
ATOM 1766 N N . PHE A 1 210 ? -13.641 -8.795 -5.156 1.00 96.94 210 PHE A N 1
ATOM 1767 C CA . PHE A 1 210 ? -12.398 -8.175 -4.707 1.00 96.94 210 PHE A CA 1
ATOM 1768 C C . PHE A 1 210 ? -11.275 -8.402 -5.716 1.00 96.94 210 PHE A C 1
ATOM 1770 O O . PHE A 1 210 ? -10.863 -9.541 -5.942 1.00 96.94 210 PHE A O 1
ATOM 1777 N N . TYR A 1 211 ? -10.738 -7.312 -6.260 1.00 97.12 211 TYR A N 1
ATOM 1778 C CA . TYR A 1 211 ? -9.670 -7.330 -7.256 1.00 97.12 211 TYR A CA 1
ATOM 1779 C C . TYR A 1 211 ? -8.455 -6.522 -6.802 1.00 97.12 211 TYR A C 1
ATOM 1781 O O . TYR A 1 211 ? -8.588 -5.475 -6.168 1.00 97.12 211 TYR A O 1
ATOM 1789 N N . TYR A 1 212 ? -7.264 -6.957 -7.205 1.00 97.31 212 TYR A N 1
ATOM 1790 C CA . TYR A 1 212 ? -6.036 -6.170 -7.083 1.00 97.31 212 TYR A CA 1
ATOM 1791 C C . TYR A 1 212 ? -5.577 -5.699 -8.463 1.00 97.31 212 TYR A C 1
ATOM 1793 O O . TYR A 1 212 ? -5.457 -6.504 -9.390 1.00 97.31 212 TYR A O 1
ATOM 1801 N N . ILE A 1 213 ? -5.320 -4.396 -8.606 1.00 95.50 213 ILE A N 1
ATOM 1802 C CA . ILE A 1 213 ? -4.855 -3.811 -9.871 1.00 95.50 213 ILE A CA 1
ATOM 1803 C C . ILE A 1 213 ? -3.327 -3.757 -9.866 1.00 95.50 213 ILE A C 1
ATOM 1805 O O . ILE A 1 213 ? -2.709 -2.828 -9.343 1.00 95.50 213 ILE A O 1
ATOM 1809 N N . SER A 1 214 ? -2.724 -4.761 -10.491 1.00 94.12 214 SER A N 1
ATOM 1810 C CA . SER A 1 214 ? -1.279 -4.916 -10.621 1.00 94.12 214 SER A CA 1
ATOM 1811 C C . SER A 1 214 ? -0.744 -4.099 -11.800 1.00 94.12 214 SER A C 1
ATOM 1813 O O . SER A 1 214 ? -1.273 -4.168 -12.914 1.00 94.12 214 SER A O 1
ATOM 1815 N N . HIS A 1 215 ? 0.305 -3.311 -11.554 1.00 91.44 215 HIS A N 1
ATOM 1816 C CA . HIS A 1 215 ? 0.967 -2.479 -12.561 1.00 91.44 215 HIS A CA 1
ATOM 1817 C C . HIS A 1 215 ? 2.410 -2.109 -12.140 1.00 91.44 215 HIS A C 1
ATOM 1819 O O . HIS A 1 215 ? 2.722 -2.059 -10.948 1.00 91.44 215 HIS A O 1
ATOM 1825 N N . PRO A 1 216 ? 3.333 -1.862 -13.089 1.00 87.94 216 PRO A N 1
ATOM 1826 C CA . PRO A 1 216 ? 4.747 -1.621 -12.790 1.00 87.94 216 PRO A CA 1
ATOM 1827 C C . PRO A 1 216 ? 5.024 -0.193 -12.279 1.00 87.94 216 PRO A C 1
ATOM 1829 O O . PRO A 1 216 ? 5.271 0.709 -13.064 1.00 87.94 216 PRO A O 1
ATOM 1832 N N . ILE A 1 217 ? 5.072 0.019 -10.961 1.00 88.19 217 ILE A N 1
ATOM 1833 C CA . ILE A 1 217 ? 5.333 1.355 -10.379 1.00 88.19 217 ILE A CA 1
ATOM 1834 C C . ILE A 1 217 ? 6.810 1.767 -10.518 1.00 88.19 217 ILE A C 1
ATOM 1836 O O . ILE A 1 217 ? 7.137 2.751 -11.181 1.00 88.19 217 ILE A O 1
ATOM 1840 N N . SER A 1 218 ? 7.723 1.008 -9.895 1.00 84.81 218 SER A N 1
ATOM 1841 C CA . SER A 1 218 ? 9.146 1.377 -9.814 1.00 84.81 218 SER A CA 1
ATOM 1842 C C . SER A 1 218 ? 9.849 1.383 -11.167 1.00 84.81 218 SER A C 1
ATOM 1844 O O . SER A 1 218 ? 10.834 2.097 -11.330 1.00 84.81 218 SER A O 1
ATOM 1846 N N . GLU A 1 219 ? 9.379 0.592 -12.136 1.00 81.88 219 GLU A N 1
ATOM 1847 C CA . GLU A 1 219 ? 9.967 0.641 -13.473 1.00 81.88 219 GLU A CA 1
ATOM 1848 C C . GLU A 1 219 ? 9.578 1.923 -14.207 1.00 81.88 219 GLU A C 1
ATOM 1850 O O . GLU A 1 219 ? 10.462 2.634 -14.678 1.00 81.88 219 GLU A O 1
ATOM 1855 N N . ILE A 1 220 ? 8.281 2.247 -14.256 1.00 83.81 220 ILE A N 1
ATOM 1856 C CA . ILE A 1 220 ? 7.788 3.460 -14.922 1.00 83.81 220 ILE A CA 1
ATOM 1857 C C . ILE A 1 220 ? 8.501 4.698 -14.366 1.00 83.81 220 ILE A C 1
ATOM 1859 O O . ILE A 1 220 ? 8.928 5.564 -15.122 1.00 83.81 220 ILE A O 1
ATOM 1863 N N . ARG A 1 221 ? 8.721 4.737 -13.046 1.00 84.69 221 ARG A N 1
ATOM 1864 C CA . ARG A 1 221 ? 9.484 5.800 -12.379 1.00 84.69 221 ARG A CA 1
ATOM 1865 C C . ARG A 1 221 ? 10.941 5.903 -12.839 1.00 84.69 221 ARG A C 1
ATOM 1867 O O . ARG A 1 221 ? 11.444 7.012 -12.960 1.00 84.69 221 ARG A O 1
ATOM 1874 N N . ARG A 1 222 ? 11.638 4.777 -13.020 1.00 78.00 222 ARG A N 1
ATOM 1875 C CA . ARG A 1 222 ? 13.067 4.763 -13.390 1.00 78.00 222 ARG A CA 1
ATOM 1876 C C . ARG A 1 222 ? 13.294 5.052 -14.870 1.00 78.00 222 ARG A C 1
ATOM 1878 O O . ARG A 1 222 ? 14.329 5.604 -15.220 1.00 78.00 222 ARG A O 1
ATOM 1885 N N . ASN A 1 223 ? 12.329 4.695 -15.712 1.00 71.81 223 ASN A N 1
ATOM 1886 C CA . ASN A 1 223 ? 12.422 4.795 -17.163 1.00 71.81 223 ASN A CA 1
ATOM 1887 C C . ASN A 1 223 ? 11.551 5.935 -17.707 1.00 71.81 223 ASN A C 1
ATOM 1889 O O . ASN A 1 223 ? 10.885 5.731 -18.713 1.00 71.81 223 ASN A O 1
ATOM 1893 N N . SER A 1 224 ? 11.514 7.110 -17.068 1.00 60.34 224 SER A N 1
ATOM 1894 C CA . SER A 1 224 ? 10.659 8.249 -17.456 1.00 60.34 224 SER A CA 1
ATOM 1895 C C . SER A 1 224 ? 11.087 8.936 -18.771 1.00 60.34 224 SER A C 1
ATOM 1897 O O . SER A 1 224 ? 11.274 10.149 -18.825 1.00 60.34 224 SER A O 1
ATOM 1899 N N . ASN A 1 225 ? 11.285 8.157 -19.830 1.00 59.66 225 ASN A N 1
ATOM 1900 C CA . ASN A 1 225 ? 11.342 8.628 -21.205 1.00 59.66 225 ASN A CA 1
ATOM 1901 C C . ASN A 1 225 ? 9.911 8.991 -21.653 1.00 59.66 225 ASN A C 1
ATOM 1903 O O . ASN A 1 225 ? 8.937 8.504 -21.074 1.00 59.66 225 ASN A O 1
ATOM 1907 N N . THR A 1 226 ? 9.777 9.787 -22.716 1.00 53.34 226 THR A N 1
ATOM 1908 C CA . THR A 1 226 ? 8.497 10.335 -23.219 1.00 53.34 226 THR A CA 1
ATOM 1909 C C . THR A 1 226 ? 7.362 9.311 -23.360 1.00 53.34 226 THR A C 1
ATOM 1911 O O . THR A 1 226 ? 6.209 9.646 -23.110 1.00 53.34 226 THR A O 1
ATOM 1914 N N . THR A 1 227 ? 7.664 8.052 -23.697 1.00 56.00 227 THR A N 1
ATOM 1915 C CA . THR A 1 227 ? 6.675 6.963 -23.832 1.00 56.00 227 THR A CA 1
ATOM 1916 C C . THR A 1 227 ? 5.918 6.647 -22.536 1.00 56.00 227 THR A C 1
ATOM 1918 O O . THR A 1 227 ? 4.788 6.179 -22.595 1.00 56.00 227 THR A O 1
ATOM 1921 N N . TYR A 1 228 ? 6.503 6.904 -21.363 1.00 67.00 228 TYR A N 1
ATOM 1922 C CA . TYR A 1 228 ? 5.918 6.527 -20.070 1.00 67.00 228 TYR A CA 1
ATOM 1923 C C . TYR A 1 228 ? 5.334 7.709 -19.284 1.00 67.00 228 TYR A C 1
ATOM 1925 O O . TYR A 1 228 ? 4.762 7.507 -18.212 1.00 67.00 228 TYR A O 1
ATOM 1933 N N . GLU A 1 229 ? 5.445 8.937 -19.803 1.00 67.50 229 GLU A N 1
ATOM 1934 C CA . GLU A 1 229 ? 4.964 10.150 -19.127 1.00 67.50 229 GLU A CA 1
ATOM 1935 C C . GLU A 1 229 ? 3.436 10.168 -18.958 1.00 67.50 229 GLU A C 1
ATOM 1937 O O . GLU A 1 229 ? 2.930 10.656 -17.946 1.00 67.50 229 GLU A O 1
ATOM 1942 N N . THR A 1 230 ? 2.686 9.598 -19.907 1.00 77.38 230 THR A N 1
ATOM 1943 C CA . THR A 1 230 ? 1.212 9.561 -19.867 1.00 77.38 230 THR A CA 1
ATOM 1944 C C . THR A 1 230 ? 0.656 8.421 -19.017 1.00 77.38 230 THR A C 1
ATOM 1946 O O . THR A 1 230 ? -0.494 8.496 -18.579 1.00 77.38 230 THR A O 1
ATOM 1949 N N . TYR A 1 231 ? 1.468 7.400 -18.715 1.00 83.94 231 TYR A N 1
ATOM 1950 C CA . TYR A 1 231 ? 1.027 6.168 -18.054 1.00 83.94 231 TYR A CA 1
ATOM 1951 C C . TYR A 1 231 ? 0.280 6.413 -16.728 1.00 83.94 231 TYR A C 1
ATOM 1953 O O . TYR A 1 231 ? -0.795 5.834 -16.534 1.00 83.94 231 TYR A O 1
ATOM 1961 N N . PRO A 1 232 ? 0.763 7.273 -15.802 1.00 84.62 232 PRO A N 1
ATOM 1962 C CA . PRO A 1 232 ? 0.024 7.559 -14.574 1.00 84.62 232 PRO A CA 1
ATOM 1963 C C . PRO A 1 232 ? -1.348 8.193 -14.834 1.00 84.62 232 PRO A C 1
ATOM 1965 O O . PRO A 1 232 ? -2.305 7.880 -14.129 1.00 84.62 232 PRO A O 1
ATOM 1968 N N . GLY A 1 233 ? -1.458 9.060 -15.846 1.00 84.56 233 GLY A N 1
ATOM 1969 C CA . GLY A 1 233 ? -2.712 9.714 -16.220 1.00 84.56 233 GLY A CA 1
ATOM 1970 C C . GLY A 1 233 ? -3.741 8.726 -16.769 1.00 84.56 233 GLY A C 1
ATOM 1971 O O . GLY A 1 233 ? -4.892 8.730 -16.336 1.00 84.56 233 GLY A O 1
ATOM 1972 N N . GLU A 1 234 ? -3.316 7.829 -17.654 1.00 85.88 234 GLU A N 1
ATOM 1973 C CA . GLU A 1 234 ? -4.183 6.788 -18.217 1.00 85.88 234 GLU A CA 1
ATOM 1974 C C . GLU A 1 234 ? -4.652 5.797 -17.150 1.00 85.88 234 GLU A C 1
ATOM 1976 O O . GLU A 1 234 ? -5.843 5.499 -17.056 1.00 85.88 234 GLU A O 1
ATOM 1981 N N . LEU A 1 235 ? -3.740 5.350 -16.279 1.00 88.06 235 LEU A N 1
ATOM 1982 C CA . LEU A 1 235 ? -4.095 4.502 -15.143 1.00 88.06 235 LEU A CA 1
ATOM 1983 C C . LEU A 1 235 ? -5.102 5.204 -14.217 1.00 88.06 235 LEU A C 1
ATOM 1985 O O . LEU A 1 235 ? -6.044 4.568 -13.746 1.00 88.06 235 LEU A O 1
ATOM 1989 N N . ASN A 1 236 ? -4.942 6.508 -13.964 1.00 87.06 236 ASN A N 1
ATOM 1990 C CA . ASN A 1 236 ? -5.902 7.279 -13.171 1.00 87.06 236 ASN A CA 1
ATOM 1991 C C . ASN A 1 236 ? -7.287 7.301 -13.827 1.00 87.06 236 ASN A C 1
ATOM 1993 O O . ASN A 1 236 ? -8.281 7.093 -13.133 1.00 87.06 236 ASN A O 1
ATOM 1997 N N . MET A 1 237 ? -7.363 7.508 -15.145 1.00 86.38 237 MET A N 1
ATOM 1998 C CA . MET A 1 237 ? -8.628 7.460 -15.886 1.00 86.38 237 MET A CA 1
ATOM 1999 C C . MET A 1 237 ? -9.280 6.077 -15.791 1.00 86.38 237 MET A C 1
ATOM 2001 O O . MET A 1 237 ? -10.462 5.977 -15.462 1.00 86.38 237 MET A O 1
ATOM 2005 N N . PHE A 1 238 ? -8.498 5.013 -15.982 1.00 88.00 238 PHE A N 1
ATOM 2006 C CA . PHE A 1 238 ? -8.959 3.634 -15.825 1.00 88.00 238 PHE A CA 1
ATOM 2007 C C . PHE A 1 238 ? -9.480 3.349 -14.406 1.00 88.00 238 PHE A C 1
ATOM 2009 O O . PHE A 1 238 ? -10.520 2.715 -14.230 1.00 88.00 238 PHE A O 1
ATOM 2016 N N . ILE A 1 239 ? -8.794 3.850 -13.375 1.00 89.00 239 ILE A N 1
ATOM 2017 C CA . ILE A 1 239 ? -9.190 3.674 -11.971 1.00 89.00 239 ILE A CA 1
ATOM 2018 C C . ILE A 1 239 ? -10.444 4.481 -11.625 1.00 89.00 239 ILE A C 1
ATOM 2020 O O . ILE A 1 239 ? -11.254 4.026 -10.821 1.00 89.00 239 ILE A O 1
ATOM 2024 N N . GLN A 1 240 ? -10.665 5.651 -12.222 1.00 86.06 240 GLN A N 1
ATOM 2025 C CA . GLN A 1 240 ? -11.879 6.437 -11.969 1.00 86.06 240 GLN A CA 1
ATOM 2026 C C . GLN A 1 240 ? -13.156 5.707 -12.416 1.00 86.06 240 GLN A C 1
ATOM 2028 O O . GLN A 1 240 ? -14.201 5.834 -11.770 1.00 86.06 240 GLN A O 1
ATOM 2033 N N . ASP A 1 241 ? -13.066 4.850 -13.436 1.00 85.94 241 ASP A N 1
ATOM 2034 C CA . ASP A 1 241 ? -14.184 4.018 -13.889 1.00 85.94 241 ASP A CA 1
ATOM 2035 C C . ASP A 1 241 ? -14.648 2.985 -12.849 1.00 85.94 241 ASP A C 1
ATOM 2037 O O . ASP A 1 241 ? -15.793 2.534 -12.909 1.00 85.94 241 ASP A O 1
ATOM 2041 N N . ILE A 1 242 ? -13.825 2.651 -11.849 1.00 85.62 242 ILE A N 1
ATOM 2042 C CA . ILE A 1 242 ? -14.160 1.714 -10.760 1.00 85.62 242 ILE A CA 1
ATOM 2043 C C . ILE A 1 242 ? -15.427 2.135 -10.007 1.00 85.62 242 ILE A C 1
ATOM 2045 O O . ILE A 1 242 ? -16.210 1.291 -9.554 1.00 85.62 242 ILE A O 1
ATOM 2049 N N . LYS A 1 243 ? -15.668 3.446 -9.893 1.00 84.44 243 LYS A N 1
ATOM 2050 C CA . LYS A 1 243 ? -16.850 3.995 -9.216 1.00 84.44 243 LYS A CA 1
ATOM 2051 C C . LYS A 1 243 ? -18.156 3.476 -9.824 1.00 84.44 243 LYS A C 1
ATOM 2053 O O . LYS A 1 243 ? -19.126 3.316 -9.090 1.00 84.44 243 LYS A O 1
ATOM 2058 N N . LYS A 1 244 ? -18.154 3.129 -11.117 1.00 88.19 244 LYS A N 1
ATOM 2059 C CA . LYS A 1 244 ? -19.313 2.606 -11.859 1.00 88.19 244 LYS A CA 1
ATOM 2060 C C . LYS A 1 244 ? -19.716 1.182 -11.447 1.00 88.19 244 LYS A C 1
ATOM 2062 O O . LYS A 1 244 ? -20.801 0.744 -11.809 1.00 88.19 244 LYS A O 1
ATOM 2067 N N . TYR A 1 245 ? -18.884 0.470 -10.680 1.00 91.56 245 TYR A N 1
ATOM 2068 C CA . TYR A 1 245 ? -19.122 -0.919 -10.272 1.00 91.56 245 TYR A CA 1
ATOM 2069 C C . TYR A 1 245 ? -19.322 -1.016 -8.752 1.00 91.56 245 TYR A C 1
ATOM 2071 O O . TYR A 1 245 ? -18.356 -1.273 -8.033 1.00 91.56 245 TYR A O 1
ATOM 2079 N N . PRO A 1 246 ? -20.546 -0.797 -8.230 1.00 91.62 246 PRO A N 1
ATOM 2080 C CA . PRO A 1 246 ? -20.810 -0.762 -6.788 1.00 91.62 246 PRO A CA 1
ATOM 2081 C C . PRO A 1 246 ? -20.515 -2.086 -6.072 1.00 91.62 246 PRO A C 1
ATOM 2083 O O . PRO A 1 246 ? -20.077 -2.054 -4.929 1.00 91.62 246 PRO A O 1
ATOM 2086 N N . GLN A 1 247 ? -20.653 -3.219 -6.766 1.00 94.19 247 GLN A N 1
ATOM 2087 C CA . GLN A 1 247 ? -20.390 -4.556 -6.218 1.00 94.19 247 GLN A CA 1
ATOM 2088 C C . GLN A 1 247 ? -18.924 -4.994 -6.306 1.00 94.19 247 GLN A C 1
ATOM 2090 O O . GLN A 1 247 ? -18.605 -6.170 -6.173 1.00 94.19 247 GLN A O 1
ATOM 2095 N N . LYS A 1 248 ? -18.007 -4.063 -6.591 1.00 94.69 248 LYS A N 1
ATOM 2096 C CA . LYS A 1 248 ? -16.590 -4.373 -6.787 1.00 94.69 248 LYS A CA 1
ATOM 2097 C C . LYS A 1 248 ? -15.705 -3.498 -5.909 1.00 94.69 248 LYS A C 1
ATOM 2099 O O . LYS A 1 248 ? -15.908 -2.285 -5.798 1.00 94.69 248 LYS A O 1
ATOM 2104 N N . ILE A 1 249 ? -14.702 -4.118 -5.305 1.00 96.44 249 ILE A N 1
ATOM 2105 C CA . ILE A 1 249 ? -13.676 -3.499 -4.472 1.00 96.44 249 ILE A CA 1
ATOM 2106 C C . ILE A 1 249 ? -12.327 -3.706 -5.147 1.00 96.44 249 ILE A C 1
ATOM 2108 O O . ILE A 1 249 ? -11.980 -4.822 -5.527 1.00 96.44 249 ILE A O 1
ATOM 2112 N N . PHE A 1 250 ? -11.559 -2.626 -5.279 1.00 95.88 250 PHE A N 1
ATOM 2113 C CA . PHE A 1 250 ? -10.274 -2.649 -5.963 1.00 95.88 250 PHE A CA 1
ATOM 2114 C C . PHE A 1 250 ? -9.169 -2.140 -5.049 1.00 95.88 250 PHE A C 1
ATOM 2116 O O . PHE A 1 250 ? -9.220 -1.012 -4.551 1.00 95.88 250 PHE A O 1
ATOM 2123 N N . PHE A 1 251 ? -8.151 -2.971 -4.864 1.00 96.94 251 PHE A N 1
ATOM 2124 C CA . PHE A 1 251 ? -6.945 -2.630 -4.127 1.00 96.94 251 PHE A CA 1
ATOM 2125 C C . PHE A 1 251 ? -5.865 -2.131 -5.087 1.00 96.94 251 PHE A C 1
ATOM 2127 O O . PHE A 1 251 ? -5.678 -2.677 -6.177 1.00 96.94 251 PHE A O 1
ATOM 2134 N N . LEU A 1 252 ? -5.177 -1.065 -4.680 1.00 94.62 252 LEU A N 1
ATOM 2135 C CA . LEU A 1 252 ? -4.274 -0.290 -5.526 1.00 94.62 252 LEU A CA 1
ATOM 2136 C C . LEU A 1 252 ? -2.922 -0.155 -4.815 1.00 94.62 252 LEU A C 1
ATOM 2138 O O . LEU A 1 252 ? -2.867 0.522 -3.783 1.00 94.62 252 LEU A O 1
ATOM 2142 N N . PRO A 1 253 ? -1.827 -0.731 -5.336 1.00 93.50 253 PRO A N 1
ATOM 2143 C CA . PRO A 1 253 ? -0.522 -0.659 -4.669 1.00 93.50 253 PRO A CA 1
ATOM 2144 C C . PRO A 1 253 ? 0.030 0.768 -4.556 1.00 93.50 253 PRO A C 1
ATOM 2146 O O . PRO A 1 253 ? 0.666 1.124 -3.568 1.00 93.50 253 PRO A O 1
ATOM 2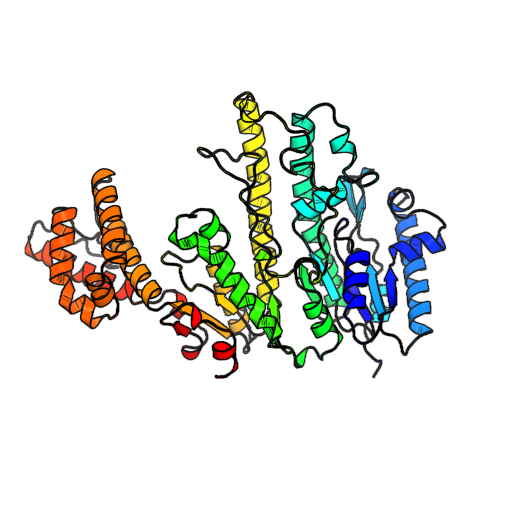149 N N . THR A 1 254 ? -0.282 1.624 -5.525 1.00 91.75 254 THR A N 1
ATOM 2150 C CA . THR A 1 254 ? 0.077 3.053 -5.599 1.00 91.75 254 THR A CA 1
ATOM 2151 C C . THR A 1 254 ? -0.489 3.915 -4.477 1.00 91.75 254 THR A C 1
ATOM 2153 O O . THR A 1 254 ? -0.023 5.036 -4.264 1.00 91.75 254 THR A O 1
ATOM 2156 N N . THR A 1 255 ? -1.460 3.412 -3.711 1.00 92.81 255 THR A N 1
ATOM 2157 C CA . THR A 1 255 ? -1.935 4.107 -2.506 1.00 92.81 255 THR A CA 1
ATOM 2158 C C . THR A 1 255 ? -0.850 4.204 -1.428 1.00 92.81 255 THR A C 1
ATOM 2160 O O . THR A 1 255 ? -0.913 5.098 -0.579 1.00 92.81 255 THR A O 1
ATOM 2163 N N . ILE A 1 256 ? 0.196 3.368 -1.501 1.00 93.06 256 ILE A N 1
ATOM 2164 C CA . ILE A 1 256 ? 1.389 3.437 -0.652 1.00 93.06 256 ILE A CA 1
ATOM 2165 C C . ILE A 1 256 ? 2.649 3.359 -1.520 1.00 93.06 256 ILE A C 1
ATOM 2167 O O . ILE A 1 256 ? 3.087 2.284 -1.934 1.00 93.06 256 ILE A O 1
ATOM 2171 N N . ASP A 1 257 ? 3.265 4.519 -1.734 1.00 91.38 257 ASP A N 1
ATOM 2172 C CA . ASP A 1 257 ? 4.357 4.727 -2.682 1.00 91.38 257 ASP A CA 1
ATOM 2173 C C . ASP A 1 257 ? 5.652 5.133 -1.964 1.00 91.38 257 ASP A C 1
ATOM 2175 O O . ASP A 1 257 ? 6.105 6.278 -2.002 1.00 91.38 257 ASP A O 1
ATOM 2179 N N . GLU A 1 258 ? 6.227 4.159 -1.265 1.00 93.25 258 GLU A N 1
ATOM 2180 C CA . GLU A 1 258 ? 7.359 4.366 -0.359 1.00 93.25 258 GLU A CA 1
ATOM 2181 C C . GLU A 1 258 ? 8.720 3.954 -0.965 1.00 93.25 258 GLU A C 1
ATOM 2183 O O . GLU A 1 258 ? 9.765 4.392 -0.494 1.00 93.25 258 GLU A O 1
ATOM 2188 N N . TYR A 1 259 ? 8.755 3.189 -2.065 1.00 93.75 259 TYR A N 1
ATOM 2189 C CA . TYR A 1 259 ? 10.007 2.832 -2.761 1.00 93.75 259 TYR A CA 1
ATOM 2190 C C . TYR A 1 259 ? 10.449 3.930 -3.737 1.00 93.75 259 TYR A C 1
ATOM 2192 O O . TYR A 1 259 ? 10.424 3.765 -4.960 1.00 93.75 259 TYR A O 1
ATOM 2200 N N . ARG A 1 260 ? 10.791 5.097 -3.193 1.00 93.12 260 ARG A N 1
ATOM 2201 C CA . ARG A 1 260 ? 11.076 6.300 -3.986 1.00 93.12 260 ARG A CA 1
ATOM 2202 C C . ARG A 1 260 ? 12.340 7.045 -3.569 1.00 93.12 260 ARG A C 1
ATOM 2204 O O . ARG A 1 260 ? 12.458 8.211 -3.901 1.00 93.12 260 ARG A O 1
ATOM 2211 N N . ILE A 1 261 ? 13.276 6.411 -2.867 1.00 94.62 261 ILE A N 1
ATOM 2212 C CA . ILE A 1 261 ? 14.571 7.035 -2.542 1.00 94.62 261 ILE A CA 1
ATOM 2213 C C . ILE A 1 261 ? 15.461 7.042 -3.792 1.00 94.62 261 ILE A C 1
ATOM 2215 O O . ILE A 1 261 ? 15.537 6.028 -4.489 1.00 94.62 261 ILE A O 1
ATOM 2219 N N . GLN A 1 262 ? 16.096 8.177 -4.084 1.00 93.81 262 GLN A N 1
ATOM 2220 C CA . GLN A 1 262 ? 16.936 8.354 -5.268 1.00 93.81 262 GLN A CA 1
ATOM 2221 C C . GLN A 1 262 ? 18.309 7.687 -5.137 1.00 93.81 262 GLN A C 1
ATOM 2223 O O . GLN A 1 262 ? 18.813 7.435 -4.038 1.00 93.81 262 GLN A O 1
ATOM 2228 N N . ASN A 1 263 ? 18.930 7.434 -6.288 1.00 92.00 263 ASN A N 1
ATOM 2229 C CA . ASN A 1 263 ? 20.306 6.979 -6.392 1.00 92.00 263 ASN A CA 1
ATOM 2230 C C . ASN A 1 263 ? 21.126 7.849 -7.362 1.00 92.00 263 ASN A C 1
ATOM 2232 O O . ASN A 1 263 ? 20.624 8.319 -8.377 1.00 92.00 263 ASN A O 1
ATOM 2236 N N . GLU A 1 264 ? 22.410 8.029 -7.058 1.00 89.88 264 GLU A N 1
ATOM 2237 C CA . GLU A 1 264 ? 23.388 8.733 -7.890 1.00 89.88 264 GLU A CA 1
ATOM 2238 C C . GLU A 1 264 ? 24.703 7.941 -7.876 1.00 89.88 264 GLU A C 1
ATOM 2240 O O . GLU A 1 264 ? 25.277 7.722 -6.812 1.00 89.88 264 GLU A O 1
ATOM 2245 N N . ASN A 1 265 ? 25.185 7.489 -9.041 1.00 84.94 265 ASN A N 1
ATOM 2246 C CA . ASN A 1 265 ? 26.466 6.773 -9.178 1.00 84.94 265 ASN A CA 1
ATOM 2247 C C . ASN A 1 265 ? 26.673 5.654 -8.123 1.00 84.94 265 ASN A C 1
ATOM 2249 O O . ASN A 1 265 ? 27.696 5.613 -7.449 1.00 84.94 265 ASN A O 1
ATOM 2253 N N . GLU A 1 266 ? 25.676 4.771 -7.954 1.00 87.88 266 GLU A N 1
ATOM 2254 C CA . GLU A 1 266 ? 25.625 3.667 -6.961 1.00 87.88 266 GLU A CA 1
ATOM 2255 C C . GLU A 1 266 ? 25.429 4.063 -5.480 1.00 87.88 266 GLU A C 1
ATOM 2257 O O . GLU A 1 266 ? 25.208 3.194 -4.616 1.00 87.88 266 GLU A O 1
ATOM 2262 N N . LEU A 1 267 ? 25.455 5.359 -5.162 1.00 93.94 267 LEU A N 1
ATOM 2263 C CA . LEU A 1 267 ? 25.094 5.878 -3.846 1.00 93.94 267 LEU A CA 1
ATOM 2264 C C . LEU A 1 267 ? 23.587 6.107 -3.760 1.00 93.94 267 LEU A C 1
ATOM 2266 O O . LEU A 1 267 ? 22.962 6.575 -4.705 1.00 93.94 267 LEU A O 1
ATOM 2270 N N . ILE A 1 268 ? 23.000 5.776 -2.612 1.00 96.44 268 ILE A N 1
ATOM 2271 C CA . ILE A 1 268 ? 21.624 6.154 -2.294 1.00 96.44 268 ILE A CA 1
ATOM 2272 C C . ILE A 1 268 ? 21.680 7.510 -1.600 1.00 96.44 268 ILE A C 1
ATOM 2274 O O . ILE A 1 268 ? 22.446 7.675 -0.650 1.00 96.44 268 ILE A O 1
ATOM 2278 N N . ILE A 1 269 ? 20.892 8.467 -2.079 1.00 96.25 269 ILE A N 1
ATOM 2279 C CA . ILE A 1 269 ? 20.923 9.857 -1.607 1.00 96.25 269 ILE A CA 1
ATOM 2280 C C . ILE A 1 269 ? 19.635 10.189 -0.834 1.00 96.25 269 ILE A C 1
ATOM 2282 O O . ILE A 1 269 ? 18.603 9.565 -1.090 1.00 96.25 269 ILE A O 1
ATOM 2286 N N . PRO A 1 270 ? 19.652 11.143 0.118 1.00 96.19 270 PRO A N 1
ATOM 2287 C CA . PRO A 1 270 ? 18.500 11.487 0.964 1.00 96.19 270 PRO A CA 1
ATOM 2288 C C . PRO A 1 270 ? 17.427 12.323 0.233 1.00 96.19 270 PRO A C 1
ATOM 2290 O O . PRO A 1 270 ? 16.859 13.274 0.774 1.00 96.19 270 PRO A O 1
ATOM 2293 N N . GLU A 1 271 ? 17.130 11.959 -1.010 1.00 93.69 271 GLU A N 1
ATOM 2294 C CA . GLU A 1 271 ? 16.156 12.618 -1.872 1.00 93.69 271 GLU A CA 1
ATOM 2295 C C . GLU A 1 271 ? 15.110 11.624 -2.367 1.00 93.69 271 GLU A C 1
ATOM 2297 O O . GLU A 1 271 ? 15.345 10.414 -2.440 1.00 93.69 271 GLU A O 1
ATOM 2302 N N . PHE A 1 272 ? 13.936 12.145 -2.724 1.00 91.75 272 PHE A N 1
ATOM 2303 C CA . PHE A 1 272 ? 12.844 11.342 -3.251 1.00 91.75 272 PHE A CA 1
ATOM 2304 C C . PHE A 1 272 ? 12.653 11.552 -4.744 1.00 91.75 272 PHE A C 1
ATOM 2306 O O . PHE A 1 272 ? 12.656 12.680 -5.231 1.00 91.75 272 PHE A O 1
ATOM 2313 N N . TYR A 1 273 ? 12.383 10.473 -5.466 1.00 90.25 273 TYR A N 1
ATOM 2314 C CA . TYR A 1 273 ? 11.667 10.560 -6.726 1.00 90.25 273 TYR A CA 1
ATOM 2315 C C . TYR A 1 273 ? 10.255 11.125 -6.493 1.00 90.25 273 TYR A C 1
ATOM 2317 O O . TYR A 1 273 ? 9.680 10.944 -5.407 1.00 90.25 273 TYR A O 1
ATOM 2325 N N . PRO A 1 274 ? 9.652 11.758 -7.515 1.00 87.38 274 PRO A N 1
ATOM 2326 C CA . PRO A 1 274 ? 8.266 12.195 -7.452 1.00 87.38 274 PRO A CA 1
ATOM 2327 C C . PRO A 1 274 ? 7.322 11.061 -7.034 1.00 87.38 274 PRO A C 1
ATOM 2329 O O . PRO A 1 274 ? 7.454 9.909 -7.466 1.00 87.38 274 PRO A O 1
ATOM 2332 N N . ARG A 1 275 ? 6.357 11.405 -6.175 1.00 86.50 275 ARG A N 1
ATOM 2333 C CA . ARG A 1 275 ? 5.285 10.493 -5.764 1.00 86.50 275 ARG A CA 1
ATOM 2334 C C . ARG A 1 275 ? 4.379 10.199 -6.960 1.00 86.50 275 ARG A C 1
ATOM 2336 O O . ARG A 1 275 ? 4.091 11.103 -7.743 1.00 86.50 275 ARG A O 1
ATOM 2343 N N . TRP A 1 276 ? 3.873 8.972 -7.050 1.00 86.19 276 TRP A N 1
ATOM 2344 C CA . TRP A 1 276 ? 2.803 8.645 -7.986 1.00 86.19 276 TRP A CA 1
ATOM 2345 C C . TRP A 1 276 ? 1.579 9.552 -7.748 1.00 86.19 276 TRP A C 1
ATOM 2347 O O . TRP A 1 276 ? 1.167 9.718 -6.590 1.00 86.19 276 TRP A O 1
ATOM 2357 N N . PRO A 1 277 ? 0.986 10.146 -8.801 1.00 87.56 277 PRO A N 1
ATOM 2358 C CA . PRO A 1 277 ? -0.220 10.954 -8.668 1.00 87.56 277 PRO A CA 1
ATOM 2359 C C . PRO A 1 277 ? -1.348 10.173 -7.993 1.00 87.56 277 PRO A C 1
ATOM 2361 O O . PRO A 1 277 ? -1.589 9.010 -8.307 1.00 87.56 277 PRO A O 1
ATOM 2364 N N . LEU A 1 278 ? -2.062 10.810 -7.067 1.00 86.38 278 LEU A N 1
ATOM 2365 C CA . LEU A 1 278 ? -3.203 10.165 -6.422 1.00 86.38 278 LEU A CA 1
ATOM 2366 C C . LEU A 1 278 ? -4.327 9.948 -7.436 1.00 86.38 278 LEU A C 1
ATOM 2368 O O . LEU A 1 278 ? -4.598 10.808 -8.270 1.00 86.38 278 LEU A O 1
ATOM 2372 N N . HIS A 1 279 ? -4.989 8.798 -7.331 1.00 87.44 279 HIS A N 1
ATOM 2373 C CA . HIS A 1 279 ? -6.058 8.431 -8.255 1.00 87.44 279 HIS A C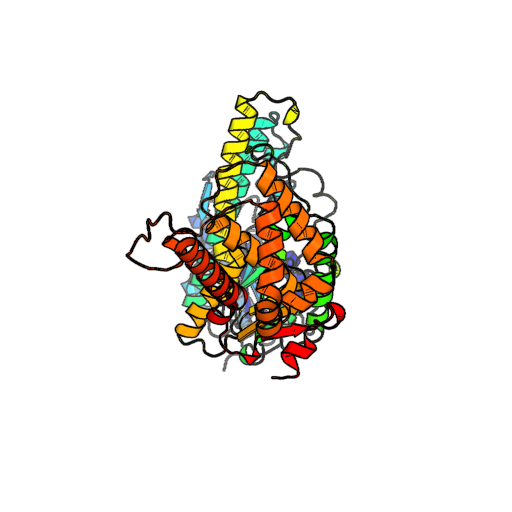A 1
ATOM 2374 C C . HIS A 1 279 ? -7.361 9.172 -7.991 1.00 87.44 279 HIS A C 1
ATOM 2376 O O . HIS A 1 279 ? -8.153 9.310 -8.912 1.00 87.44 279 HIS A O 1
ATOM 2382 N N . PHE A 1 280 ? -7.593 9.612 -6.752 1.00 88.94 280 PHE A N 1
ATOM 2383 C CA . PHE A 1 280 ? -8.845 10.212 -6.302 1.00 88.94 280 PHE A CA 1
ATOM 2384 C C . PHE A 1 280 ? -8.603 11.602 -5.728 1.00 88.94 280 PHE A C 1
ATOM 2386 O O . PHE A 1 280 ? -7.524 11.892 -5.196 1.00 88.94 280 PHE A O 1
ATOM 2393 N N . ASP A 1 281 ? -9.641 12.430 -5.780 1.00 89.62 281 ASP A N 1
ATOM 2394 C CA . ASP A 1 281 ? -9.613 13.744 -5.161 1.00 89.62 281 ASP A CA 1
ATOM 2395 C C . ASP A 1 281 ? -9.410 13.627 -3.653 1.00 89.62 281 ASP A C 1
ATOM 2397 O O . ASP A 1 281 ? -9.925 12.721 -2.996 1.00 89.62 281 ASP A O 1
ATOM 2401 N N . LYS A 1 282 ? -8.700 14.599 -3.072 1.00 88.31 282 LYS A N 1
ATOM 2402 C CA . LYS A 1 282 ? -8.433 14.654 -1.624 1.00 88.31 282 LYS A CA 1
ATOM 2403 C C . LYS A 1 282 ? -9.711 14.528 -0.792 1.00 88.31 282 LYS A C 1
ATOM 2405 O O . LYS A 1 282 ? -9.688 13.896 0.258 1.00 88.31 282 LYS A O 1
ATOM 2410 N N . ALA A 1 283 ? -10.816 15.101 -1.270 1.00 90.06 283 ALA A N 1
ATOM 2411 C CA . ALA A 1 283 ? -12.115 15.041 -0.608 1.00 90.06 283 ALA A CA 1
ATOM 2412 C C . ALA A 1 283 ? -12.694 13.619 -0.539 1.00 90.06 283 ALA A C 1
ATOM 2414 O O . ALA A 1 283 ? -13.450 13.333 0.384 1.00 90.06 283 ALA A O 1
ATOM 2415 N N . GLU A 1 284 ? -12.297 12.725 -1.441 1.00 92.50 284 GLU A N 1
ATOM 2416 C CA . GLU A 1 284 ? -12.774 11.343 -1.490 1.00 92.50 284 GLU A CA 1
ATOM 2417 C C . GLU A 1 284 ? -11.926 10.381 -0.658 1.00 92.50 284 GLU A C 1
ATOM 2419 O O . GLU A 1 284 ? -12.390 9.295 -0.326 1.00 92.50 284 GLU A O 1
ATOM 2424 N N . LEU A 1 285 ? -10.685 10.737 -0.324 1.00 94.38 285 LEU A N 1
ATOM 2425 C CA . LEU A 1 285 ? -9.774 9.844 0.394 1.00 94.38 285 LEU A CA 1
ATOM 2426 C C . LEU A 1 285 ? -10.249 9.593 1.828 1.00 94.38 285 LEU A C 1
ATOM 2428 O O . LEU A 1 285 ? -10.747 10.509 2.496 1.00 94.38 285 LEU A O 1
ATOM 2432 N N . ILE A 1 286 ? -10.014 8.377 2.332 1.00 95.75 286 ILE A N 1
ATOM 2433 C CA . ILE A 1 286 ? -10.264 8.005 3.735 1.00 95.75 286 ILE A CA 1
ATOM 2434 C C . ILE A 1 286 ? -9.555 8.994 4.665 1.00 95.75 286 ILE A C 1
ATOM 2436 O O . ILE A 1 286 ? -10.167 9.537 5.583 1.00 95.75 286 ILE A O 1
ATOM 2440 N N . ASN A 1 287 ? -8.298 9.318 4.367 1.00 90.19 287 ASN A N 1
ATOM 2441 C CA . ASN A 1 287 ? -7.578 10.403 5.013 1.00 90.19 287 ASN A CA 1
ATOM 2442 C C . ASN A 1 287 ? -7.423 11.581 4.039 1.00 90.19 287 ASN A C 1
ATOM 2444 O O . ASN A 1 287 ? -6.616 11.548 3.112 1.00 90.19 287 ASN A O 1
ATOM 2448 N N . GLY A 1 288 ? -8.246 12.613 4.231 1.00 68.75 288 GLY A N 1
ATOM 2449 C CA . GLY A 1 288 ? -8.532 13.682 3.266 1.00 68.75 288 GLY A CA 1
ATOM 2450 C C . GLY A 1 288 ? -7.448 14.721 2.991 1.00 68.75 288 GLY A C 1
ATOM 2451 O O . GLY A 1 288 ? -7.776 15.900 2.922 1.00 68.75 288 GLY A O 1
ATOM 2452 N N . SER A 1 289 ? -6.192 14.304 2.810 1.00 64.81 289 SER A N 1
ATOM 2453 C CA . SER A 1 289 ? -4.971 15.125 2.731 1.00 64.81 289 SER A CA 1
ATOM 2454 C C . SER A 1 289 ? -4.331 15.446 4.080 1.00 64.81 289 SER A C 1
ATOM 2456 O O . SER A 1 289 ? -4.989 15.668 5.101 1.00 64.81 289 SER A O 1
ATOM 2458 N N . PHE A 1 290 ? -3.002 15.537 4.027 1.00 57.22 290 PHE A N 1
ATOM 2459 C CA . PHE A 1 290 ? -2.193 16.292 4.972 1.00 57.22 290 PHE A CA 1
ATOM 2460 C C . PHE A 1 290 ? -2.757 17.701 5.153 1.00 57.22 290 PHE A C 1
ATOM 2462 O O . PHE A 1 290 ? -3.183 18.323 4.170 1.00 57.22 290 PHE A O 1
ATOM 2469 N N . SER A 1 291 ? -2.738 18.202 6.388 1.00 49.44 291 SER A N 1
ATOM 2470 C CA . SER A 1 291 ? -2.801 19.641 6.630 1.00 49.44 291 SER A CA 1
ATOM 2471 C C . SER A 1 291 ? -1.636 20.306 5.893 1.00 49.44 291 SER A C 1
ATOM 2473 O O . SER A 1 291 ? -0.526 19.774 5.879 1.00 49.44 291 SER A O 1
ATOM 2475 N N . LEU A 1 292 ? -1.894 21.455 5.265 1.00 45.28 292 LEU A N 1
ATOM 2476 C CA . LEU A 1 292 ? -0.879 22.257 4.570 1.00 45.28 292 LEU A CA 1
ATOM 2477 C C . LEU A 1 292 ? 0.335 22.582 5.466 1.00 45.28 292 LEU A C 1
ATOM 2479 O O . LEU A 1 292 ? 1.429 22.732 4.941 1.00 45.28 292 LEU A O 1
ATOM 2483 N N . ASP A 1 293 ? 0.168 22.582 6.794 1.00 46.00 293 ASP A N 1
ATOM 2484 C CA . ASP A 1 293 ? 1.234 22.832 7.779 1.00 46.00 293 ASP A CA 1
ATOM 2485 C C . ASP A 1 293 ? 2.316 21.738 7.874 1.00 46.00 293 ASP A C 1
ATOM 2487 O O . ASP A 1 293 ? 3.386 21.981 8.426 1.00 46.00 293 ASP A O 1
ATOM 2491 N N . LEU A 1 294 ? 2.088 20.532 7.336 1.00 50.34 294 LEU A N 1
ATOM 2492 C CA . LEU A 1 294 ? 3.070 19.432 7.364 1.00 50.34 294 LEU A CA 1
ATOM 2493 C C . LEU A 1 294 ? 4.043 19.449 6.169 1.00 50.34 294 LEU A C 1
ATOM 2495 O O . LEU A 1 294 ? 4.756 18.475 5.933 1.00 50.34 294 LEU A O 1
ATOM 2499 N N . SER A 1 295 ? 4.095 20.546 5.409 1.00 54.56 295 SER A N 1
ATOM 2500 C CA . SER A 1 295 ? 4.910 20.682 4.197 1.00 54.56 295 SER A CA 1
ATOM 2501 C C . SER A 1 295 ? 6.428 20.773 4.417 1.00 54.56 295 SER A C 1
ATOM 2503 O O . SER A 1 295 ? 7.148 20.814 3.423 1.00 54.56 295 SER A O 1
ATOM 2505 N N . ASN A 1 296 ? 6.941 20.839 5.654 1.00 64.75 296 ASN A N 1
ATOM 2506 C CA . ASN A 1 296 ? 8.248 21.482 5.874 1.00 64.75 296 ASN A CA 1
ATOM 2507 C C . ASN A 1 296 ? 9.480 20.615 6.187 1.00 64.75 296 ASN A C 1
ATOM 2509 O O . ASN A 1 296 ? 10.559 21.051 5.791 1.00 64.75 296 ASN A O 1
ATOM 2513 N N . PRO A 1 297 ? 9.418 19.420 6.797 1.00 79.06 297 PRO A N 1
ATOM 2514 C CA . PRO A 1 297 ? 10.605 18.566 6.833 1.00 79.06 297 PRO A CA 1
ATOM 2515 C C . PRO A 1 297 ? 10.505 17.431 5.808 1.00 79.06 297 PRO A C 1
ATOM 2517 O O . PRO A 1 297 ? 9.563 16.632 5.823 1.00 79.06 297 PRO A O 1
ATOM 2520 N N . ASN A 1 298 ? 11.508 17.336 4.928 1.00 89.50 298 ASN A N 1
ATOM 2521 C CA . ASN A 1 298 ? 11.770 16.131 4.143 1.00 89.50 298 ASN A CA 1
ATOM 2522 C C . ASN A 1 298 ? 12.114 14.996 5.127 1.00 89.50 298 ASN A C 1
ATOM 2524 O O . ASN A 1 298 ? 13.115 15.116 5.828 1.00 89.50 298 ASN A O 1
ATOM 2528 N N . PRO A 1 299 ? 11.363 13.880 5.183 1.00 91.56 299 PRO A N 1
ATOM 2529 C CA . PRO A 1 299 ? 11.688 12.760 6.067 1.00 91.56 299 PRO A CA 1
ATOM 2530 C C . PRO A 1 299 ? 13.114 12.220 5.928 1.00 91.56 299 PRO A C 1
ATOM 2532 O O . PRO A 1 299 ? 13.662 11.723 6.900 1.00 91.56 299 PRO A O 1
ATOM 2535 N N . LEU A 1 300 ? 13.750 12.315 4.760 1.00 94.19 300 LEU A N 1
ATOM 2536 C CA . LEU A 1 300 ? 15.144 11.888 4.591 1.00 94.19 300 LEU A CA 1
ATOM 2537 C C . LEU A 1 300 ? 16.161 12.996 4.866 1.00 94.19 300 LEU A C 1
ATOM 2539 O O . LEU A 1 300 ? 17.356 12.724 4.884 1.00 94.19 300 LEU A O 1
ATOM 2543 N N . ASN A 1 301 ? 15.707 14.229 5.075 1.00 93.81 301 ASN A N 1
ATOM 2544 C CA . ASN A 1 301 ? 16.558 15.367 5.383 1.00 93.81 301 ASN A CA 1
ATOM 2545 C C . ASN A 1 301 ? 15.802 16.413 6.233 1.00 93.81 301 ASN A C 1
ATOM 2547 O O . ASN A 1 301 ? 15.509 17.508 5.747 1.00 93.81 301 ASN A O 1
ATOM 2551 N N . PRO A 1 302 ? 15.428 16.080 7.485 1.00 92.44 302 PRO A N 1
ATOM 2552 C CA . PRO A 1 302 ? 14.466 16.868 8.262 1.00 92.44 302 PRO A CA 1
ATOM 2553 C C . PRO A 1 302 ? 14.960 18.278 8.610 1.00 92.44 302 PRO A C 1
ATOM 2555 O O . PRO A 1 302 ? 14.146 19.186 8.749 1.00 92.44 302 PRO A O 1
ATOM 2558 N N . LEU A 1 303 ? 16.281 18.467 8.709 1.00 93.94 303 LEU A N 1
ATOM 2559 C CA . LEU A 1 303 ? 16.930 19.747 9.019 1.00 93.94 303 LEU A CA 1
ATOM 2560 C C . LEU A 1 303 ? 17.779 20.290 7.856 1.00 93.94 303 LEU A C 1
ATOM 2562 O O . LEU A 1 303 ? 18.686 21.086 8.080 1.00 93.94 303 LEU A O 1
ATOM 2566 N N . ASN A 1 304 ? 17.495 19.869 6.617 1.00 93.12 304 ASN A N 1
ATOM 2567 C CA . ASN A 1 304 ? 18.138 20.379 5.398 1.00 93.12 304 ASN A CA 1
ATOM 2568 C C . ASN A 1 304 ? 19.683 20.357 5.434 1.00 93.12 304 ASN A C 1
ATOM 2570 O O . ASN A 1 304 ? 20.336 21.337 5.079 1.00 93.12 304 ASN A O 1
ATOM 2574 N N . LEU A 1 305 ? 20.278 19.233 5.850 1.00 95.00 305 LEU A N 1
ATOM 2575 C CA . LEU A 1 305 ? 21.711 18.966 5.713 1.00 95.00 305 LEU A CA 1
ATOM 2576 C C . LEU A 1 305 ? 22.159 19.210 4.262 1.00 95.00 305 LEU A C 1
ATOM 2578 O O . LEU A 1 305 ? 21.555 18.666 3.332 1.00 95.00 305 LEU A O 1
ATOM 2582 N N . ASP A 1 306 ? 23.253 19.956 4.080 1.00 96.19 306 ASP A N 1
ATOM 2583 C CA . ASP A 1 306 ? 23.927 20.093 2.787 1.00 96.19 306 ASP A CA 1
ATOM 2584 C C . ASP A 1 306 ? 24.665 18.792 2.435 1.00 96.19 306 ASP A C 1
ATOM 2586 O O . ASP A 1 306 ? 25.856 18.604 2.709 1.00 96.19 306 ASP A O 1
ATOM 2590 N N . TYR A 1 307 ? 23.923 17.855 1.843 1.00 94.56 307 TYR A N 1
ATOM 2591 C CA . TYR A 1 307 ? 24.466 16.581 1.387 1.00 94.56 307 TYR A CA 1
ATOM 2592 C C . TYR A 1 307 ? 25.574 16.793 0.349 1.00 94.56 307 TYR A C 1
ATOM 2594 O O . TYR A 1 307 ? 26.609 16.139 0.429 1.00 94.56 307 TYR A O 1
ATOM 2602 N N . ASN A 1 308 ? 25.417 17.737 -0.584 1.00 94.12 308 ASN A N 1
ATOM 2603 C CA . ASN A 1 308 ? 26.364 17.938 -1.682 1.00 94.12 308 ASN A CA 1
ATOM 2604 C C . ASN A 1 308 ? 27.714 18.482 -1.202 1.00 94.12 308 ASN A C 1
ATOM 2606 O O . ASN A 1 308 ? 28.749 17.998 -1.674 1.00 94.12 308 ASN A O 1
ATOM 2610 N N . GLY A 1 309 ? 27.710 19.397 -0.230 1.00 94.62 309 GLY A N 1
ATOM 2611 C CA . GLY A 1 309 ? 28.910 19.917 0.431 1.00 94.62 309 GLY A CA 1
ATOM 2612 C C . GLY A 1 309 ? 29.535 18.9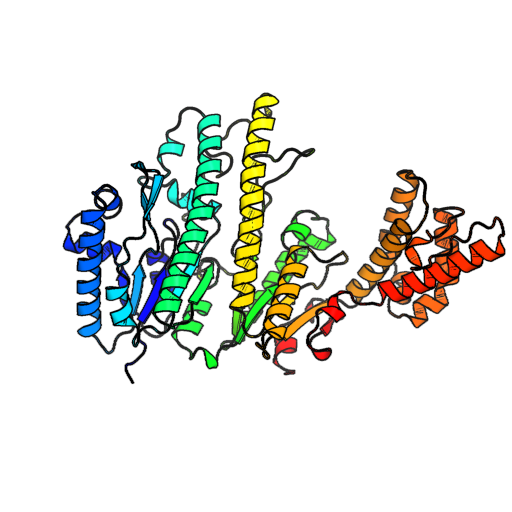83 1.476 1.00 94.62 309 GLY A C 1
ATOM 2613 O O . GLY A 1 309 ? 30.631 19.257 1.964 1.00 94.62 309 GLY A O 1
ATOM 2614 N N . SER A 1 310 ? 28.878 17.870 1.820 1.00 95.50 310 SER A N 1
ATOM 2615 C CA . SER A 1 310 ? 29.373 16.933 2.834 1.00 95.50 310 SER A CA 1
ATOM 2616 C C . SER A 1 310 ? 30.593 16.124 2.369 1.00 95.50 310 SER A C 1
ATOM 2618 O O . SER A 1 310 ? 30.758 15.811 1.186 1.00 95.50 310 SER A O 1
ATOM 2620 N N . GLN A 1 311 ? 31.429 15.733 3.338 1.00 97.00 311 GLN A N 1
ATOM 2621 C CA . GLN A 1 311 ? 32.578 14.845 3.128 1.00 97.00 311 GLN A CA 1
ATOM 2622 C C . GLN A 1 311 ? 32.146 13.478 2.575 1.00 97.00 311 GLN A C 1
ATOM 2624 O O . GLN A 1 311 ? 31.022 13.021 2.804 1.00 97.00 311 GLN A O 1
ATOM 2629 N N . LYS A 1 312 ? 33.054 12.804 1.862 1.00 96.31 312 LYS A N 1
ATOM 2630 C CA . LYS A 1 312 ? 32.782 11.518 1.205 1.00 96.31 312 LYS A CA 1
ATOM 2631 C C . LYS A 1 312 ? 32.320 10.452 2.204 1.00 96.31 312 LYS A C 1
ATOM 2633 O O . LYS A 1 312 ? 31.341 9.763 1.946 1.00 96.31 312 LYS A O 1
ATOM 2638 N N . GLU A 1 313 ? 32.963 10.377 3.360 1.00 97.12 313 GLU A N 1
ATOM 2639 C CA . GLU A 1 313 ? 32.685 9.413 4.427 1.00 97.12 313 GLU A CA 1
ATOM 2640 C C . GLU A 1 313 ? 31.271 9.600 5.003 1.00 97.12 313 GLU A C 1
ATOM 2642 O O . GLU A 1 313 ? 30.578 8.630 5.322 1.00 97.12 313 GLU A O 1
ATOM 2647 N N . ILE A 1 314 ? 30.810 10.854 5.090 1.00 96.69 314 ILE A N 1
ATOM 2648 C CA . ILE A 1 314 ? 29.449 11.192 5.522 1.00 96.69 314 ILE A CA 1
ATOM 2649 C C . ILE A 1 314 ? 28.441 10.728 4.467 1.00 96.69 314 ILE A C 1
ATOM 2651 O O . ILE A 1 314 ? 27.467 10.056 4.808 1.00 96.69 314 ILE A O 1
ATOM 2655 N N . LYS A 1 315 ? 28.693 11.027 3.185 1.00 97.12 315 LYS A N 1
ATOM 2656 C CA . LYS A 1 315 ? 27.837 10.585 2.070 1.00 97.12 315 LYS A CA 1
ATOM 2657 C C . LYS A 1 315 ? 27.713 9.062 2.021 1.00 97.12 315 LYS A C 1
ATOM 2659 O O . LYS A 1 315 ? 26.611 8.531 1.894 1.00 97.12 315 LYS A O 1
ATOM 2664 N N . GLU A 1 316 ? 28.828 8.354 2.179 1.00 97.00 316 GLU A N 1
ATOM 2665 C CA . GLU A 1 316 ? 28.864 6.890 2.229 1.00 97.00 316 GLU A CA 1
ATOM 2666 C C . GLU A 1 316 ? 28.083 6.342 3.430 1.00 97.00 316 GLU A C 1
ATOM 2668 O O . GLU A 1 316 ? 27.290 5.414 3.269 1.00 97.00 316 GLU A O 1
ATOM 2673 N N . SER A 1 317 ? 28.226 6.954 4.609 1.00 97.44 317 SER A N 1
ATOM 2674 C CA . SER A 1 317 ? 27.486 6.562 5.816 1.00 97.44 317 SER A CA 1
ATOM 2675 C C . SER A 1 317 ? 25.971 6.735 5.648 1.00 97.44 317 SER A C 1
ATOM 2677 O O . SER A 1 317 ? 25.206 5.818 5.955 1.00 97.44 317 SER A O 1
ATOM 2679 N N . ILE A 1 318 ? 25.531 7.873 5.096 1.00 97.75 318 ILE A N 1
ATOM 2680 C CA . ILE A 1 318 ? 24.119 8.131 4.767 1.00 97.75 318 ILE A CA 1
ATOM 2681 C C . ILE A 1 318 ? 23.609 7.082 3.772 1.00 97.75 318 ILE A C 1
ATOM 2683 O O . ILE A 1 318 ? 22.578 6.452 4.008 1.00 97.75 318 ILE A O 1
ATOM 2687 N N . SER A 1 319 ? 24.360 6.837 2.696 1.00 97.88 319 SER A N 1
ATOM 2688 C CA . SER A 1 319 ? 24.021 5.849 1.668 1.00 97.88 319 SER A CA 1
ATOM 2689 C C . SER A 1 319 ? 23.868 4.437 2.246 1.00 97.88 319 SER A C 1
ATOM 2691 O O . SER A 1 319 ? 22.915 3.737 1.904 1.00 97.88 319 SER A O 1
ATOM 2693 N N . ILE A 1 320 ? 24.735 4.018 3.176 1.00 97.81 320 ILE A N 1
ATOM 2694 C CA . ILE A 1 320 ? 24.623 2.717 3.859 1.00 97.81 320 ILE A CA 1
ATOM 2695 C C . ILE A 1 320 ? 23.319 2.623 4.661 1.00 97.81 320 ILE A C 1
ATOM 2697 O O . ILE A 1 320 ? 22.592 1.634 4.536 1.00 97.81 320 ILE A O 1
ATOM 2701 N N . LEU A 1 321 ? 22.985 3.644 5.454 1.00 97.88 321 LEU A N 1
ATOM 2702 C CA . LEU A 1 321 ? 21.752 3.649 6.247 1.00 97.88 321 LEU A CA 1
ATOM 2703 C C . LEU A 1 321 ? 20.499 3.660 5.362 1.00 97.88 321 LEU A C 1
ATOM 2705 O O . LEU A 1 321 ? 19.551 2.914 5.614 1.00 97.88 321 LEU A O 1
ATOM 2709 N N . LEU A 1 322 ? 20.510 4.436 4.277 1.00 98.06 322 LEU A N 1
ATOM 2710 C CA . LEU A 1 322 ? 19.416 4.449 3.308 1.00 98.06 322 LEU A CA 1
ATOM 2711 C C . LEU A 1 322 ? 19.279 3.108 2.576 1.00 98.06 322 LEU A C 1
ATOM 2713 O O . LEU A 1 322 ? 18.156 2.667 2.343 1.00 98.06 322 LEU A O 1
ATOM 2717 N N . LYS A 1 323 ? 20.381 2.403 2.277 1.00 97.31 323 LYS A N 1
ATOM 2718 C CA . LYS A 1 323 ? 20.340 1.028 1.740 1.00 97.31 323 LYS A CA 1
ATOM 2719 C C . LYS A 1 323 ? 19.659 0.062 2.715 1.00 97.31 323 LYS A C 1
ATOM 2721 O O . LYS A 1 323 ? 18.849 -0.761 2.288 1.00 97.31 323 LYS A O 1
ATOM 2726 N N . LEU A 1 324 ? 19.922 0.176 4.020 1.00 96.94 324 LEU A N 1
ATOM 2727 C CA . LEU A 1 324 ? 19.236 -0.631 5.042 1.00 96.94 324 LEU A CA 1
ATOM 2728 C C . LEU A 1 324 ? 17.728 -0.340 5.089 1.00 96.94 324 LEU A C 1
ATOM 2730 O O . LEU A 1 324 ? 16.917 -1.273 5.166 1.00 96.94 324 LEU A O 1
ATOM 2734 N N . LEU A 1 325 ? 17.341 0.936 5.000 1.00 97.62 325 LEU A N 1
ATOM 2735 C CA . LEU A 1 325 ? 15.937 1.335 4.910 1.00 97.62 325 LEU A CA 1
ATOM 2736 C C . LEU A 1 325 ? 15.285 0.802 3.624 1.00 97.62 325 LEU A C 1
ATOM 2738 O O . LEU A 1 325 ? 14.222 0.191 3.699 1.00 97.62 325 LEU A O 1
ATOM 2742 N N . LEU A 1 326 ? 15.933 0.946 2.464 1.00 96.19 326 LEU A N 1
ATOM 2743 C CA . LEU A 1 326 ? 15.445 0.441 1.174 1.00 96.19 326 LEU A CA 1
ATOM 2744 C C . LEU A 1 326 ? 15.242 -1.075 1.163 1.00 96.19 326 LEU A C 1
ATOM 2746 O O . LEU A 1 326 ? 14.234 -1.549 0.640 1.00 96.19 326 LEU A O 1
ATOM 2750 N N . ASN A 1 327 ? 16.156 -1.838 1.763 1.00 95.81 327 ASN A N 1
ATOM 2751 C CA . ASN A 1 327 ? 15.999 -3.287 1.898 1.00 95.81 327 ASN A CA 1
ATOM 2752 C C . ASN A 1 327 ? 14.781 -3.639 2.765 1.00 95.81 327 ASN A C 1
ATOM 2754 O O . ASN A 1 327 ? 14.018 -4.550 2.437 1.00 95.81 327 ASN A O 1
ATOM 2758 N N . SER A 1 328 ? 14.564 -2.884 3.847 1.00 96.56 328 SER A N 1
ATOM 2759 C CA . SER A 1 328 ? 13.391 -3.048 4.713 1.00 96.56 328 SER A CA 1
ATOM 2760 C C . SER A 1 328 ? 12.097 -2.717 3.958 1.00 96.56 328 SER A C 1
ATOM 2762 O O . SER A 1 328 ? 11.150 -3.503 3.994 1.00 96.56 328 SER A O 1
ATOM 2764 N N . LEU A 1 329 ? 12.084 -1.611 3.207 1.00 96.00 329 LEU A N 1
ATOM 2765 C CA . LEU A 1 329 ? 10.973 -1.200 2.345 1.00 96.00 329 LEU A CA 1
ATOM 2766 C C . LEU A 1 329 ? 10.642 -2.268 1.302 1.00 96.00 329 LEU A C 1
ATOM 2768 O O . LEU A 1 329 ? 9.490 -2.666 1.181 1.00 96.00 329 LEU A O 1
ATOM 2772 N N . TYR A 1 330 ? 11.642 -2.782 0.586 1.00 94.25 330 TYR A N 1
ATOM 2773 C CA . TYR A 1 330 ? 11.444 -3.803 -0.444 1.00 94.25 330 TYR A CA 1
ATOM 2774 C C . TYR A 1 330 ? 10.745 -5.059 0.099 1.00 94.25 330 TYR A C 1
ATOM 2776 O O . TYR A 1 330 ? 9.794 -5.569 -0.508 1.00 94.25 330 TYR A O 1
ATOM 2784 N N . ASN A 1 331 ? 11.183 -5.539 1.266 1.00 93.06 331 ASN A N 1
ATOM 2785 C CA . ASN A 1 331 ? 10.584 -6.700 1.919 1.00 93.06 331 ASN A CA 1
ATOM 2786 C C . ASN A 1 331 ? 9.145 -6.416 2.371 1.00 93.06 331 ASN A C 1
ATOM 2788 O O . ASN A 1 331 ? 8.260 -7.248 2.166 1.00 93.06 331 ASN A O 1
ATOM 2792 N N . GLN A 1 332 ? 8.893 -5.235 2.943 1.00 94.00 332 GLN A N 1
ATOM 2793 C CA . GLN A 1 332 ? 7.556 -4.860 3.399 1.00 94.00 332 GLN A CA 1
ATOM 2794 C C . GLN A 1 332 ? 6.567 -4.640 2.265 1.00 94.00 332 GLN A C 1
ATOM 2796 O O . GLN A 1 332 ? 5.449 -5.132 2.359 1.00 94.00 332 GLN A O 1
ATOM 2801 N N . ILE A 1 333 ? 6.971 -3.959 1.194 1.00 93.75 333 ILE A N 1
ATOM 2802 C CA . ILE A 1 333 ? 6.149 -3.775 -0.005 1.00 93.75 333 ILE A CA 1
ATOM 2803 C C . ILE A 1 333 ? 5.755 -5.132 -0.568 1.00 93.75 333 ILE A C 1
ATOM 2805 O O . ILE A 1 333 ? 4.577 -5.375 -0.788 1.00 93.75 333 ILE A O 1
ATOM 2809 N N . THR A 1 334 ? 6.719 -6.051 -0.699 1.00 92.69 334 THR A N 1
ATOM 2810 C CA . THR A 1 334 ? 6.433 -7.411 -1.169 1.00 92.69 334 THR A CA 1
ATOM 2811 C C . THR A 1 334 ? 5.403 -8.095 -0.259 1.00 92.69 334 THR A C 1
ATOM 2813 O O . THR A 1 334 ? 4.376 -8.555 -0.737 1.00 92.69 334 THR A O 1
ATOM 2816 N N . SER A 1 335 ? 5.633 -8.130 1.058 1.00 93.62 335 SER A N 1
ATOM 2817 C CA . SER A 1 335 ? 4.709 -8.744 2.031 1.00 93.62 335 SER A CA 1
ATOM 2818 C C . SER A 1 335 ? 3.301 -8.125 1.995 1.00 93.62 335 SER A C 1
ATOM 2820 O O . SER A 1 335 ? 2.288 -8.832 2.013 1.00 93.62 335 SER A O 1
ATOM 2822 N N . ARG A 1 336 ? 3.237 -6.793 1.915 1.00 94.62 336 ARG A N 1
ATOM 2823 C CA . ARG A 1 336 ? 2.003 -6.013 1.825 1.00 94.62 336 ARG A CA 1
ATOM 2824 C C . ARG A 1 336 ? 1.250 -6.341 0.545 1.00 94.62 336 ARG A C 1
ATOM 2826 O O . ARG A 1 336 ? 0.089 -6.717 0.634 1.00 94.62 336 ARG A O 1
ATOM 2833 N N . ASP A 1 337 ? 1.891 -6.224 -0.612 1.00 95.50 337 ASP A N 1
ATOM 2834 C CA . ASP A 1 337 ? 1.251 -6.429 -1.913 1.00 95.50 337 ASP A CA 1
ATOM 2835 C C . ASP A 1 337 ? 0.753 -7.870 -2.048 1.00 95.50 337 ASP A C 1
ATOM 2837 O O . ASP A 1 337 ? -0.379 -8.084 -2.467 1.00 95.50 337 ASP A O 1
ATOM 2841 N N . LEU A 1 338 ? 1.510 -8.859 -1.557 1.00 95.94 338 LEU A N 1
ATOM 2842 C CA . LEU A 1 338 ? 1.025 -10.239 -1.475 1.00 95.94 338 LEU A CA 1
ATOM 2843 C C . LEU A 1 338 ? -0.193 -10.382 -0.547 1.00 95.94 338 LEU A C 1
ATOM 2845 O O . LEU A 1 338 ? -1.121 -11.113 -0.880 1.00 95.94 338 LEU A O 1
ATOM 2849 N N . SER A 1 339 ? -0.254 -9.651 0.570 1.00 95.94 339 SER A N 1
ATOM 2850 C CA . SER A 1 339 ? -1.453 -9.632 1.426 1.00 95.94 339 SER A CA 1
ATOM 2851 C C . SER A 1 339 ? -2.654 -8.967 0.729 1.00 95.94 339 SER A C 1
ATOM 2853 O O . SER A 1 339 ? -3.791 -9.398 0.921 1.00 95.94 339 SER A O 1
ATOM 2855 N N . LEU A 1 340 ? -2.420 -7.940 -0.100 1.00 97.06 340 LEU A N 1
ATOM 2856 C CA . LEU A 1 340 ? -3.457 -7.300 -0.921 1.00 97.06 340 LEU A CA 1
ATOM 2857 C C . LEU A 1 340 ? -3.953 -8.235 -2.037 1.00 97.06 340 LEU A C 1
ATOM 2859 O O . LEU A 1 340 ? -5.149 -8.271 -2.329 1.00 97.06 340 LEU A O 1
ATOM 2863 N N . VAL A 1 341 ? -3.054 -9.024 -2.628 1.00 97.06 341 VAL A N 1
ATOM 2864 C CA . VAL A 1 341 ? -3.405 -10.108 -3.552 1.00 97.06 341 VAL A CA 1
ATOM 2865 C C . VAL A 1 341 ? -4.257 -11.137 -2.811 1.00 97.06 341 VAL A C 1
ATOM 2867 O O . VAL A 1 341 ? -5.350 -11.439 -3.269 1.00 97.06 341 VAL A O 1
ATOM 2870 N N . GLU A 1 342 ? -3.834 -11.616 -1.639 1.00 95.88 342 GLU A N 1
ATOM 2871 C CA . GLU A 1 342 ? -4.565 -12.615 -0.842 1.00 95.88 342 GLU A CA 1
ATOM 2872 C C . GLU A 1 342 ? -6.021 -12.203 -0.579 1.00 95.88 342 GLU A C 1
ATOM 2874 O O . GLU A 1 342 ? -6.935 -12.961 -0.899 1.00 95.88 342 GLU A O 1
ATOM 2879 N N . GLN A 1 343 ? -6.254 -10.972 -0.105 1.00 95.94 343 GLN A N 1
ATOM 2880 C CA . GLN A 1 343 ? -7.610 -10.462 0.157 1.00 95.94 343 GLN A CA 1
ATOM 2881 C C . GLN A 1 343 ? -8.448 -10.207 -1.113 1.00 95.94 343 GLN A C 1
ATOM 2883 O O . GLN A 1 343 ? -9.668 -10.052 -1.003 1.00 95.94 343 GLN A O 1
ATOM 2888 N N . SER A 1 344 ? -7.818 -10.179 -2.295 1.00 97.06 344 SER A N 1
ATOM 2889 C CA . SER A 1 344 ? -8.458 -10.035 -3.611 1.00 97.06 344 SER A CA 1
ATOM 2890 C C . SER A 1 344 ? -8.920 -11.386 -4.144 1.00 97.06 344 SER A C 1
ATOM 2892 O O . SER A 1 344 ? -8.334 -11.963 -5.058 1.00 97.06 344 SER A O 1
ATOM 2894 N N . THR A 1 345 ? -9.974 -11.911 -3.528 1.00 95.38 345 THR A N 1
ATOM 2895 C CA . THR A 1 345 ? -10.499 -13.267 -3.748 1.00 95.38 345 THR A CA 1
ATOM 2896 C C . THR A 1 345 ? -10.984 -13.544 -5.170 1.00 95.38 345 THR A C 1
ATOM 2898 O O . THR A 1 345 ? -11.086 -14.706 -5.547 1.00 95.38 345 THR A O 1
ATOM 2901 N N . ASN A 1 346 ? -11.267 -12.510 -5.967 1.00 94.62 346 ASN A N 1
ATOM 2902 C CA . ASN A 1 346 ? -11.709 -12.651 -7.359 1.00 94.62 346 ASN A CA 1
ATOM 2903 C C . ASN A 1 346 ? -10.548 -12.496 -8.355 1.00 94.62 346 ASN A C 1
ATOM 2905 O O . ASN A 1 346 ? -10.713 -12.723 -9.554 1.00 94.62 346 ASN A O 1
ATOM 2909 N N . GLY A 1 347 ? -9.351 -12.175 -7.857 1.00 94.25 347 GLY A N 1
ATOM 2910 C CA . GLY A 1 347 ? -8.104 -12.238 -8.601 1.00 94.25 347 GLY A CA 1
ATOM 2911 C C . GLY A 1 347 ? -7.504 -10.882 -8.968 1.00 94.25 347 GLY A C 1
ATOM 2912 O O . GLY A 1 347 ? -7.614 -9.898 -8.231 1.00 94.25 347 GLY A O 1
ATOM 2913 N N . LEU A 1 348 ? -6.790 -10.857 -10.091 1.00 95.00 348 LEU A N 1
ATOM 2914 C CA . LEU A 1 348 ? -5.913 -9.762 -10.496 1.00 95.00 348 LEU A CA 1
ATOM 2915 C C . LEU A 1 348 ? -6.373 -9.104 -11.790 1.00 95.00 348 LEU A C 1
ATOM 2917 O O . LEU A 1 348 ? -6.814 -9.772 -12.721 1.00 95.00 348 LEU A O 1
ATOM 2921 N N . ILE A 1 349 ? -6.167 -7.793 -11.869 1.00 94.06 349 ILE A N 1
ATOM 2922 C CA . ILE A 1 349 ? -6.231 -7.031 -13.113 1.00 94.06 349 ILE A CA 1
ATOM 2923 C C . ILE A 1 349 ? -4.829 -6.499 -13.392 1.00 94.06 349 ILE A C 1
ATOM 2925 O O . ILE A 1 349 ? -4.328 -5.637 -12.674 1.00 94.06 349 ILE A O 1
ATOM 2929 N N . LEU A 1 350 ? -4.190 -7.024 -14.430 1.00 90.81 350 LEU A N 1
ATOM 2930 C CA . LEU A 1 350 ? -2.897 -6.564 -14.917 1.00 90.81 350 LEU A CA 1
ATOM 2931 C C . LEU A 1 350 ? -3.122 -5.415 -15.899 1.00 90.81 350 LEU A C 1
ATOM 2933 O O . LEU A 1 350 ? -3.397 -5.641 -17.081 1.00 90.81 350 LEU A O 1
ATOM 2937 N N . TYR A 1 351 ? -3.000 -4.185 -15.408 1.00 89.12 351 TYR A N 1
ATOM 2938 C CA . TYR A 1 351 ? -3.093 -2.991 -16.242 1.00 89.12 351 TYR A CA 1
ATOM 2939 C C . TYR A 1 351 ? -1.719 -2.672 -16.829 1.00 89.12 351 TYR A C 1
ATOM 2941 O O . TYR A 1 351 ? -0.833 -2.241 -16.090 1.00 89.12 351 TYR A O 1
ATOM 29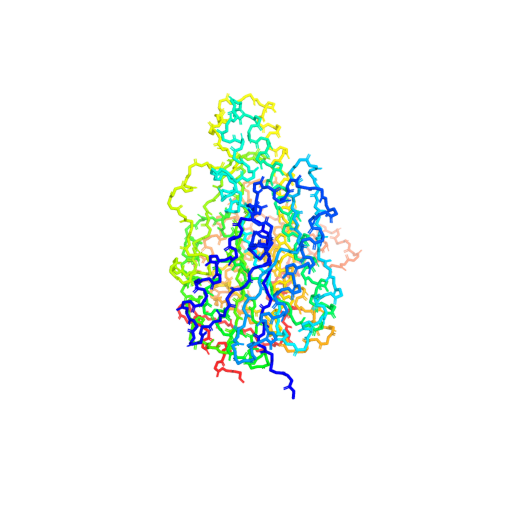49 N N . ARG A 1 352 ? -1.518 -2.929 -18.130 1.00 79.50 352 ARG A N 1
ATOM 2950 C CA . ARG A 1 352 ? -0.258 -2.656 -18.850 1.00 79.50 352 ARG A CA 1
ATOM 2951 C C . ARG A 1 352 ? -0.518 -2.333 -20.330 1.00 79.50 352 ARG A C 1
ATOM 2953 O O . ARG A 1 352 ? -0.178 -3.154 -21.185 1.00 79.50 352 ARG A O 1
ATOM 2960 N N . PRO A 1 353 ? -1.135 -1.183 -20.640 1.00 70.69 353 PRO A N 1
ATOM 2961 C CA . PRO A 1 353 ? -1.366 -0.783 -22.022 1.00 70.69 353 PRO A CA 1
ATOM 2962 C C . PRO A 1 353 ? -0.047 -0.603 -22.786 1.00 70.69 353 PRO A C 1
ATOM 2964 O O . PRO A 1 353 ? 0.139 -1.315 -23.766 1.00 70.69 353 PRO A O 1
ATOM 2967 N N . ASP A 1 354 ? 0.877 0.218 -22.265 1.00 67.56 354 ASP A N 1
ATOM 2968 C CA . ASP A 1 354 ? 2.086 0.723 -22.948 1.00 67.56 354 ASP A CA 1
ATOM 2969 C C . ASP A 1 354 ? 3.403 0.284 -22.308 1.00 67.56 354 ASP A C 1
ATOM 2971 O O . ASP A 1 354 ? 4.241 1.103 -21.931 1.00 67.56 354 ASP A O 1
ATOM 2975 N N . TYR A 1 355 ? 3.585 -1.023 -22.102 1.00 66.44 355 TYR A N 1
ATOM 2976 C CA . TYR A 1 355 ? 4.800 -1.516 -21.456 1.00 66.44 355 TYR A CA 1
ATOM 2977 C C . TYR A 1 355 ? 5.543 -2.577 -22.287 1.00 66.44 355 TYR A C 1
ATOM 2979 O O . TYR A 1 355 ? 5.223 -3.772 -22.189 1.00 66.44 355 TYR A O 1
ATOM 2987 N N . PRO A 1 356 ? 6.585 -2.156 -23.035 1.00 55.25 356 PRO A N 1
ATOM 2988 C CA . PRO A 1 356 ? 7.303 -3.005 -23.973 1.00 55.25 356 PRO A CA 1
ATOM 2989 C C . PRO A 1 356 ? 8.325 -3.986 -23.366 1.00 55.25 356 PRO A C 1
ATOM 2991 O O . PRO A 1 356 ? 8.784 -4.896 -24.057 1.00 55.25 356 PRO A O 1
ATOM 2994 N N . SER A 1 357 ? 8.704 -3.842 -22.090 1.00 61.03 357 SER A N 1
ATOM 2995 C CA . SER A 1 357 ? 9.816 -4.608 -21.498 1.00 61.03 357 SER A CA 1
ATOM 2996 C C . SER A 1 357 ? 9.393 -5.813 -20.639 1.00 61.03 357 SER A C 1
ATOM 2998 O O . SER A 1 357 ? 8.203 -6.090 -20.424 1.00 61.03 357 SER A O 1
ATOM 3000 N N . GLU A 1 358 ? 10.401 -6.555 -20.154 1.00 65.06 358 GLU A N 1
ATOM 3001 C CA . GLU A 1 358 ? 10.248 -7.672 -19.216 1.00 65.06 358 GLU A CA 1
ATOM 3002 C C . GLU A 1 358 ? 9.374 -7.286 -18.012 1.00 65.06 358 GLU A C 1
ATOM 3004 O O . GLU A 1 358 ? 9.329 -6.138 -17.563 1.00 65.06 358 GLU A O 1
ATOM 3009 N N . TYR A 1 359 ? 8.625 -8.255 -17.491 1.00 71.25 359 TYR A N 1
ATOM 3010 C CA . TYR A 1 359 ? 7.741 -8.040 -16.350 1.00 71.25 359 TYR A CA 1
ATOM 3011 C C . TYR A 1 359 ? 8.519 -7.495 -15.156 1.00 71.25 359 TYR A C 1
ATOM 3013 O O . TYR A 1 359 ? 9.551 -8.052 -14.776 1.00 71.25 359 TYR A O 1
ATOM 3021 N N . SER A 1 360 ? 7.991 -6.448 -14.514 1.00 81.94 360 SER A N 1
ATOM 3022 C CA . SER A 1 360 ? 8.588 -5.989 -13.265 1.00 81.94 360 SER A CA 1
ATOM 3023 C C . SER A 1 360 ? 8.568 -7.139 -12.254 1.00 81.94 360 SER A C 1
ATOM 3025 O O . SER A 1 360 ? 7.581 -7.873 -12.133 1.00 81.94 360 SER A O 1
ATOM 3027 N N . GLY A 1 361 ? 9.657 -7.304 -11.501 1.00 83.69 361 GLY A N 1
ATOM 3028 C CA . GLY A 1 361 ?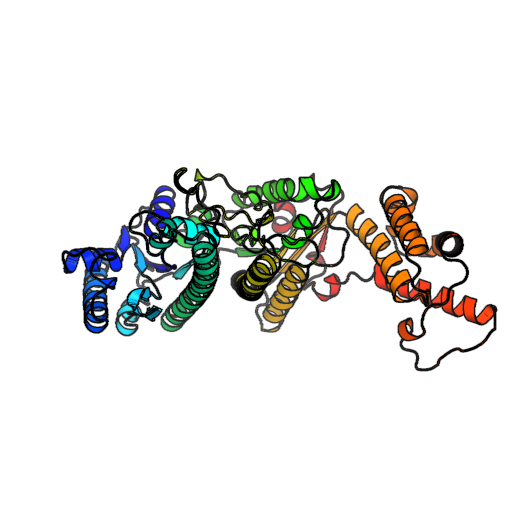 9.753 -8.378 -10.509 1.00 83.69 361 GLY A CA 1
ATOM 3029 C C . GLY A 1 361 ? 8.645 -8.327 -9.445 1.00 83.69 361 GLY A C 1
ATOM 3030 O O . GLY A 1 361 ? 8.348 -9.343 -8.823 1.00 83.69 361 GLY A O 1
ATOM 3031 N N . GLY A 1 362 ? 8.014 -7.164 -9.235 1.00 88.31 362 GLY A N 1
ATOM 3032 C CA . GLY A 1 362 ? 6.802 -7.024 -8.420 1.00 88.31 362 GLY A CA 1
ATOM 3033 C C . GLY A 1 362 ? 5.600 -7.731 -9.048 1.00 88.31 362 GLY A C 1
ATOM 3034 O O . GLY A 1 362 ? 5.090 -8.684 -8.467 1.00 88.31 362 GLY A O 1
ATOM 3035 N N . VAL A 1 363 ? 5.238 -7.351 -10.278 1.00 89.38 363 VAL A N 1
ATOM 3036 C CA . VAL A 1 363 ? 4.086 -7.908 -11.014 1.00 89.38 363 VAL A CA 1
ATOM 3037 C C . VAL A 1 363 ? 4.194 -9.430 -11.167 1.00 89.38 363 VAL A C 1
ATOM 3039 O O . VAL A 1 363 ? 3.223 -10.154 -10.958 1.00 89.38 363 VAL A O 1
ATOM 3042 N N . VAL A 1 364 ? 5.390 -9.954 -11.468 1.00 89.50 364 VAL A N 1
ATOM 3043 C CA . VAL A 1 364 ? 5.606 -11.413 -11.572 1.00 89.50 364 VAL A CA 1
ATOM 3044 C C . VAL A 1 364 ? 5.338 -12.128 -10.250 1.00 89.50 364 VAL A C 1
ATOM 3046 O O . VAL A 1 364 ? 4.774 -13.222 -10.245 1.00 89.50 364 VAL A O 1
ATOM 3049 N N . ARG A 1 365 ? 5.764 -11.544 -9.125 1.00 92.56 365 ARG A N 1
ATOM 3050 C CA . ARG A 1 365 ? 5.563 -12.146 -7.800 1.00 92.56 365 ARG A CA 1
ATOM 3051 C C . ARG A 1 365 ? 4.091 -12.163 -7.413 1.00 92.56 365 ARG A C 1
ATOM 3053 O O . ARG A 1 365 ? 3.625 -13.183 -6.918 1.00 92.56 365 ARG A O 1
ATOM 3060 N N . GLU A 1 366 ? 3.368 -11.085 -7.694 1.00 94.94 366 GLU A N 1
ATOM 3061 C CA . GLU A 1 366 ? 1.921 -10.994 -7.471 1.00 94.94 366 GLU A CA 1
ATOM 3062 C C . GLU A 1 366 ? 1.166 -12.057 -8.280 1.00 94.94 366 GLU A C 1
ATOM 3064 O O . GLU A 1 366 ? 0.326 -12.771 -7.735 1.00 94.94 366 GLU A O 1
ATOM 3069 N N . LEU A 1 367 ? 1.523 -12.228 -9.558 1.00 92.44 367 LEU A N 1
ATOM 3070 C CA . LEU A 1 367 ? 0.931 -13.245 -10.428 1.00 92.44 367 LEU A CA 1
ATOM 3071 C C . LEU A 1 367 ? 1.206 -14.669 -9.958 1.00 92.44 367 LEU A C 1
ATOM 3073 O O . LEU A 1 367 ? 0.278 -15.469 -9.849 1.00 92.44 367 LEU A O 1
ATOM 3077 N N . ARG A 1 368 ? 2.472 -14.977 -9.650 1.00 93.25 368 ARG A N 1
ATOM 3078 C CA . ARG A 1 368 ? 2.870 -16.274 -9.080 1.00 93.25 368 ARG A CA 1
ATOM 3079 C C . ARG A 1 368 ? 2.048 -16.594 -7.843 1.00 93.25 368 ARG A C 1
ATOM 3081 O O . ARG A 1 368 ? 1.465 -17.669 -7.760 1.00 93.25 368 ARG A O 1
ATOM 3088 N N . TYR A 1 369 ? 1.950 -15.634 -6.930 1.00 95.50 369 TYR A N 1
ATOM 3089 C CA . TYR A 1 369 ? 1.221 -15.829 -5.689 1.00 95.50 369 TYR A CA 1
ATOM 3090 C C . TYR A 1 369 ? -0.278 -16.038 -5.917 1.00 95.50 369 TYR A C 1
ATOM 3092 O O . TYR A 1 369 ? -0.857 -16.943 -5.326 1.00 95.50 369 TYR A O 1
ATOM 3100 N N . ASN A 1 370 ? -0.906 -15.278 -6.821 1.00 94.56 370 ASN A N 1
ATOM 3101 C CA . ASN A 1 370 ? -2.317 -15.477 -7.158 1.00 94.56 370 ASN A CA 1
ATOM 3102 C C . ASN A 1 370 ? -2.602 -16.889 -7.699 1.00 94.56 370 ASN A C 1
ATOM 3104 O O . ASN A 1 370 ? -3.619 -17.486 -7.357 1.00 94.56 370 ASN A O 1
ATOM 3108 N N . ILE A 1 371 ? -1.693 -17.442 -8.503 1.00 91.62 371 ILE A N 1
ATOM 3109 C CA . ILE A 1 371 ? -1.805 -18.816 -9.012 1.00 91.62 371 ILE A CA 1
ATOM 3110 C C . ILE A 1 371 ? -1.583 -19.842 -7.914 1.00 91.62 371 ILE A C 1
ATOM 3112 O O . ILE A 1 371 ? -2.271 -20.859 -7.883 1.00 91.62 371 ILE A O 1
ATOM 3116 N N . ASP A 1 372 ? -0.628 -19.603 -7.021 1.00 93.25 372 ASP A N 1
ATOM 3117 C CA . ASP A 1 372 ? -0.399 -20.493 -5.888 1.00 93.25 372 ASP A CA 1
ATOM 3118 C C . ASP A 1 372 ? -1.634 -20.558 -4.980 1.00 93.25 372 ASP A C 1
ATOM 3120 O O . ASP A 1 372 ? -1.946 -21.628 -4.462 1.00 93.25 372 ASP A O 1
ATOM 3124 N N . LEU A 1 373 ? -2.363 -19.447 -4.821 1.00 92.94 373 LEU A N 1
ATOM 3125 C CA . LEU A 1 373 ? -3.651 -19.410 -4.121 1.00 92.94 373 LEU A CA 1
ATOM 3126 C C . LEU A 1 373 ? -4.737 -20.175 -4.891 1.00 92.94 373 LEU A C 1
ATOM 3128 O O . LEU A 1 373 ? -5.401 -21.031 -4.310 1.00 92.94 373 LEU A O 1
ATOM 3132 N N . TYR A 1 374 ? -4.853 -19.965 -6.207 1.00 90.94 374 TYR A N 1
ATOM 3133 C CA . TYR A 1 374 ? -5.771 -20.736 -7.057 1.00 90.94 374 TYR A CA 1
ATOM 3134 C C . TYR A 1 374 ? -5.531 -22.252 -6.935 1.00 90.94 374 TYR A C 1
ATOM 3136 O O . TYR A 1 374 ? -6.450 -23.020 -6.655 1.00 90.94 374 TYR A O 1
ATOM 3144 N N . LYS A 1 375 ? -4.268 -22.692 -7.025 1.00 89.75 375 LYS A N 1
ATOM 3145 C CA . LYS A 1 375 ? -3.862 -24.103 -6.879 1.00 89.75 375 LYS A CA 1
ATOM 3146 C C . LYS A 1 375 ? -4.165 -24.697 -5.499 1.00 89.75 375 LYS A C 1
ATOM 3148 O O . LYS A 1 375 ? -4.220 -25.917 -5.374 1.00 89.75 375 LYS A O 1
ATOM 3153 N N . LYS A 1 376 ? -4.342 -23.867 -4.466 1.00 91.81 376 LYS A N 1
ATOM 3154 C CA . LYS A 1 376 ? -4.707 -24.289 -3.102 1.00 91.81 376 LYS A CA 1
ATOM 3155 C C . LYS A 1 376 ? -6.221 -24.416 -2.886 1.00 91.81 376 LYS A C 1
ATOM 3157 O O . LYS A 1 376 ? -6.632 -24.678 -1.760 1.00 91.81 376 LYS A O 1
ATOM 3162 N N . GLY A 1 377 ? -7.032 -24.275 -3.938 1.00 84.25 377 GLY A N 1
ATOM 3163 C CA . GLY A 1 377 ? -8.487 -24.449 -3.885 1.00 84.25 377 GLY A CA 1
ATOM 3164 C C . GLY A 1 377 ? -9.281 -23.142 -3.847 1.00 84.25 377 GLY A C 1
ATOM 3165 O O . GLY A 1 377 ? -10.479 -23.164 -3.583 1.00 84.25 377 GLY A O 1
ATOM 3166 N N . GLU A 1 378 ? -8.648 -21.999 -4.118 1.00 81.88 378 GLU A N 1
ATOM 3167 C CA . GLU A 1 378 ? -9.351 -20.725 -4.303 1.00 81.88 378 GLU A CA 1
ATOM 3168 C C . GLU A 1 378 ? -9.766 -20.561 -5.776 1.00 81.88 378 GLU A C 1
ATOM 3170 O O . GLU A 1 378 ? -9.198 -19.766 -6.523 1.00 81.88 378 GLU A O 1
ATOM 3175 N N . GLU A 1 379 ? -10.744 -21.358 -6.209 1.00 72.50 379 GLU A N 1
ATOM 3176 C CA . GLU A 1 379 ? -11.101 -21.548 -7.628 1.00 72.50 379 GLU A CA 1
ATOM 3177 C C . GLU A 1 379 ? -11.646 -20.285 -8.331 1.00 72.50 379 GLU A C 1
ATOM 3179 O O . GLU A 1 379 ? -11.618 -20.202 -9.555 1.00 72.50 379 GLU A O 1
ATOM 3184 N N . ASN A 1 380 ? -12.077 -19.263 -7.583 1.00 81.62 380 ASN A N 1
ATOM 3185 C CA . ASN A 1 380 ? -12.682 -18.036 -8.131 1.00 81.62 380 ASN A CA 1
ATOM 3186 C C . ASN A 1 380 ? -11.674 -16.935 -8.509 1.00 81.62 380 ASN A C 1
ATOM 3188 O O . ASN A 1 380 ? -12.065 -15.792 -8.762 1.00 81.62 380 ASN A O 1
ATOM 3192 N N . ARG A 1 381 ? -10.375 -17.239 -8.517 1.00 89.88 381 ARG A N 1
ATOM 3193 C CA . ARG A 1 381 ? -9.328 -16.249 -8.789 1.00 89.88 381 ARG A CA 1
ATOM 3194 C C . ARG A 1 381 ? -9.086 -16.142 -10.291 1.00 89.88 381 ARG A C 1
ATOM 3196 O O . ARG A 1 381 ? -8.620 -17.092 -10.901 1.00 89.88 381 ARG A O 1
ATOM 3203 N N . ASN A 1 382 ? -9.334 -14.970 -10.870 1.00 89.75 382 ASN A N 1
ATOM 3204 C CA . ASN A 1 382 ? -9.101 -14.693 -12.292 1.00 89.75 382 ASN A CA 1
ATOM 3205 C C . ASN A 1 382 ? -7.830 -13.857 -12.502 1.00 89.75 382 ASN A C 1
ATOM 3207 O O . ASN A 1 382 ? -7.325 -13.223 -11.573 1.00 89.75 382 ASN A O 1
ATOM 3211 N N . VAL A 1 383 ? -7.292 -13.833 -13.721 1.00 90.56 383 VAL A N 1
ATOM 3212 C CA . VAL A 1 383 ? -6.168 -12.946 -14.078 1.00 90.56 383 VAL A CA 1
ATOM 3213 C C . VAL A 1 383 ? -6.506 -12.199 -15.355 1.00 90.56 383 VAL A C 1
ATOM 3215 O O . VAL A 1 383 ? -6.199 -12.664 -16.443 1.00 90.56 383 VAL A O 1
ATOM 3218 N N . PHE A 1 384 ? -7.108 -11.019 -15.239 1.00 89.69 384 PHE A N 1
ATOM 3219 C CA . PHE A 1 384 ? -7.427 -10.196 -16.402 1.00 89.69 384 PHE A CA 1
ATOM 3220 C C . PHE A 1 384 ? -6.198 -9.433 -16.863 1.00 89.69 384 PHE A C 1
ATOM 3222 O O . PHE A 1 384 ? -5.711 -8.550 -16.158 1.00 89.69 384 PHE A O 1
ATOM 3229 N N . ARG A 1 385 ? -5.706 -9.733 -18.063 1.00 86.69 385 ARG A N 1
ATOM 3230 C CA . ARG A 1 385 ? -4.601 -8.982 -18.664 1.00 86.69 385 ARG A CA 1
ATOM 3231 C C . ARG A 1 385 ? -5.119 -7.985 -19.686 1.00 86.69 385 ARG A C 1
ATOM 3233 O O . ARG A 1 385 ? -5.795 -8.378 -20.632 1.00 86.69 385 ARG A O 1
ATOM 3240 N N . LEU A 1 386 ? -4.735 -6.722 -19.505 1.00 86.75 386 LEU A N 1
ATOM 3241 C CA . LEU A 1 386 ? -5.054 -5.612 -20.397 1.00 86.75 386 LEU A CA 1
ATOM 3242 C C . LEU A 1 386 ? -3.761 -5.131 -21.056 1.00 86.75 386 LEU A C 1
ATOM 3244 O O . LEU A 1 386 ? -2.873 -4.607 -20.379 1.00 86.75 386 LEU A O 1
ATOM 3248 N N . SER A 1 387 ? -3.633 -5.351 -22.363 1.00 81.31 387 SER A N 1
ATOM 3249 C CA . SER A 1 387 ? -2.451 -4.952 -23.135 1.00 81.31 387 SER A CA 1
ATOM 3250 C C . SER A 1 387 ? -2.839 -4.445 -24.519 1.00 81.31 387 SER A C 1
ATOM 3252 O O . SER A 1 387 ? -3.799 -4.939 -25.114 1.00 81.31 387 SER A O 1
ATOM 3254 N N . LEU A 1 388 ? -2.073 -3.490 -25.047 1.00 83.19 388 LEU A N 1
ATOM 3255 C CA . LEU A 1 388 ? -2.247 -3.037 -26.423 1.00 83.19 388 LEU A CA 1
ATOM 3256 C C . LEU A 1 388 ? -1.606 -4.016 -27.408 1.00 83.19 388 LEU A C 1
ATOM 3258 O O . LEU A 1 388 ? -0.531 -4.564 -27.156 1.00 83.19 388 LEU A O 1
ATOM 3262 N N . GLU A 1 389 ? -2.260 -4.230 -28.549 1.00 82.44 389 GLU A N 1
ATOM 3263 C CA . GLU A 1 389 ? -1.763 -5.077 -29.638 1.00 82.44 389 GLU A CA 1
ATOM 3264 C C . GLU A 1 389 ? -0.412 -4.573 -30.133 1.00 82.44 389 GLU A C 1
ATOM 3266 O O . GLU A 1 389 ? 0.559 -5.329 -30.149 1.00 82.44 389 GLU A O 1
ATOM 3271 N N . LYS A 1 390 ? -0.332 -3.273 -30.440 1.00 83.44 390 LYS A N 1
ATOM 3272 C CA . LYS A 1 390 ? 0.899 -2.611 -30.885 1.00 83.44 390 LYS A CA 1
ATOM 3273 C C . LYS A 1 390 ? 2.048 -2.814 -29.901 1.00 83.44 390 LYS A C 1
ATOM 3275 O O . LYS A 1 390 ? 3.184 -3.025 -30.311 1.00 83.44 390 LYS A O 1
ATOM 3280 N N . GLU A 1 391 ? 1.753 -2.785 -28.611 1.00 80.19 391 GLU A N 1
ATOM 3281 C CA . GLU A 1 391 ? 2.763 -2.940 -27.569 1.00 80.19 391 GLU A CA 1
ATOM 3282 C C . GLU A 1 391 ? 3.231 -4.381 -27.502 1.00 80.19 391 GLU A C 1
ATOM 3284 O O . GLU A 1 391 ? 4.426 -4.612 -27.587 1.00 80.19 391 GLU A O 1
ATOM 3289 N N . CYS A 1 392 ? 2.323 -5.361 -27.552 1.00 80.56 392 CYS A N 1
ATOM 3290 C CA . CYS A 1 392 ? 2.711 -6.770 -27.666 1.00 80.56 392 CYS A CA 1
ATOM 3291 C C . CYS A 1 392 ? 3.695 -7.014 -28.825 1.00 80.56 392 CYS A C 1
ATOM 3293 O O . CYS A 1 392 ? 4.641 -7.784 -28.671 1.00 80.56 392 CYS A O 1
ATOM 3295 N N . VAL A 1 393 ? 3.499 -6.345 -29.965 1.00 86.94 393 VAL A N 1
ATOM 3296 C CA . VAL A 1 393 ? 4.426 -6.395 -31.106 1.00 86.94 393 VAL A CA 1
ATOM 3297 C C . VAL A 1 393 ? 5.774 -5.752 -30.770 1.00 86.94 393 VAL A C 1
ATOM 3299 O O . VAL A 1 393 ? 6.820 -6.352 -31.016 1.00 86.94 393 VAL A O 1
ATOM 3302 N N . ARG A 1 394 ? 5.778 -4.571 -30.147 1.00 86.69 394 ARG A N 1
ATOM 3303 C CA . ARG A 1 394 ? 7.006 -3.900 -29.689 1.00 86.69 394 ARG A CA 1
ATOM 3304 C C . ARG A 1 394 ? 7.785 -4.745 -28.678 1.00 86.69 394 ARG A C 1
ATOM 3306 O O . ARG A 1 394 ? 9.003 -4.855 -28.814 1.00 86.69 394 ARG A O 1
ATOM 3313 N N . ASN A 1 395 ? 7.112 -5.411 -27.731 1.00 82.19 395 ASN A N 1
ATOM 3314 C CA . ASN A 1 395 ? 7.754 -6.362 -26.815 1.00 82.19 395 ASN A CA 1
ATOM 3315 C C . ASN A 1 395 ? 8.449 -7.482 -27.587 1.00 82.19 395 ASN A C 1
ATOM 3317 O O . ASN A 1 395 ? 9.578 -7.823 -27.254 1.00 82.19 395 ASN A O 1
ATOM 3321 N N . ARG A 1 396 ? 7.809 -8.050 -28.618 1.00 88.12 396 ARG A N 1
ATOM 3322 C CA . ARG A 1 396 ? 8.417 -9.120 -29.424 1.00 88.12 396 ARG A CA 1
ATOM 3323 C C . ARG A 1 396 ? 9.687 -8.650 -30.115 1.00 88.12 396 ARG A C 1
ATOM 3325 O O . ARG A 1 396 ? 10.666 -9.389 -30.098 1.00 88.12 396 ARG A O 1
ATOM 3332 N N . ILE A 1 397 ? 9.698 -7.427 -30.647 1.00 89.88 397 ILE A N 1
ATOM 3333 C CA . ILE A 1 397 ? 10.902 -6.822 -31.233 1.00 89.88 397 ILE A CA 1
ATOM 3334 C C . ILE A 1 397 ? 12.003 -6.707 -30.167 1.00 89.88 397 ILE A C 1
ATOM 3336 O O . ILE A 1 397 ? 13.102 -7.218 -30.372 1.00 89.88 397 ILE A O 1
ATOM 3340 N N . TYR A 1 398 ? 11.724 -6.127 -28.994 1.00 85.56 398 TYR A N 1
ATOM 3341 C CA . TYR A 1 398 ? 12.720 -6.051 -27.912 1.00 85.56 398 TYR A CA 1
ATOM 3342 C C . TYR A 1 398 ? 13.223 -7.434 -27.474 1.00 85.56 398 TYR A C 1
ATOM 3344 O O . TYR A 1 398 ? 14.430 -7.649 -27.350 1.00 85.56 398 TYR A O 1
ATOM 3352 N N . SER A 1 399 ? 12.312 -8.382 -27.243 1.00 84.56 399 SER A N 1
ATOM 3353 C CA . SER A 1 399 ? 12.638 -9.751 -26.841 1.00 84.56 399 SER A CA 1
ATOM 3354 C C . SER A 1 399 ? 13.489 -10.455 -27.888 1.00 84.56 399 SER A C 1
ATOM 3356 O O . SER A 1 399 ? 14.442 -11.136 -27.522 1.00 84.56 399 SER A O 1
ATOM 3358 N N . PHE A 1 400 ? 13.204 -10.246 -29.172 1.00 89.44 400 PHE A N 1
ATOM 3359 C CA . PHE A 1 400 ? 13.981 -10.799 -30.272 1.00 89.44 400 PHE A CA 1
ATOM 3360 C C . PHE A 1 400 ? 15.444 -10.369 -30.173 1.00 89.44 400 PHE A C 1
ATOM 3362 O O . PHE A 1 400 ? 16.325 -11.217 -30.059 1.00 89.44 400 PHE A O 1
ATOM 3369 N N . PHE A 1 401 ? 15.713 -9.066 -30.080 1.00 86.75 401 PHE A N 1
ATOM 3370 C CA . PHE A 1 401 ? 17.084 -8.570 -29.950 1.00 86.75 401 PHE A CA 1
ATOM 3371 C C . PHE A 1 401 ? 17.756 -8.958 -28.626 1.00 86.75 401 PHE A C 1
ATOM 3373 O O . PHE A 1 401 ? 18.959 -9.222 -28.610 1.00 86.75 401 PHE A O 1
ATOM 3380 N N . ASN A 1 402 ? 17.011 -9.039 -27.520 1.00 83.00 402 ASN A N 1
ATOM 3381 C CA . ASN A 1 402 ? 17.554 -9.507 -26.242 1.00 83.00 402 ASN A CA 1
ATOM 3382 C C . ASN A 1 402 ? 17.964 -10.982 -26.295 1.00 83.00 402 ASN A C 1
ATOM 3384 O O . ASN A 1 402 ? 19.000 -11.341 -25.736 1.00 83.00 402 ASN A O 1
ATOM 3388 N N . LEU A 1 403 ? 17.189 -11.832 -26.972 1.00 84.56 403 LEU A N 1
ATOM 3389 C CA . LEU A 1 403 ? 17.545 -13.234 -27.175 1.00 84.56 403 LEU A CA 1
ATOM 3390 C C . LEU A 1 403 ? 18.748 -13.353 -28.114 1.00 84.56 403 LEU A C 1
ATOM 3392 O O . LEU A 1 403 ? 19.677 -14.081 -27.779 1.00 84.56 403 LEU A O 1
ATOM 3396 N N . ILE A 1 404 ? 18.795 -12.578 -29.206 1.00 84.69 404 ILE A N 1
ATOM 3397 C CA . ILE A 1 404 ? 19.989 -12.497 -30.063 1.00 84.69 404 ILE A CA 1
ATOM 3398 C C . ILE A 1 404 ? 21.209 -12.162 -29.208 1.00 84.69 404 ILE A C 1
ATOM 3400 O O . ILE A 1 404 ? 22.145 -12.945 -29.172 1.00 84.69 404 ILE A O 1
ATOM 3404 N N . LYS A 1 405 ? 21.161 -11.072 -28.432 1.00 82.12 405 LYS A N 1
ATOM 3405 C CA . LYS A 1 405 ? 22.251 -10.653 -27.540 1.00 82.12 405 LYS A CA 1
ATOM 3406 C C . LYS A 1 405 ? 22.653 -11.745 -26.546 1.00 82.12 405 LYS A C 1
ATOM 3408 O O . LYS A 1 405 ? 23.840 -11.946 -26.315 1.00 82.12 405 LYS A O 1
ATOM 3413 N N . LYS A 1 406 ? 21.671 -12.394 -25.914 1.00 80.81 406 LYS A N 1
ATOM 3414 C CA . LYS A 1 406 ? 21.892 -13.409 -24.876 1.00 80.81 406 LYS A CA 1
ATOM 3415 C C . LYS A 1 406 ? 22.600 -14.642 -25.427 1.00 80.81 406 LYS A C 1
ATOM 3417 O O . LYS A 1 406 ? 23.420 -15.212 -24.720 1.00 80.81 406 LYS A O 1
ATOM 3422 N N . TYR A 1 407 ? 22.241 -15.053 -26.638 1.00 78.44 407 TYR A N 1
ATOM 3423 C CA . TYR A 1 407 ? 22.680 -16.317 -27.216 1.00 78.44 407 TYR A CA 1
ATOM 3424 C C . TYR A 1 407 ? 23.749 -16.157 -28.287 1.00 78.44 407 TYR A C 1
ATOM 3426 O O . TYR A 1 407 ? 24.321 -17.146 -28.708 1.00 78.44 407 TYR A O 1
ATOM 3434 N N . SER A 1 408 ? 24.049 -14.948 -28.744 1.00 75.19 408 SER A N 1
ATOM 3435 C CA . SER A 1 408 ? 25.174 -14.717 -29.642 1.00 75.19 408 SER A CA 1
ATOM 3436 C C . SER A 1 408 ? 26.488 -14.720 -28.854 1.00 75.19 408 SER A C 1
ATOM 3438 O O . SER A 1 408 ? 26.604 -13.986 -27.870 1.00 75.19 408 SER A O 1
ATOM 3440 N N . GLU A 1 409 ? 27.497 -15.466 -29.311 1.00 66.69 409 GLU A N 1
ATOM 3441 C CA . GLU A 1 409 ? 28.863 -15.472 -28.749 1.00 66.69 409 GLU A CA 1
ATOM 3442 C C . GLU A 1 409 ? 29.627 -14.170 -29.080 1.00 66.69 409 GLU A C 1
ATOM 3444 O O . GLU A 1 409 ? 30.721 -14.167 -29.648 1.00 66.69 409 GLU A O 1
ATOM 3449 N N . MET A 1 410 ? 29.032 -13.009 -28.802 1.00 64.19 410 MET A N 1
ATOM 3450 C CA . MET A 1 410 ? 29.611 -11.735 -29.210 1.00 64.19 410 MET A CA 1
ATOM 3451 C C . MET A 1 410 ? 30.697 -11.268 -28.236 1.00 64.19 410 MET A C 1
ATOM 3453 O O . MET A 1 410 ? 30.446 -11.160 -27.032 1.00 64.19 410 MET A O 1
ATOM 3457 N N . PRO A 1 411 ? 31.884 -10.867 -28.732 1.00 56.44 411 PRO A N 1
ATOM 3458 C CA . PRO A 1 411 ? 32.842 -10.146 -27.909 1.00 56.44 411 PRO A CA 1
ATOM 3459 C C . PRO A 1 411 ? 32.210 -8.819 -27.468 1.00 56.44 411 PRO A C 1
ATOM 3461 O O . PRO A 1 411 ? 31.768 -8.034 -28.310 1.00 56.44 411 PRO A O 1
ATOM 3464 N N . GLN A 1 412 ? 32.163 -8.584 -26.152 1.00 57.59 412 GLN A N 1
ATOM 3465 C CA . GLN A 1 412 ? 31.580 -7.407 -25.494 1.00 57.59 412 GLN A CA 1
ATOM 3466 C C . GLN A 1 412 ? 32.248 -6.091 -25.943 1.00 57.59 412 GLN A C 1
ATOM 3468 O O . GLN A 1 412 ? 33.064 -5.512 -25.233 1.00 57.59 412 GLN A O 1
ATOM 3473 N N . LYS A 1 413 ? 31.933 -5.603 -27.145 1.00 59.34 413 LYS A N 1
ATOM 3474 C CA . LYS A 1 413 ? 32.293 -4.255 -27.595 1.00 59.34 413 LYS A CA 1
ATOM 3475 C C . LYS A 1 413 ? 31.050 -3.377 -27.568 1.00 59.34 413 LYS A C 1
ATOM 3477 O O . LYS A 1 413 ? 30.151 -3.536 -28.396 1.00 59.34 413 LYS A O 1
ATOM 3482 N N . ASP A 1 414 ? 31.044 -2.418 -26.646 1.00 68.00 414 ASP A N 1
ATOM 3483 C CA . ASP A 1 414 ? 29.937 -1.491 -26.381 1.00 68.00 414 ASP A CA 1
ATOM 3484 C C . ASP A 1 414 ? 29.389 -0.779 -27.632 1.00 68.00 414 ASP A C 1
ATOM 3486 O O . ASP A 1 414 ? 28.206 -0.450 -27.690 1.00 68.00 414 ASP A O 1
ATOM 3490 N N . GLU A 1 415 ? 30.208 -0.554 -28.665 1.00 77.38 415 GLU A N 1
ATOM 3491 C CA . GLU A 1 415 ? 29.783 0.149 -29.885 1.00 77.38 415 GLU A CA 1
ATOM 3492 C C . GLU A 1 415 ? 28.791 -0.635 -30.754 1.00 77.38 415 GLU A C 1
ATOM 3494 O O . GLU A 1 415 ? 27.821 -0.049 -31.240 1.00 77.38 415 GLU A O 1
ATOM 3499 N N . LYS A 1 416 ? 28.977 -1.952 -30.930 1.00 76.62 416 LYS A N 1
ATOM 3500 C CA . LYS A 1 416 ? 28.036 -2.770 -31.720 1.00 76.62 416 LYS A CA 1
ATOM 3501 C C . LYS A 1 416 ? 26.682 -2.858 -31.020 1.00 76.62 416 LYS A C 1
ATOM 3503 O O . LYS A 1 416 ? 25.647 -2.704 -31.662 1.00 76.62 416 LYS A O 1
ATOM 3508 N N . MET A 1 417 ? 26.694 -2.993 -29.694 1.00 72.06 417 MET A N 1
ATOM 3509 C CA . MET A 1 417 ? 25.475 -2.984 -28.886 1.00 72.06 417 MET A CA 1
ATOM 3510 C C . MET A 1 417 ? 24.739 -1.647 -28.968 1.00 72.06 417 MET A C 1
ATOM 3512 O O . MET A 1 417 ? 23.525 -1.635 -29.142 1.00 72.06 417 MET A O 1
ATOM 3516 N N . LYS A 1 418 ? 25.455 -0.515 -28.921 1.00 79.81 418 LYS A N 1
ATOM 3517 C CA . LYS A 1 418 ? 24.848 0.809 -29.142 1.00 79.81 418 LYS A CA 1
ATOM 3518 C C . LYS A 1 418 ? 24.173 0.916 -30.510 1.00 79.81 418 LYS A C 1
ATOM 3520 O O . LYS A 1 418 ? 23.125 1.547 -30.604 1.00 79.81 418 LYS A O 1
ATOM 3525 N N . LYS A 1 419 ? 24.746 0.306 -31.557 1.00 81.50 419 LYS A N 1
ATOM 3526 C CA . LYS A 1 419 ? 24.128 0.261 -32.890 1.00 81.50 419 LYS A CA 1
ATOM 3527 C C . LYS A 1 419 ? 22.832 -0.553 -32.868 1.00 81.50 419 LYS A C 1
ATOM 3529 O O . LYS A 1 419 ? 21.815 -0.025 -33.290 1.00 81.50 419 LYS A O 1
ATOM 3534 N N . ILE A 1 420 ? 22.844 -1.756 -32.287 1.00 78.94 420 ILE A N 1
ATOM 3535 C CA . ILE A 1 420 ? 21.633 -2.582 -32.115 1.00 78.94 420 ILE A CA 1
ATOM 3536 C C . ILE A 1 420 ? 20.537 -1.808 -31.379 1.00 78.94 420 ILE A C 1
ATOM 3538 O O . ILE A 1 420 ? 19.409 -1.769 -31.850 1.00 78.94 420 ILE A O 1
ATOM 3542 N N . TYR A 1 421 ? 20.859 -1.152 -30.260 1.00 80.44 421 TYR A N 1
ATOM 3543 C CA . TYR A 1 421 ? 19.865 -0.391 -29.499 1.00 80.44 421 TYR A CA 1
ATOM 3544 C C . TYR A 1 421 ? 19.232 0.742 -30.313 1.00 80.44 421 TYR A C 1
ATOM 3546 O O . TYR A 1 421 ? 18.033 0.960 -30.200 1.00 80.44 421 TYR A O 1
ATOM 3554 N N . ARG A 1 422 ? 19.998 1.429 -31.172 1.00 83.44 422 ARG A N 1
ATOM 3555 C CA . ARG A 1 422 ? 19.427 2.429 -32.091 1.00 83.44 422 ARG A CA 1
ATOM 3556 C C . ARG A 1 422 ? 18.489 1.797 -33.117 1.00 83.44 422 ARG A C 1
ATOM 3558 O O . ARG A 1 422 ? 17.451 2.370 -33.414 1.00 83.44 422 ARG A O 1
ATOM 3565 N N . GLU A 1 423 ? 18.841 0.625 -33.637 1.00 85.12 423 GLU A N 1
ATOM 3566 C CA . GLU A 1 423 ? 18.003 -0.071 -34.617 1.00 85.12 423 GLU A CA 1
ATOM 3567 C C . GLU A 1 423 ? 16.716 -0.623 -34.006 1.00 85.12 423 GLU A C 1
ATOM 3569 O O . GLU A 1 423 ? 15.676 -0.577 -34.652 1.00 85.12 423 GLU A O 1
ATOM 3574 N N . ILE A 1 424 ? 16.747 -1.062 -32.746 1.00 85.62 424 ILE A N 1
ATOM 3575 C CA . ILE A 1 424 ? 15.537 -1.457 -32.017 1.00 85.62 424 ILE A CA 1
ATOM 3576 C C . ILE A 1 424 ? 14.517 -0.310 -32.003 1.00 85.62 424 ILE A C 1
ATOM 3578 O O . ILE A 1 424 ? 13.352 -0.519 -32.338 1.00 85.62 424 ILE A O 1
ATOM 3582 N N . GLU A 1 425 ? 14.956 0.907 -31.671 1.00 84.50 425 GLU A N 1
ATOM 3583 C CA . GLU A 1 425 ? 14.084 2.089 -31.644 1.00 84.50 425 GLU A CA 1
ATOM 3584 C C . GLU A 1 425 ? 13.520 2.427 -33.036 1.00 84.50 425 GLU A C 1
ATOM 3586 O O . GLU A 1 425 ? 12.343 2.784 -33.162 1.00 84.50 425 GLU A O 1
ATOM 3591 N N . ASN A 1 426 ? 14.322 2.246 -34.093 1.00 87.94 426 ASN A N 1
ATOM 3592 C CA . ASN A 1 426 ? 13.857 2.389 -35.476 1.00 87.94 426 ASN A CA 1
ATOM 3593 C C . ASN A 1 426 ? 12.765 1.355 -35.795 1.00 87.94 426 ASN A C 1
ATOM 3595 O O . ASN A 1 426 ? 11.687 1.712 -36.273 1.00 87.94 426 ASN A O 1
ATOM 3599 N N . TRP A 1 427 ? 12.997 0.081 -35.466 1.00 91.12 427 TRP A N 1
ATOM 3600 C CA . TRP A 1 427 ? 12.065 -1.013 -35.760 1.00 91.12 427 TRP A CA 1
ATOM 3601 C C . TRP A 1 427 ? 10.735 -0.855 -35.020 1.00 91.12 427 TRP A C 1
ATOM 3603 O O . TRP A 1 427 ? 9.669 -1.114 -35.566 1.00 91.12 427 TRP A O 1
ATOM 3613 N N . ILE A 1 428 ? 10.771 -0.357 -33.790 1.00 85.94 428 ILE A N 1
ATOM 3614 C CA . ILE A 1 428 ? 9.582 -0.101 -32.963 1.00 85.94 428 ILE A CA 1
ATOM 3615 C C . ILE A 1 428 ? 8.738 1.078 -33.470 1.00 85.94 428 ILE A C 1
ATOM 3617 O O . ILE A 1 428 ? 7.551 1.206 -33.124 1.00 85.94 428 ILE A O 1
ATOM 3621 N N . SER A 1 429 ? 9.348 1.944 -34.278 1.00 85.00 429 SER A N 1
ATOM 3622 C CA . SER A 1 429 ? 8.731 3.145 -34.841 1.00 85.00 429 SER A CA 1
ATOM 3623 C C . SE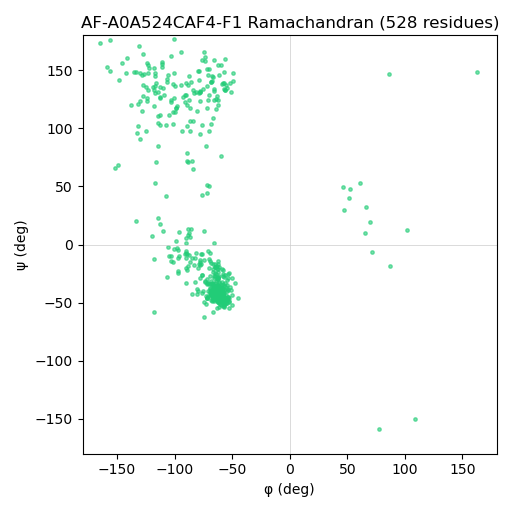R A 1 429 ? 8.206 2.935 -36.265 1.00 85.00 429 SER A C 1
ATOM 3625 O O . SER A 1 429 ? 7.282 3.627 -36.691 1.00 85.00 429 SER A O 1
ATOM 3627 N N . GLU A 1 430 ? 8.758 1.973 -37.001 1.00 91.19 430 GLU A N 1
ATOM 3628 C CA . GLU A 1 430 ? 8.448 1.715 -38.406 1.00 91.19 430 GLU A CA 1
ATOM 3629 C C . GLU A 1 430 ? 7.343 0.663 -38.590 1.00 91.19 430 GLU A C 1
ATOM 3631 O O . GLU A 1 430 ? 7.436 -0.473 -38.125 1.00 91.19 430 GLU A O 1
ATOM 3636 N N . TYR A 1 431 ? 6.311 1.015 -39.364 1.00 89.62 431 TYR A N 1
ATOM 3637 C CA . TYR A 1 431 ? 5.156 0.145 -39.612 1.00 89.62 431 TYR A CA 1
ATOM 3638 C C . TYR A 1 431 ? 5.531 -1.221 -40.202 1.00 89.62 431 TYR A C 1
ATOM 3640 O O . TYR A 1 431 ? 4.974 -2.230 -39.787 1.00 89.62 431 TYR A O 1
ATOM 3648 N N . ASN A 1 432 ? 6.499 -1.270 -41.121 1.00 91.69 432 ASN A N 1
ATOM 3649 C CA . ASN A 1 432 ? 6.902 -2.518 -41.776 1.00 91.69 432 ASN A CA 1
ATOM 3650 C C . ASN A 1 432 ? 7.449 -3.553 -40.782 1.00 91.69 432 ASN A C 1
ATOM 3652 O O . ASN A 1 432 ? 7.208 -4.745 -40.942 1.00 91.69 432 ASN A O 1
ATOM 3656 N N . TRP A 1 433 ? 8.185 -3.105 -39.761 1.00 92.81 433 TRP A N 1
ATOM 3657 C CA . TRP A 1 433 ? 8.710 -3.989 -38.721 1.00 92.81 433 TRP A CA 1
ATOM 3658 C C . TRP A 1 433 ? 7.616 -4.410 -37.750 1.00 92.81 433 TRP A C 1
ATOM 3660 O O . TRP A 1 433 ? 7.545 -5.577 -37.380 1.00 92.81 433 TRP A O 1
ATOM 3670 N N . LEU A 1 434 ? 6.720 -3.491 -37.385 1.00 90.38 434 LEU A N 1
ATOM 3671 C CA . LEU A 1 434 ? 5.565 -3.832 -36.560 1.00 90.38 434 LEU A CA 1
ATOM 3672 C C . LEU A 1 434 ? 4.673 -4.882 -37.245 1.00 90.38 434 LEU A C 1
ATOM 3674 O O . LEU A 1 434 ? 4.319 -5.874 -36.617 1.00 90.38 434 LEU A O 1
ATOM 3678 N N . ASP A 1 435 ? 4.366 -4.712 -38.531 1.00 92.12 435 ASP A N 1
ATOM 3679 C CA . ASP A 1 435 ? 3.581 -5.679 -39.310 1.00 92.12 435 ASP A CA 1
ATOM 3680 C C . ASP A 1 435 ? 4.261 -7.055 -39.349 1.00 92.12 435 ASP A C 1
ATOM 3682 O O . ASP A 1 435 ? 3.616 -8.082 -39.138 1.00 92.12 435 ASP A O 1
ATOM 3686 N N . LEU A 1 436 ? 5.586 -7.079 -39.518 1.00 92.81 436 LEU A N 1
ATOM 3687 C CA . LEU A 1 436 ? 6.350 -8.319 -39.575 1.00 92.81 436 LEU A CA 1
ATOM 3688 C C . LEU A 1 436 ? 6.342 -9.097 -38.247 1.00 92.81 436 LEU A C 1
ATOM 3690 O O . LEU A 1 436 ? 6.288 -10.320 -38.259 1.00 92.81 436 LEU A O 1
ATOM 3694 N N . PHE A 1 437 ? 6.375 -8.403 -37.106 1.00 92.88 437 PHE A N 1
ATOM 3695 C CA . PHE A 1 437 ? 6.354 -9.008 -35.764 1.00 92.88 437 PHE A CA 1
ATOM 3696 C C . PHE A 1 437 ? 4.933 -9.196 -35.190 1.00 92.88 437 PHE A C 1
ATOM 3698 O O . PHE A 1 437 ? 4.764 -9.657 -34.051 1.00 92.88 437 PHE A O 1
ATOM 3705 N N . GLU A 1 438 ? 3.895 -8.834 -35.946 1.00 90.12 438 GLU A N 1
ATOM 3706 C CA . GLU A 1 438 ? 2.493 -8.976 -35.544 1.00 90.12 438 GLU A CA 1
ATOM 3707 C C . GLU A 1 438 ? 2.068 -10.445 -35.458 1.00 90.12 438 GLU A C 1
ATOM 3709 O O . GLU A 1 438 ? 1.386 -10.851 -34.506 1.00 90.12 438 GLU A O 1
ATOM 3714 N N . ASP A 1 439 ? 2.534 -11.243 -36.412 1.00 91.69 439 ASP A N 1
ATOM 3715 C CA . ASP A 1 439 ? 2.143 -12.629 -36.605 1.00 91.69 439 ASP A CA 1
ATOM 3716 C C . ASP A 1 439 ? 3.361 -13.525 -36.863 1.00 91.69 439 ASP A C 1
ATOM 3718 O O . ASP A 1 439 ? 4.372 -13.087 -37.415 1.00 91.69 439 ASP A O 1
ATOM 3722 N N . LYS A 1 440 ? 3.270 -14.782 -36.420 1.00 93.31 440 LYS A N 1
ATOM 3723 C CA . LYS A 1 440 ? 4.379 -15.732 -36.503 1.00 93.31 440 LYS A CA 1
ATOM 3724 C C . LYS A 1 440 ? 4.703 -16.090 -37.953 1.00 93.31 440 LYS A C 1
ATOM 3726 O O . LYS A 1 440 ? 5.875 -16.075 -38.313 1.00 93.31 440 LYS A O 1
ATOM 3731 N N . GLU A 1 441 ? 3.691 -16.326 -38.786 1.00 94.19 441 GLU A N 1
ATOM 3732 C CA . GLU A 1 441 ? 3.878 -16.677 -40.199 1.00 94.19 441 GLU A CA 1
ATOM 3733 C C . GLU A 1 441 ? 4.487 -15.500 -40.969 1.00 94.19 441 GLU A C 1
ATOM 3735 O O . GLU A 1 441 ? 5.403 -15.680 -41.778 1.00 94.19 441 GLU A O 1
ATOM 3740 N N . LYS A 1 442 ? 4.035 -14.270 -40.671 1.00 94.12 442 LYS A N 1
ATOM 3741 C CA . LYS A 1 442 ? 4.655 -13.052 -41.215 1.00 94.12 442 LYS A CA 1
ATOM 3742 C C . LYS A 1 442 ? 6.139 -13.004 -40.856 1.00 94.12 442 LYS A C 1
ATOM 3744 O O . LYS A 1 442 ? 6.963 -12.862 -41.761 1.00 94.12 442 LYS A O 1
ATOM 3749 N N . LEU A 1 443 ? 6.491 -13.175 -39.579 1.00 93.56 443 LEU A N 1
ATOM 3750 C CA . LEU A 1 443 ? 7.883 -13.112 -39.135 1.00 93.56 443 LEU A CA 1
ATOM 3751 C C . LEU A 1 443 ? 8.755 -14.184 -39.796 1.00 93.56 443 LEU A C 1
ATOM 3753 O O . LEU A 1 443 ? 9.841 -13.868 -40.281 1.00 93.56 443 LEU A O 1
ATOM 3757 N N . GLU A 1 444 ? 8.270 -15.425 -39.850 1.00 93.06 444 GLU A N 1
ATOM 3758 C CA . GLU A 1 444 ? 8.950 -16.543 -40.510 1.00 93.06 444 GLU A CA 1
ATOM 3759 C C . GLU A 1 444 ? 9.202 -16.242 -41.993 1.00 93.06 444 GLU A C 1
ATOM 3761 O O . GLU A 1 444 ? 10.310 -16.444 -42.487 1.00 93.06 444 GLU A O 1
ATOM 3766 N N . SER A 1 445 ? 8.227 -15.655 -42.695 1.00 93.31 445 SER A N 1
ATOM 3767 C CA . SER A 1 445 ? 8.386 -15.276 -44.106 1.00 93.31 445 SER A CA 1
ATOM 3768 C C . SER A 1 445 ? 9.427 -14.168 -44.334 1.00 93.31 445 SER A C 1
ATOM 3770 O O . SER A 1 445 ? 10.063 -14.116 -45.389 1.00 93.31 445 SER A O 1
ATOM 3772 N N . GLY A 1 446 ? 9.634 -13.287 -43.349 1.00 92.69 446 GLY A N 1
ATOM 3773 C CA . GLY A 1 446 ? 10.599 -12.187 -43.420 1.00 92.69 446 GLY A CA 1
ATOM 3774 C C . GLY A 1 446 ? 11.936 -12.458 -42.733 1.00 92.69 446 GLY A C 1
ATOM 3775 O O . GLY A 1 446 ? 12.789 -11.562 -42.714 1.00 92.69 446 GLY A O 1
ATOM 3776 N N . ILE A 1 447 ? 12.160 -13.659 -42.187 1.00 91.12 447 ILE A N 1
ATOM 3777 C CA . ILE A 1 447 ? 13.341 -13.942 -41.362 1.00 91.12 447 ILE A CA 1
ATOM 3778 C C . ILE A 1 447 ? 14.650 -13.802 -42.140 1.00 91.12 447 ILE A C 1
ATOM 3780 O O . ILE A 1 447 ? 15.629 -13.296 -41.598 1.00 91.12 447 ILE A O 1
ATOM 3784 N N . SER A 1 448 ? 14.668 -14.151 -43.432 1.00 88.25 448 SER A N 1
ATOM 3785 C CA . SER A 1 448 ? 15.856 -13.996 -44.281 1.00 88.25 448 SER A CA 1
ATOM 3786 C C . SER A 1 448 ? 16.298 -12.533 -44.383 1.00 88.25 448 SER A C 1
ATOM 3788 O O . SER A 1 448 ? 17.487 -12.241 -44.285 1.00 88.25 448 SER A O 1
ATOM 3790 N N . LYS A 1 449 ? 15.340 -11.602 -44.495 1.00 90.25 449 LYS A N 1
ATOM 3791 C CA . LYS A 1 449 ? 15.612 -10.158 -44.539 1.00 90.25 449 LYS A CA 1
ATOM 3792 C C . LYS A 1 449 ? 16.110 -9.641 -43.189 1.00 90.25 449 LYS A C 1
ATOM 3794 O O . LYS A 1 449 ? 17.054 -8.857 -43.135 1.00 90.25 449 LYS A O 1
ATOM 3799 N N . ILE A 1 450 ? 15.481 -10.077 -42.096 1.00 89.06 450 ILE A N 1
ATOM 3800 C CA . ILE A 1 450 ? 15.923 -9.742 -40.733 1.00 89.06 450 ILE A CA 1
ATOM 3801 C C . ILE A 1 450 ? 17.357 -10.214 -40.508 1.00 89.06 450 ILE A C 1
ATOM 3803 O O . ILE A 1 450 ? 18.180 -9.483 -39.958 1.00 89.06 450 ILE A O 1
ATOM 3807 N N . ARG A 1 451 ? 17.652 -11.432 -40.948 1.00 87.38 451 ARG A N 1
ATOM 3808 C CA . ARG A 1 451 ? 18.955 -12.047 -40.794 1.00 87.38 451 ARG A CA 1
ATOM 3809 C C . ARG A 1 451 ? 20.042 -11.288 -41.541 1.00 87.38 451 ARG A C 1
ATOM 3811 O O . ARG A 1 451 ? 21.053 -10.965 -40.929 1.00 87.38 451 ARG A O 1
ATOM 3818 N N . GLU A 1 452 ? 19.809 -10.944 -42.805 1.00 87.19 452 GLU A N 1
ATOM 3819 C CA . GLU A 1 452 ? 20.734 -10.123 -43.595 1.00 87.19 452 GLU A CA 1
ATOM 3820 C C . GLU A 1 452 ? 21.041 -8.791 -42.888 1.00 87.19 452 GLU A C 1
ATOM 3822 O O . GLU A 1 452 ? 22.194 -8.375 -42.783 1.00 87.19 452 GLU A O 1
ATOM 3827 N N . LEU A 1 453 ? 20.019 -8.138 -42.327 1.00 86.88 453 LEU A N 1
ATOM 3828 C CA . LEU A 1 453 ? 20.201 -6.897 -41.574 1.00 86.88 453 LEU A CA 1
ATOM 3829 C C . LEU A 1 453 ? 21.014 -7.105 -40.295 1.00 86.88 453 LEU A C 1
ATOM 3831 O O . LEU A 1 453 ? 21.951 -6.350 -40.046 1.00 86.88 453 LEU A O 1
ATOM 3835 N N . ILE A 1 454 ? 20.700 -8.129 -39.499 1.00 84.62 454 ILE A N 1
ATOM 3836 C CA . ILE A 1 454 ? 21.464 -8.451 -38.288 1.00 84.62 454 ILE A CA 1
ATOM 3837 C C . ILE A 1 454 ? 22.924 -8.744 -38.638 1.00 84.62 454 ILE A C 1
ATOM 3839 O O . ILE A 1 454 ? 23.817 -8.215 -37.982 1.00 84.62 454 ILE A O 1
ATOM 3843 N N . GLU A 1 455 ? 23.190 -9.518 -39.686 1.00 82.81 455 GLU A N 1
ATOM 3844 C CA . GLU A 1 455 ? 24.549 -9.818 -40.150 1.00 82.81 455 GLU A CA 1
ATOM 3845 C C . GLU A 1 455 ? 25.286 -8.547 -40.603 1.00 82.81 455 GLU A C 1
ATOM 3847 O O . GLU A 1 455 ? 26.445 -8.343 -40.238 1.00 82.81 455 GLU A O 1
ATOM 3852 N N . ASN A 1 456 ? 24.601 -7.616 -41.273 1.00 84.88 456 ASN A N 1
ATOM 3853 C CA . ASN A 1 456 ? 25.158 -6.301 -41.611 1.00 84.88 456 ASN A CA 1
ATOM 3854 C C . ASN A 1 456 ? 25.512 -5.456 -40.370 1.00 84.88 456 ASN A C 1
ATOM 3856 O O . ASN A 1 456 ? 26.416 -4.612 -40.413 1.00 84.88 456 ASN A O 1
ATOM 3860 N N . TYR A 1 457 ? 24.814 -5.651 -39.248 1.00 81.62 457 TYR A N 1
ATOM 3861 C CA . TYR A 1 457 ? 25.099 -4.950 -37.995 1.00 81.62 457 TYR A CA 1
ATOM 3862 C C . TYR A 1 457 ? 26.189 -5.628 -37.160 1.00 81.62 457 TYR A C 1
ATOM 3864 O O . TYR A 1 457 ? 27.045 -4.941 -36.592 1.00 81.62 457 TYR A O 1
ATOM 3872 N N . LEU A 1 458 ? 26.155 -6.956 -37.066 1.00 75.44 458 LEU A N 1
ATOM 3873 C CA . LEU A 1 458 ? 26.964 -7.741 -36.135 1.00 75.44 458 LEU A CA 1
ATOM 3874 C C . LEU A 1 458 ? 28.236 -8.311 -36.772 1.00 75.44 458 LEU A C 1
ATOM 3876 O O . LEU A 1 458 ? 29.223 -8.508 -36.054 1.00 75.44 458 LEU A O 1
ATOM 3880 N N . GLY A 1 459 ? 28.267 -8.469 -38.095 1.00 78.44 459 GLY A N 1
ATOM 3881 C CA . GLY A 1 459 ? 29.235 -9.303 -38.806 1.00 78.44 459 GLY A CA 1
ATOM 3882 C C . GLY A 1 459 ? 28.871 -10.787 -38.701 1.00 78.44 459 GLY A C 1
ATOM 3883 O O . GLY A 1 459 ? 27.728 -11.129 -38.405 1.00 78.44 459 GLY A O 1
ATOM 3884 N N . GLU A 1 460 ? 29.846 -11.673 -38.910 1.00 70.19 460 GLU A N 1
ATOM 3885 C CA . GLU A 1 460 ? 29.668 -13.104 -38.636 1.00 70.19 460 GLU A CA 1
ATOM 3886 C C . GLU A 1 460 ? 29.484 -13.354 -37.131 1.00 70.19 460 GLU A C 1
ATOM 3888 O O . GLU A 1 460 ? 30.249 -12.845 -36.307 1.00 70.19 460 GLU A O 1
ATOM 3893 N N . TYR A 1 461 ? 28.466 -14.141 -36.782 1.00 74.00 461 TYR A N 1
ATOM 3894 C CA . TYR A 1 461 ? 28.184 -14.591 -35.420 1.00 74.00 461 TYR A CA 1
ATOM 3895 C C . TYR A 1 461 ? 27.604 -16.017 -35.437 1.00 74.00 461 TYR A C 1
ATOM 3897 O O . TYR A 1 461 ? 27.032 -16.452 -36.439 1.00 74.00 461 TYR A O 1
ATOM 3905 N N . SER A 1 462 ? 27.750 -16.727 -34.321 1.00 69.31 462 SER A N 1
ATOM 3906 C CA . SER A 1 462 ? 27.152 -18.036 -34.021 1.00 69.31 462 SER A CA 1
ATOM 3907 C C . SER A 1 462 ? 26.232 -17.910 -32.808 1.00 69.31 462 SER A C 1
ATOM 3909 O O . SER A 1 462 ? 26.442 -17.040 -31.952 1.00 69.31 462 SER A O 1
ATOM 3911 N N . PHE A 1 463 ? 25.208 -18.764 -32.736 1.00 72.94 463 PHE A N 1
ATOM 3912 C CA . PHE A 1 463 ? 24.471 -18.952 -31.491 1.00 72.94 463 PHE A CA 1
ATOM 3913 C C . PHE A 1 463 ? 25.202 -19.964 -30.612 1.00 72.94 463 PHE A C 1
ATOM 3915 O O . PHE A 1 463 ? 25.586 -21.032 -31.086 1.00 72.94 463 PHE A O 1
ATOM 3922 N N . ASP A 1 464 ? 25.350 -19.610 -29.340 1.00 67.88 464 ASP A N 1
ATOM 3923 C CA . ASP A 1 464 ? 25.845 -20.454 -28.262 1.00 67.88 464 ASP A CA 1
ATOM 3924 C C . ASP A 1 464 ? 25.026 -21.752 -28.190 1.00 67.88 464 ASP A C 1
ATOM 3926 O O . ASP A 1 464 ? 23.789 -21.739 -28.229 1.00 67.88 464 ASP A O 1
ATOM 3930 N N . ASP A 1 465 ? 25.737 -22.870 -28.048 1.00 63.03 465 ASP A N 1
ATOM 3931 C CA . ASP A 1 465 ? 25.193 -24.217 -27.898 1.00 63.03 465 ASP A CA 1
ATOM 3932 C C . ASP A 1 465 ? 24.178 -24.311 -26.736 1.00 63.03 465 ASP A C 1
ATOM 3934 O O . ASP A 1 465 ? 23.243 -25.115 -26.787 1.00 63.03 465 ASP A O 1
ATOM 3938 N N . THR A 1 466 ? 24.279 -23.435 -25.722 1.00 60.75 466 THR A N 1
ATOM 3939 C CA . THR A 1 466 ? 23.310 -23.348 -24.608 1.00 60.75 466 THR A CA 1
ATOM 3940 C C . THR A 1 466 ? 21.885 -22.981 -25.035 1.00 60.75 466 THR A C 1
ATOM 3942 O O . THR A 1 466 ? 20.942 -23.176 -24.265 1.00 60.75 466 THR A O 1
ATOM 3945 N N . LEU A 1 467 ? 21.685 -22.456 -26.248 1.00 61.34 467 LEU A N 1
ATOM 3946 C CA . LEU A 1 467 ? 20.354 -22.181 -26.789 1.00 61.34 467 LEU A CA 1
ATOM 3947 C C . LEU A 1 467 ? 19.573 -23.471 -27.096 1.00 61.34 467 LEU A C 1
ATOM 3949 O O . LEU A 1 467 ? 18.340 -23.441 -27.072 1.00 61.34 467 LEU A O 1
ATOM 3953 N N . PHE A 1 468 ? 20.276 -24.570 -27.383 1.00 59.78 468 PHE A N 1
ATOM 3954 C CA . PHE A 1 468 ? 19.701 -25.768 -27.992 1.00 59.78 468 PHE A CA 1
ATOM 3955 C C . PHE A 1 468 ? 19.392 -26.908 -27.010 1.00 59.78 468 PHE A C 1
ATOM 3957 O O . PHE A 1 468 ? 18.859 -27.920 -27.455 1.00 59.78 468 PHE A O 1
ATOM 3964 N N . ASP A 1 469 ? 19.718 -26.786 -25.715 1.00 55.47 469 ASP A N 1
ATOM 3965 C CA . ASP A 1 469 ? 19.666 -27.903 -24.744 1.00 55.47 469 ASP A CA 1
ATOM 3966 C C . ASP A 1 469 ? 20.328 -29.197 -25.291 1.00 55.47 469 ASP A C 1
ATOM 3968 O O . ASP A 1 469 ? 19.928 -30.316 -24.967 1.00 55.47 469 ASP A O 1
ATOM 3972 N N . LEU A 1 470 ? 21.337 -29.062 -26.162 1.00 49.50 470 LEU A N 1
ATOM 3973 C CA . LEU A 1 470 ? 22.025 -30.181 -26.807 1.00 49.50 470 LEU A CA 1
ATOM 3974 C C . LEU A 1 470 ? 23.382 -30.414 -26.133 1.00 49.50 470 LEU A C 1
ATOM 3976 O O . LEU A 1 470 ? 24.245 -29.544 -26.133 1.00 49.50 470 LEU A O 1
ATOM 3980 N N . GLU A 1 471 ? 23.604 -31.629 -25.621 1.00 44.06 471 GLU A N 1
ATOM 3981 C CA . GLU A 1 471 ? 24.888 -32.095 -25.052 1.00 44.06 471 GLU A CA 1
ATOM 3982 C C . GLU A 1 471 ? 26.037 -32.207 -26.078 1.00 44.06 471 GLU A C 1
ATOM 3984 O O . GLU A 1 471 ? 27.150 -32.604 -25.732 1.00 44.06 471 GLU A O 1
ATOM 3989 N N . TYR A 1 472 ? 25.805 -31.857 -27.342 1.00 44.88 472 TYR A N 1
ATOM 3990 C CA . TYR A 1 472 ? 26.788 -32.005 -28.407 1.00 44.88 472 TYR A CA 1
ATOM 3991 C C . TYR A 1 472 ? 27.247 -30.645 -28.917 1.00 44.88 472 TYR A C 1
ATOM 3993 O O . TYR A 1 472 ? 26.561 -30.013 -29.715 1.00 44.88 472 TYR A O 1
ATOM 4001 N N . SER A 1 473 ? 28.445 -30.239 -28.486 1.00 44.06 473 SER A N 1
ATOM 4002 C CA . SER A 1 473 ? 29.135 -29.083 -29.053 1.00 44.06 473 SER A CA 1
ATOM 4003 C C . SER A 1 473 ? 29.476 -29.356 -30.516 1.00 44.06 473 SER A C 1
ATOM 4005 O O . SER A 1 473 ? 30.280 -30.251 -30.811 1.00 44.06 473 SER A O 1
ATOM 4007 N N . LEU A 1 474 ? 28.903 -28.584 -31.430 1.00 50.53 474 LEU A N 1
ATOM 4008 C CA . LEU A 1 474 ? 29.211 -28.659 -32.855 1.00 50.53 474 LEU A CA 1
ATOM 4009 C C . LEU A 1 474 ? 30.384 -27.720 -33.157 1.00 50.53 474 LEU A C 1
ATOM 4011 O O . LEU A 1 474 ? 30.226 -26.596 -33.621 1.00 50.53 474 LEU A O 1
ATOM 4015 N N . LYS A 1 475 ? 31.597 -28.187 -32.841 1.00 49.59 475 LYS A N 1
ATOM 4016 C CA . LYS A 1 475 ? 32.854 -27.501 -33.176 1.00 49.59 475 LYS A CA 1
ATOM 4017 C C . LYS A 1 475 ? 33.351 -27.942 -34.552 1.00 49.59 475 LYS A C 1
ATOM 4019 O O . LYS A 1 475 ? 34.332 -28.679 -34.647 1.00 49.59 475 LYS A O 1
ATOM 4024 N N . GLY A 1 476 ? 32.670 -27.504 -35.604 1.00 52.97 476 GLY A N 1
ATOM 4025 C CA . GLY A 1 476 ? 33.152 -27.614 -36.978 1.00 52.97 476 GLY A CA 1
ATOM 4026 C C . GLY A 1 476 ? 33.356 -26.236 -37.607 1.00 52.97 476 GLY A C 1
ATOM 4027 O O . GLY A 1 476 ? 32.519 -25.347 -37.478 1.00 52.97 476 GLY A O 1
ATOM 4028 N N . ASP A 1 477 ? 34.472 -26.051 -38.316 1.00 57.66 477 ASP A N 1
ATOM 4029 C CA . ASP A 1 477 ? 34.764 -24.851 -39.120 1.00 57.66 477 ASP A CA 1
ATOM 4030 C C . ASP A 1 477 ? 33.957 -24.797 -40.440 1.00 57.66 477 ASP A C 1
ATOM 4032 O O . ASP A 1 477 ? 34.234 -23.972 -41.312 1.00 57.66 477 ASP A O 1
ATOM 4036 N N . ASP A 1 478 ? 32.950 -25.662 -40.607 1.00 73.19 478 ASP A N 1
ATOM 4037 C CA . ASP A 1 478 ? 32.142 -25.744 -41.821 1.00 73.19 478 ASP A CA 1
ATOM 4038 C C . ASP A 1 478 ? 31.100 -24.611 -41.877 1.00 73.19 478 ASP A C 1
ATOM 4040 O O . ASP A 1 478 ? 30.254 -24.439 -40.993 1.00 73.19 478 ASP A O 1
ATOM 4044 N N . LEU A 1 479 ? 31.144 -23.835 -42.960 1.00 72.38 479 LEU A N 1
ATOM 4045 C CA . LEU A 1 479 ? 30.195 -22.764 -43.259 1.00 72.38 479 LEU A CA 1
ATOM 4046 C C . LEU A 1 479 ? 28.744 -23.280 -43.265 1.00 72.38 479 LEU A C 1
ATOM 4048 O O . LEU A 1 479 ? 27.844 -22.582 -42.798 1.00 72.38 479 LEU A O 1
ATOM 4052 N N . ALA A 1 480 ? 28.514 -24.506 -43.752 1.00 76.75 480 ALA A N 1
ATOM 4053 C CA . ALA A 1 480 ? 27.185 -25.120 -43.798 1.00 76.75 480 ALA A CA 1
ATOM 4054 C C . ALA A 1 480 ? 26.642 -25.454 -42.397 1.00 76.75 480 ALA A C 1
ATOM 4056 O O . ALA A 1 480 ? 25.437 -25.388 -42.147 1.00 76.75 480 ALA A O 1
ATOM 4057 N N . GLU A 1 481 ? 27.528 -25.780 -41.462 1.00 74.81 481 GLU A N 1
ATOM 4058 C CA . GLU A 1 481 ? 27.171 -26.091 -40.082 1.00 74.81 481 GLU A CA 1
ATOM 4059 C C . GLU A 1 481 ? 26.836 -24.818 -39.296 1.00 74.81 481 GLU A C 1
ATOM 4061 O O . GLU A 1 481 ? 25.812 -24.767 -38.610 1.00 74.81 481 GLU A O 1
ATOM 4066 N N . LYS A 1 482 ? 27.613 -23.745 -39.497 1.00 71.50 482 LYS A N 1
ATOM 4067 C CA . LYS A 1 482 ? 27.302 -22.402 -38.971 1.00 71.50 482 LYS A CA 1
ATOM 4068 C C . LYS A 1 482 ? 25.973 -21.872 -39.506 1.00 71.50 482 LYS A C 1
ATOM 4070 O O . LYS A 1 482 ? 25.203 -21.256 -38.772 1.00 71.50 482 LYS A O 1
ATOM 4075 N N . GLU A 1 483 ? 25.673 -22.130 -40.775 1.00 77.25 483 GLU A N 1
ATOM 4076 C CA . GLU A 1 483 ? 24.391 -21.787 -41.392 1.00 77.25 483 GLU A CA 1
ATOM 4077 C C . GLU A 1 483 ? 23.215 -22.498 -40.720 1.00 77.25 483 GLU A C 1
ATOM 4079 O O . GLU A 1 483 ? 22.215 -21.869 -40.366 1.00 77.25 483 GLU A O 1
ATOM 4084 N N . LYS A 1 484 ? 23.365 -23.803 -40.484 1.00 81.19 484 LYS A N 1
ATOM 4085 C CA . LYS A 1 484 ? 22.365 -24.624 -39.802 1.00 81.19 484 LYS A CA 1
ATOM 4086 C C . LYS A 1 484 ? 22.161 -24.188 -38.348 1.00 81.19 484 LYS A C 1
ATOM 4088 O O . LYS A 1 484 ? 21.018 -24.073 -37.913 1.00 81.19 484 LYS A O 1
ATOM 4093 N N . ASN A 1 485 ? 23.241 -23.904 -37.614 1.00 81.06 485 ASN A N 1
ATOM 4094 C CA . ASN A 1 485 ? 23.177 -23.363 -36.251 1.00 81.06 485 ASN A CA 1
ATOM 4095 C C . ASN A 1 485 ? 22.410 -22.028 -36.220 1.00 81.06 485 ASN A C 1
ATOM 4097 O O . ASN A 1 485 ? 21.496 -21.871 -35.411 1.00 81.06 485 ASN A O 1
ATOM 4101 N N . ARG A 1 486 ? 22.699 -21.109 -37.152 1.00 79.75 486 ARG A N 1
ATOM 4102 C CA . ARG A 1 486 ? 21.981 -19.829 -37.268 1.00 79.75 486 ARG A CA 1
ATOM 4103 C C . ARG A 1 486 ? 20.495 -20.015 -37.548 1.00 79.75 486 ARG A C 1
ATOM 4105 O O . ARG A 1 486 ? 19.685 -19.405 -36.856 1.00 79.75 486 ARG A O 1
ATOM 4112 N N . SER A 1 487 ? 20.139 -20.855 -38.520 1.00 83.81 487 SER A N 1
ATOM 4113 C CA . SER A 1 487 ? 18.734 -21.139 -38.841 1.00 83.81 487 SER A CA 1
ATOM 4114 C C . SER A 1 487 ? 17.988 -21.671 -37.618 1.00 83.81 487 SER A C 1
ATOM 4116 O O . SER A 1 487 ? 17.007 -21.068 -37.193 1.00 83.81 487 SER A O 1
ATOM 4118 N N . ASN A 1 488 ? 18.523 -22.719 -36.984 1.00 85.19 488 ASN A N 1
ATOM 4119 C CA . ASN A 1 488 ? 17.903 -23.315 -35.803 1.00 85.19 488 ASN A CA 1
ATOM 4120 C C . ASN A 1 488 ? 17.786 -22.305 -34.648 1.00 85.19 488 ASN A C 1
ATOM 4122 O O . ASN A 1 488 ? 16.811 -22.320 -33.899 1.00 85.19 488 ASN A O 1
ATOM 4126 N N . GLY A 1 489 ? 18.785 -21.435 -34.473 1.00 85.44 489 GLY A N 1
ATOM 4127 C CA . GLY A 1 489 ? 18.760 -20.430 -33.418 1.00 85.44 489 GLY A CA 1
ATOM 4128 C C . GLY A 1 489 ? 17.672 -19.381 -33.635 1.00 85.44 489 GLY A C 1
ATOM 4129 O O . GLY A 1 489 ? 16.959 -19.043 -32.690 1.00 85.44 489 GLY A O 1
ATOM 4130 N N . TYR A 1 490 ? 17.475 -18.924 -34.875 1.00 88.25 490 TYR A N 1
ATOM 4131 C CA . TYR A 1 490 ? 16.351 -18.052 -35.213 1.00 88.25 490 TYR A CA 1
ATOM 4132 C C . TYR A 1 490 ? 15.004 -18.733 -34.998 1.00 88.25 490 TYR A C 1
ATOM 4134 O O . TYR A 1 490 ? 14.130 -18.102 -34.409 1.00 88.25 490 TYR A O 1
ATOM 4142 N N . ASP A 1 491 ? 14.850 -20.002 -35.378 1.00 89.06 491 ASP A N 1
ATOM 4143 C CA . ASP A 1 491 ? 13.608 -20.749 -35.148 1.00 89.06 491 ASP A CA 1
ATOM 4144 C C . ASP A 1 491 ? 13.268 -20.796 -33.648 1.00 89.06 491 ASP A C 1
ATOM 4146 O O . ASP A 1 491 ? 12.157 -20.458 -33.239 1.00 89.06 491 ASP A O 1
ATOM 4150 N N . ILE A 1 492 ? 14.253 -21.096 -32.790 1.00 87.81 492 ILE A N 1
ATOM 4151 C CA . ILE A 1 492 ? 14.074 -21.085 -31.328 1.00 87.81 492 ILE A CA 1
ATOM 4152 C C . ILE A 1 492 ? 13.724 -19.685 -30.817 1.00 87.81 492 ILE A C 1
ATOM 4154 O O . ILE A 1 492 ? 12.898 -19.545 -29.912 1.00 87.81 492 ILE A O 1
ATOM 4158 N N . ILE A 1 493 ? 14.357 -18.640 -31.351 1.00 88.50 493 ILE A N 1
ATOM 4159 C CA . ILE A 1 493 ? 14.060 -17.260 -30.965 1.00 88.50 493 ILE A CA 1
ATOM 4160 C C . ILE A 1 493 ? 12.630 -16.887 -31.365 1.00 88.50 493 ILE A C 1
ATOM 4162 O O . ILE A 1 493 ? 11.914 -16.334 -30.531 1.00 88.50 493 ILE A O 1
ATOM 4166 N N . ILE A 1 494 ? 12.200 -17.205 -32.589 1.00 91.19 494 ILE A N 1
ATOM 4167 C CA . ILE A 1 494 ? 10.834 -16.968 -33.074 1.00 91.19 494 ILE A CA 1
ATOM 4168 C C . ILE A 1 494 ? 9.835 -17.676 -32.157 1.00 91.19 494 ILE A C 1
ATOM 4170 O O . ILE A 1 494 ? 8.909 -17.039 -31.653 1.00 91.19 494 ILE A O 1
ATOM 4174 N N . GLU A 1 495 ? 10.058 -18.956 -31.850 1.00 89.62 495 GLU A N 1
ATOM 4175 C CA . GLU A 1 495 ? 9.213 -19.684 -30.900 1.00 89.62 495 GLU A CA 1
ATOM 4176 C C . GLU A 1 495 ? 9.162 -18.979 -29.538 1.00 89.62 495 GLU A C 1
ATOM 4178 O O . GLU A 1 495 ? 8.082 -18.739 -28.997 1.00 89.62 495 GLU A O 1
ATOM 4183 N N . LYS A 1 496 ? 10.314 -18.571 -28.994 1.00 86.50 496 LYS A N 1
ATOM 4184 C CA . LYS A 1 496 ? 10.401 -17.921 -27.677 1.00 86.50 496 LYS A CA 1
ATOM 4185 C C . LYS A 1 496 ? 9.727 -16.550 -27.619 1.00 86.50 496 LYS A C 1
ATOM 4187 O O . LYS A 1 496 ? 9.140 -16.236 -26.589 1.00 86.50 496 LYS A O 1
ATOM 4192 N N . ILE A 1 497 ? 9.794 -15.719 -28.663 1.00 87.94 497 ILE A N 1
ATOM 4193 C CA . ILE A 1 497 ? 9.148 -14.391 -28.628 1.00 87.94 497 ILE A CA 1
ATOM 4194 C C . ILE A 1 497 ? 7.630 -14.468 -28.819 1.00 87.94 497 ILE A C 1
ATOM 4196 O O . ILE A 1 497 ? 6.911 -13.584 -28.352 1.00 87.94 497 ILE A O 1
ATOM 4200 N N . PHE A 1 498 ? 7.127 -15.510 -29.488 1.00 86.31 498 PHE A N 1
ATOM 4201 C CA . PHE A 1 498 ? 5.688 -15.760 -29.609 1.00 86.31 498 PHE A CA 1
ATOM 4202 C C . PHE A 1 498 ? 5.119 -16.566 -28.434 1.00 86.31 498 PHE A C 1
ATOM 4204 O O . PHE A 1 498 ? 3.905 -16.536 -28.210 1.00 86.31 498 PHE A O 1
ATOM 4211 N N . GLN A 1 499 ? 5.972 -17.209 -27.630 1.00 83.00 499 GLN A N 1
ATOM 4212 C CA . GLN A 1 499 ? 5.606 -17.709 -26.309 1.00 83.00 499 GLN A CA 1
ATOM 4213 C C . GLN A 1 499 ? 5.343 -16.535 -25.363 1.00 83.00 499 GLN A C 1
ATOM 4215 O O . GLN A 1 499 ? 6.248 -15.889 -24.838 1.00 83.00 499 GLN A O 1
ATOM 4220 N N . ASP A 1 500 ? 4.067 -16.264 -25.108 1.00 71.62 500 ASP A N 1
ATOM 4221 C CA . ASP A 1 500 ? 3.691 -15.307 -24.079 1.00 71.62 500 ASP A CA 1
ATOM 4222 C C . ASP A 1 500 ? 4.079 -15.867 -22.708 1.00 71.62 500 ASP A C 1
ATOM 4224 O O . ASP A 1 500 ? 3.448 -16.798 -22.211 1.00 71.62 500 ASP A O 1
ATOM 4228 N N . LEU A 1 501 ? 5.104 -15.299 -22.077 1.00 68.75 501 LEU A N 1
ATOM 4229 C CA . LEU A 1 501 ? 5.559 -15.702 -20.743 1.00 68.75 501 LEU A CA 1
ATOM 4230 C C . LEU A 1 501 ? 4.415 -15.670 -19.715 1.00 68.75 501 LEU A C 1
ATOM 4232 O O . LEU A 1 501 ? 4.399 -16.495 -18.798 1.00 68.75 501 LEU A O 1
ATOM 4236 N N . LEU A 1 502 ? 3.426 -14.778 -19.891 1.00 69.50 502 LEU A N 1
ATOM 4237 C CA . LEU A 1 502 ? 2.235 -14.751 -19.040 1.00 69.50 502 LEU A CA 1
ATOM 4238 C C . LEU A 1 502 ? 1.207 -15.817 -19.335 1.00 69.50 502 LEU A C 1
ATOM 4240 O O . LEU A 1 502 ? 0.406 -16.074 -18.449 1.00 69.50 502 LEU A O 1
ATOM 4244 N N . SER A 1 503 ? 1.236 -16.475 -20.491 1.00 72.12 503 SER A N 1
ATOM 4245 C CA . SER A 1 503 ? 0.313 -17.581 -20.770 1.00 72.12 503 SER A CA 1
ATOM 4246 C C . SER A 1 503 ? 0.424 -18.682 -19.715 1.00 72.12 503 SER A C 1
ATOM 4248 O O . SER A 1 503 ? -0.592 -19.221 -19.291 1.00 72.12 503 SER A O 1
ATOM 4250 N N . SER A 1 504 ? 1.636 -18.929 -19.203 1.00 74.38 504 SER A N 1
ATOM 4251 C CA . SER A 1 504 ? 1.879 -19.851 -18.084 1.00 74.38 504 SER A CA 1
ATOM 4252 C C . SER A 1 504 ? 1.276 -19.381 -16.754 1.00 74.38 504 SER A C 1
ATOM 4254 O O . SER A 1 504 ? 1.064 -20.190 -15.850 1.00 74.38 504 SER A O 1
ATOM 4256 N N . PHE A 1 505 ? 1.005 -18.077 -16.644 1.00 74.38 505 PHE A N 1
ATOM 4257 C CA . PHE A 1 505 ? 0.378 -17.443 -15.494 1.00 74.38 505 PHE A CA 1
ATOM 4258 C C . PHE A 1 505 ? -1.144 -17.257 -15.645 1.00 74.38 505 PHE A C 1
ATOM 4260 O O . PHE A 1 505 ? -1.819 -16.892 -14.682 1.00 74.38 505 PHE A O 1
ATOM 4267 N N . MET A 1 506 ? -1.697 -17.492 -16.837 1.00 73.69 506 MET A N 1
ATOM 4268 C CA . MET A 1 506 ? -3.130 -17.366 -17.074 1.00 73.69 506 MET A CA 1
ATOM 4269 C C . MET A 1 506 ? -3.856 -18.591 -16.527 1.00 73.69 506 MET A C 1
ATOM 4271 O O . MET A 1 506 ? -3.476 -19.729 -16.799 1.00 73.69 506 MET A O 1
ATOM 4275 N N . ILE A 1 507 ? -4.931 -18.345 -15.782 1.00 75.69 507 ILE A N 1
ATOM 4276 C CA . ILE A 1 507 ? -5.806 -19.411 -15.284 1.00 75.69 507 ILE A CA 1
ATOM 4277 C C . ILE A 1 507 ? -6.746 -19.858 -16.407 1.00 75.69 507 ILE A C 1
ATOM 4279 O O . ILE A 1 507 ? -6.945 -21.056 -16.605 1.00 75.69 507 ILE A O 1
ATOM 4283 N N . ARG A 1 508 ? -7.249 -18.905 -17.203 1.00 77.19 508 ARG A N 1
ATOM 4284 C CA . ARG A 1 508 ? -8.087 -19.166 -18.377 1.00 77.19 508 ARG A CA 1
ATOM 4285 C C . ARG A 1 508 ? -7.619 -18.351 -19.579 1.00 77.19 508 ARG A C 1
ATOM 4287 O O . ARG A 1 508 ? -7.101 -17.244 -19.425 1.00 77.19 508 ARG A O 1
ATOM 4294 N N . LYS A 1 509 ? -7.786 -18.892 -20.791 1.00 71.56 509 LYS A N 1
ATOM 4295 C CA . LYS A 1 509 ? -7.329 -18.226 -22.028 1.00 71.56 509 LYS A CA 1
ATOM 4296 C C . LYS A 1 509 ? -8.136 -16.957 -22.315 1.00 71.56 509 LYS A C 1
ATOM 4298 O O . LYS A 1 509 ? -7.576 -15.972 -22.783 1.00 71.56 509 LYS A O 1
ATOM 4303 N N . GLU A 1 510 ? -9.424 -16.979 -21.996 1.00 75.50 510 GLU A N 1
ATOM 4304 C CA . GLU A 1 510 ? -10.383 -15.882 -22.138 1.00 75.50 510 GLU A CA 1
ATOM 4305 C C . GLU A 1 510 ? -10.105 -14.683 -21.219 1.00 75.50 510 GLU A C 1
ATOM 4307 O O . GLU A 1 510 ? -10.587 -13.579 -21.479 1.00 75.50 510 GLU A O 1
ATOM 4312 N N . ASP A 1 511 ? -9.285 -14.857 -20.180 1.00 78.38 511 ASP A N 1
ATOM 4313 C CA . ASP A 1 511 ? -8.905 -13.754 -19.300 1.00 78.38 511 ASP A CA 1
ATOM 4314 C C . ASP A 1 511 ? -7.847 -12.830 -19.950 1.00 78.38 511 ASP A C 1
ATOM 4316 O O . ASP A 1 511 ? -7.547 -11.744 -19.439 1.00 78.38 511 ASP A O 1
ATOM 4320 N N . PHE A 1 512 ? -7.290 -13.219 -21.105 1.00 77.12 512 PHE A N 1
ATOM 4321 C CA . PHE A 1 512 ? -6.386 -12.376 -21.879 1.00 77.12 512 PHE A CA 1
ATOM 4322 C C . PHE A 1 512 ? -7.146 -11.510 -22.885 1.00 77.12 512 PHE A C 1
ATOM 4324 O O . PHE A 1 512 ? -7.797 -12.021 -23.796 1.00 77.12 512 PHE A O 1
ATOM 4331 N N . ARG A 1 513 ? -7.015 -10.184 -22.757 1.00 79.12 513 ARG A N 1
ATOM 4332 C CA . ARG A 1 513 ? -7.665 -9.223 -23.653 1.00 79.12 513 ARG A CA 1
ATOM 4333 C C . ARG A 1 513 ? -6.642 -8.290 -24.289 1.00 79.12 513 ARG A C 1
ATOM 4335 O O . ARG A 1 513 ? -5.845 -7.648 -23.601 1.00 79.12 513 ARG A O 1
ATOM 4342 N N . LYS A 1 514 ? -6.682 -8.229 -25.619 1.00 77.88 514 LYS A N 1
ATOM 4343 C CA . LYS A 1 514 ? -5.870 -7.331 -26.439 1.00 77.88 514 LYS A CA 1
ATOM 4344 C C . LYS A 1 514 ? -6.736 -6.208 -26.990 1.00 77.88 514 LYS A C 1
ATOM 4346 O O . LYS A 1 514 ? -7.890 -6.443 -27.343 1.00 77.88 514 LYS A O 1
ATOM 4351 N N . PHE A 1 515 ? -6.165 -5.014 -27.053 1.00 81.25 515 PHE A N 1
ATOM 4352 C CA . PHE A 1 515 ? -6.853 -3.800 -27.484 1.00 81.25 515 PHE A CA 1
ATOM 4353 C C . PHE A 1 515 ? -6.031 -3.075 -28.542 1.00 81.25 515 PHE A C 1
ATOM 4355 O O . PHE A 1 515 ? -4.801 -3.102 -28.495 1.00 81.25 515 PHE A O 1
ATOM 4362 N N . LYS A 1 516 ? -6.689 -2.407 -29.487 1.00 78.44 516 LYS A N 1
ATOM 4363 C CA . LYS A 1 516 ? -5.996 -1.633 -30.523 1.00 78.44 516 LYS A CA 1
ATOM 4364 C C . LYS A 1 516 ? -5.574 -0.270 -30.003 1.00 78.44 516 LYS A C 1
ATOM 4366 O O . LYS A 1 516 ? -4.490 0.202 -30.341 1.00 78.44 516 LYS A O 1
ATOM 4371 N N . LEU A 1 517 ? -6.422 0.349 -29.182 1.00 77.88 517 LEU A N 1
ATOM 4372 C CA . LEU A 1 517 ? -6.223 1.695 -28.648 1.00 77.88 517 LEU A CA 1
ATOM 4373 C C . LEU A 1 517 ? -6.333 1.700 -27.119 1.00 77.88 517 LEU A C 1
ATOM 4375 O O . LEU A 1 517 ? -7.142 0.973 -26.548 1.00 77.88 517 LEU A O 1
ATOM 4379 N N . SER A 1 518 ? -5.568 2.564 -26.445 1.00 73.56 518 SER A N 1
ATOM 4380 C CA . SER A 1 518 ? -5.642 2.722 -24.980 1.00 73.56 518 SER A CA 1
ATOM 4381 C C . SER A 1 518 ? -7.022 3.185 -24.518 1.00 73.56 518 SER A C 1
ATOM 4383 O O . SER A 1 518 ? -7.514 2.724 -23.492 1.00 73.56 518 SER A O 1
ATOM 4385 N N . SER A 1 519 ? -7.707 3.999 -25.325 1.00 77.25 519 SER A N 1
ATOM 4386 C CA . SER A 1 519 ? -9.087 4.437 -25.083 1.00 77.25 519 SER A CA 1
ATOM 4387 C C . SER A 1 519 ? -10.120 3.304 -25.088 1.00 77.25 519 SER A C 1
ATOM 4389 O O . SER A 1 519 ? -11.218 3.479 -24.561 1.00 77.25 519 SER A O 1
ATOM 4391 N N . GLU A 1 520 ? -9.796 2.143 -25.662 1.00 81.44 520 GLU A N 1
ATOM 4392 C CA . GLU A 1 520 ? -10.666 0.965 -25.624 1.00 81.44 520 GLU A CA 1
ATOM 4393 C C . GLU A 1 520 ? -10.561 0.230 -24.284 1.00 81.44 520 GLU A C 1
ATOM 4395 O O . GLU A 1 520 ? -11.478 -0.505 -23.922 1.00 81.44 520 GLU A O 1
ATOM 4400 N N . ILE A 1 521 ? -9.484 0.431 -23.518 1.00 81.75 521 ILE A N 1
ATOM 4401 C CA . ILE A 1 521 ? -9.264 -0.257 -22.247 1.00 81.75 521 ILE A CA 1
ATOM 4402 C C . ILE A 1 521 ? -10.153 0.367 -21.179 1.00 81.75 521 ILE A C 1
ATOM 4404 O O . ILE A 1 521 ? -9.864 1.418 -20.612 1.00 81.75 521 ILE A O 1
ATOM 4408 N N . ASN A 1 522 ? -11.240 -0.325 -20.862 1.00 81.50 522 ASN A N 1
ATOM 4409 C CA . ASN A 1 522 ? -12.129 0.047 -19.775 1.00 81.50 522 ASN A CA 1
ATOM 4410 C C . ASN A 1 522 ? -12.624 -1.194 -19.023 1.00 81.50 522 ASN A C 1
ATOM 4412 O O . ASN A 1 522 ? -12.611 -2.321 -19.525 1.00 81.50 522 ASN A O 1
ATOM 4416 N N . LEU A 1 523 ? -13.099 -0.975 -17.800 1.00 81.56 523 LEU A N 1
ATOM 4417 C CA . LEU A 1 523 ? -13.594 -2.046 -16.933 1.00 81.56 523 LEU A CA 1
ATOM 4418 C C . LEU A 1 523 ? -14.869 -2.720 -17.451 1.00 81.56 523 LEU A C 1
ATOM 4420 O O . LEU A 1 523 ? -15.139 -3.865 -17.099 1.00 81.56 523 LEU A O 1
ATOM 4424 N N . SER A 1 524 ? -15.649 -2.034 -18.290 1.00 82.25 524 SER A N 1
ATOM 4425 C CA . SER A 1 524 ? -16.923 -2.565 -18.784 1.00 82.25 524 SER A CA 1
ATOM 4426 C C . SER A 1 524 ? -16.686 -3.771 -19.672 1.00 82.25 524 SER A C 1
ATOM 4428 O O . SER A 1 524 ? -17.418 -4.746 -19.609 1.00 82.25 524 SER A O 1
ATOM 4430 N N . ILE A 1 525 ? -15.585 -3.767 -20.416 1.00 78.12 525 ILE A N 1
ATOM 4431 C CA . ILE A 1 525 ? -15.194 -4.903 -21.235 1.00 78.12 525 ILE A CA 1
ATOM 4432 C C . ILE A 1 525 ? -14.888 -6.093 -20.330 1.00 78.12 525 ILE A C 1
ATOM 4434 O O . ILE A 1 525 ? -15.411 -7.178 -20.574 1.00 78.12 525 ILE A O 1
ATOM 4438 N N . ILE A 1 526 ? -14.115 -5.890 -19.258 1.00 80.56 526 ILE A N 1
ATOM 4439 C CA . ILE A 1 526 ? -13.756 -6.953 -18.308 1.00 80.56 526 ILE A CA 1
ATOM 4440 C C . ILE A 1 526 ? -15.011 -7.600 -17.717 1.00 80.56 526 ILE A C 1
ATOM 4442 O O . ILE A 1 526 ? -15.096 -8.822 -17.698 1.00 80.56 526 ILE A O 1
ATOM 4446 N N . PHE A 1 527 ? -15.990 -6.795 -17.296 1.00 83.00 527 PHE A N 1
ATOM 4447 C CA . PHE A 1 527 ? -17.109 -7.277 -16.484 1.00 83.00 527 PHE A CA 1
ATOM 4448 C C . PHE A 1 527 ? -18.439 -7.483 -17.216 1.00 83.00 527 PHE A C 1
ATOM 4450 O O . PHE A 1 527 ? -19.305 -8.132 -16.650 1.00 83.00 527 PHE A O 1
ATOM 4457 N N . ASN A 1 528 ? -18.629 -6.967 -18.433 1.00 72.44 528 ASN A N 1
ATOM 4458 C CA . ASN A 1 528 ? -19.870 -7.167 -19.199 1.00 72.44 528 ASN A CA 1
ATOM 4459 C C . ASN A 1 528 ? -19.844 -8.431 -20.078 1.00 72.44 528 ASN A C 1
ATOM 4461 O O . ASN A 1 528 ? -20.860 -8.769 -20.675 1.00 72.44 528 ASN A O 1
ATOM 4465 N N . ASN A 1 529 ? -18.690 -9.102 -20.186 1.00 53.81 529 ASN A N 1
ATOM 4466 C CA . ASN A 1 529 ? -18.489 -10.306 -21.009 1.00 53.81 529 ASN A CA 1
ATOM 4467 C C . ASN A 1 529 ? -18.231 -11.576 -20.167 1.00 53.81 529 ASN A C 1
ATOM 4469 O O . ASN A 1 529 ? -17.679 -12.544 -20.688 1.00 53.81 529 ASN A O 1
ATOM 4473 N N . ILE A 1 530 ? -18.562 -11.542 -18.874 1.00 50.34 530 ILE A N 1
ATOM 4474 C CA . ILE A 1 530 ? -18.536 -12.672 -17.928 1.00 50.34 530 ILE A CA 1
ATOM 4475 C C . ILE A 1 530 ? -19.970 -12.848 -17.448 1.00 50.34 530 ILE A C 1
ATOM 4477 O O . ILE A 1 530 ? -20.424 -14.010 -17.393 1.00 50.34 530 ILE A O 1
#

Radius of gyration: 27.78 Å; Cα contacts (8 Å, |Δi|>4): 735; chains: 1; bounding box: 65×55×80 Å

Nearest PDB structures (foldseek):
  6ybh-assembly3_E  TM=5.574E-01  e=3.273E-02  Drosophila melanogaster
  2vqs-assembly2_D  TM=5.281E-01  e=4.194E-02  Drosophila melanogaster
  2vp9-assembly3_E  TM=4.503E-01  e=1.479E-02  Drosophila melanogaster
  6ybh-assembly1_C  TM=5.316E-01  e=4.632E-02  Drosophila melanogaster
  2jj8-assembly2_D  TM=4.220E-01  e=8.828E-02  Drosophila melanogaster

Secondary structure (DSSP, 8-state):
-----EEEEEE-TTS-HHHHHHHHHTT-SSPPEEEEHHHHHHHHHTS-TTTTGGGS-HHHHHHHHHHHHHHHHHHHHH-SSS-EEEE--S-EEETTTTEEE----HHHHGGGGGGEEEEEEEE--HHHHHHHHTSTTSTTGGGGG-S-HHHHHHHHHHHHHHHHHHHHHHHHHHHHHHHHHT-EEEEEETTSBHHHHHHHHHS-TTS-EEEEEE--HHHHHHT-SGGGSSHHHHHHHHHHGGGG-TTEEEE-GGGS----EEEETTEEEEEEPPPPPPSS-GGGBSS----GGG-S-BTTBTT---TTTS-HHHHHHHHHHHHHHHHHHHHHHHHHHHHHHHH-TTEEEEE-SS--SSPPHHHHHHHHHHHHHHHTT-TT-EEEEEEEHHHHHHHHHHHHHHHHHHHB-----HHHHHHHHHHHHHHHH-HHHHHHHHSHHHHHHHHHHHHHHHHHHH-S--B-GGGTT-S-------HHHHHHHHHHHHHHHHHHHHS-GGGGG-S-GGGEEEESSGGG--HHHHHH--